Protein 2KSZ (pdb70)

Structure (mmCIF, N/CA/C/O backbone):
data_2KSZ
#
_entry.id   2KSZ
#
loop_
_entity.id
_entity.type
_entity.pdbx_description
1 polymer 'Putative uncharacterized protein'
2 non-polymer 'MAGNESIUM ION'
#
loop_
_atom_site.group_PDB
_atom_site.id
_atom_site.type_symbol
_atom_site.label_atom_id
_atom_site.label_alt_id
_atom_site.label_comp_id
_atom_site.label_asym_id
_atom_site.label_entity_id
_atom_site.label_seq_id
_atom_site.pdbx_PDB_ins_code
_atom_site.Cartn_x
_atom_site.Cartn_y
_atom_site.Cartn_z
_atom_site.occupancy
_atom_site.B_iso_or_equiv
_atom_site.auth_seq_id
_atom_site.auth_comp_id
_atom_site.auth_asym_id
_atom_site.auth_atom_id
_atom_site.pdbx_PDB_model_num
ATOM 1 N N . ALA A 1 1 ? -1.337 17.229 1.277 1.00 0.00 1 ALA A N 1
ATOM 2 C CA . ALA A 1 1 ? -1.256 17.507 -0.184 1.00 0.00 1 ALA A CA 1
ATOM 3 C C . ALA A 1 1 ? 0.198 17.429 -0.633 1.00 0.00 1 ALA A C 1
ATOM 4 O O . ALA A 1 1 ? 0.974 18.364 -0.431 1.00 0.00 1 ALA A O 1
ATOM 13 N N . ASP A 1 2 ? 0.560 16.307 -1.248 1.00 0.00 2 ASP A N 1
ATOM 14 C CA . ASP A 1 2 ? 1.924 16.113 -1.726 1.00 0.00 2 ASP A CA 1
ATOM 15 C C . ASP A 1 2 ? 1.958 15.036 -2.805 1.00 0.00 2 ASP A C 1
ATOM 16 O O . ASP A 1 2 ? 0.922 14.487 -3.178 1.00 0.00 2 ASP A O 1
ATOM 25 N N . ILE A 1 3 ? 3.157 14.739 -3.303 1.00 0.00 3 ILE A N 1
ATOM 26 C CA . ILE A 1 3 ? 3.326 13.725 -4.347 1.00 0.00 3 ILE A CA 1
ATOM 27 C C . ILE A 1 3 ? 4.502 12.814 -4.013 1.00 0.00 3 ILE A C 1
ATOM 28 O O . ILE A 1 3 ? 5.457 13.231 -3.359 1.00 0.00 3 ILE A O 1
ATOM 44 N N . LEU A 1 4 ? 4.425 11.573 -4.474 1.00 0.00 4 LEU A N 1
ATOM 45 C CA . LEU A 1 4 ? 5.487 10.609 -4.227 1.00 0.00 4 LEU A CA 1
ATOM 46 C C . LEU A 1 4 ? 6.817 11.134 -4.761 1.00 0.00 4 LEU A C 1
ATOM 47 O O . LEU A 1 4 ? 6.851 12.031 -5.605 1.00 0.00 4 LEU A O 1
ATOM 63 N N . SER A 1 5 ? 7.911 10.567 -4.262 1.00 0.00 5 SER A N 1
ATOM 64 C CA . SER A 1 5 ? 9.250 10.974 -4.685 1.00 0.00 5 SER A CA 1
ATOM 65 C C . SER A 1 5 ? 9.737 10.094 -5.835 1.00 0.00 5 SER A C 1
ATOM 66 O O . SER A 1 5 ? 9.730 8.870 -5.735 1.00 0.00 5 SER A O 1
ATOM 74 N N . GLU A 1 6 ? 10.138 10.722 -6.934 1.00 0.00 6 GLU A N 1
ATOM 75 C CA . GLU A 1 6 ? 10.608 9.982 -8.103 1.00 0.00 6 GLU A CA 1
ATOM 76 C C . GLU A 1 6 ? 11.415 8.747 -7.701 1.00 0.00 6 GLU A C 1
ATOM 77 O O . GLU A 1 6 ? 10.952 7.614 -7.823 1.00 0.00 6 GLU A O 1
ATOM 89 N N . GLU A 1 7 ? 12.625 8.977 -7.211 1.00 0.00 7 GLU A N 1
ATOM 90 C CA . GLU A 1 7 ? 13.488 7.881 -6.790 1.00 0.00 7 GLU A CA 1
ATOM 91 C C . GLU A 1 7 ? 12.725 6.892 -5.910 1.00 0.00 7 GLU A C 1
ATOM 92 O O . GLU A 1 7 ? 13.033 5.699 -5.887 1.00 0.00 7 GLU A O 1
ATOM 104 N N . GLN A 1 8 ? 11.719 7.389 -5.194 1.00 0.00 8 GLN A N 1
ATOM 105 C CA . GLN A 1 8 ? 10.920 6.531 -4.324 1.00 0.00 8 GLN A CA 1
ATOM 106 C C . GLN A 1 8 ? 9.890 5.755 -5.142 1.00 0.00 8 GLN A C 1
ATOM 107 O O . GLN A 1 8 ? 9.448 4.681 -4.732 1.00 0.00 8 GLN A O 1
ATOM 121 N N . ILE A 1 9 ? 9.519 6.293 -6.304 1.00 0.00 9 ILE A N 1
ATOM 122 C CA . ILE A 1 9 ? 8.544 5.622 -7.162 1.00 0.00 9 ILE A CA 1
ATOM 123 C C . ILE A 1 9 ? 9.165 4.342 -7.728 1.00 0.00 9 ILE A C 1
ATOM 124 O O . ILE A 1 9 ? 8.488 3.327 -7.881 1.00 0.00 9 ILE A O 1
ATOM 140 N N . VAL A 1 10 ? 10.456 4.407 -8.039 1.00 0.00 10 VAL A N 1
ATOM 141 C CA . VAL A 1 10 ? 11.150 3.251 -8.593 1.00 0.00 10 VAL A CA 1
ATOM 142 C C . VAL A 1 10 ? 11.430 2.213 -7.514 1.00 0.00 10 VAL A C 1
ATOM 143 O O . VAL A 1 10 ? 11.225 1.018 -7.722 1.00 0.00 10 VAL A O 1
ATOM 156 N N . ASP A 1 11 ? 11.900 2.677 -6.364 1.00 0.00 11 ASP A N 1
ATOM 157 C CA . ASP A 1 11 ? 12.208 1.777 -5.258 1.00 0.00 11 ASP A CA 1
ATOM 158 C C . ASP A 1 11 ? 10.993 0.921 -4.906 1.00 0.00 11 ASP A C 1
ATOM 159 O O . ASP A 1 11 ? 11.091 -0.304 -4.800 1.00 0.00 11 ASP A O 1
ATOM 168 N N . PHE A 1 12 ? 9.849 1.573 -4.726 1.00 0.00 12 PHE A N 1
ATOM 169 C CA . PHE A 1 12 ? 8.626 0.857 -4.382 1.00 0.00 12 PHE A CA 1
ATOM 170 C C . PHE A 1 12 ? 8.190 -0.032 -5.541 1.00 0.00 12 PHE A C 1
ATOM 171 O O . PHE A 1 12 ? 7.813 -1.184 -5.337 1.00 0.00 12 PHE A O 1
ATOM 188 N N . LYS A 1 13 ? 8.242 0.504 -6.755 1.00 0.00 13 LYS A N 1
ATOM 189 C CA . LYS A 1 13 ? 7.845 -0.265 -7.928 1.00 0.00 13 LYS A CA 1
ATOM 1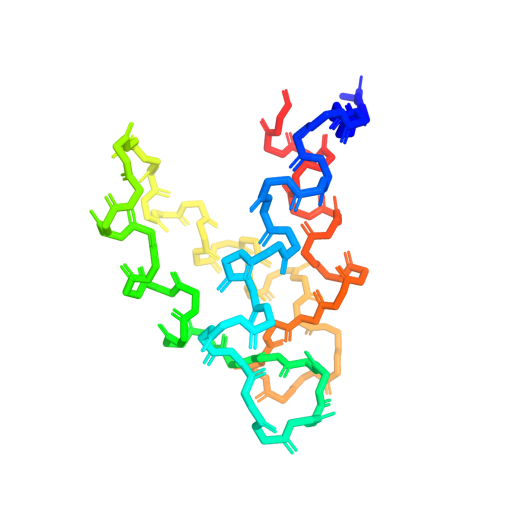90 C C . LYS A 1 13 ? 8.656 -1.552 -8.019 1.00 0.00 13 LYS A C 1
ATOM 191 O O . LYS A 1 13 ? 8.117 -2.617 -8.319 1.00 0.00 13 LYS A O 1
ATOM 210 N N . GLU A 1 14 ? 9.955 -1.448 -7.763 1.00 0.00 14 GLU A N 1
ATOM 211 C CA . GLU A 1 14 ? 10.830 -2.612 -7.822 1.00 0.00 14 GLU A CA 1
ATOM 212 C C . GLU A 1 14 ? 10.355 -3.683 -6.846 1.00 0.00 14 GLU A C 1
ATOM 213 O O . GLU A 1 14 ? 10.264 -4.861 -7.196 1.00 0.00 14 GLU A O 1
ATOM 225 N N . ALA A 1 15 ? 10.042 -3.264 -5.625 1.00 0.00 15 ALA A N 1
ATOM 226 C CA . ALA A 1 15 ? 9.563 -4.193 -4.609 1.00 0.00 15 ALA A CA 1
ATOM 227 C C . ALA A 1 15 ? 8.170 -4.706 -4.969 1.00 0.00 15 ALA A C 1
ATOM 228 O O . ALA A 1 15 ? 7.806 -5.832 -4.630 1.00 0.00 15 ALA A O 1
ATOM 235 N N . PHE A 1 16 ? 7.398 -3.868 -5.656 1.00 0.00 16 PHE A N 1
ATOM 236 C CA . PHE A 1 16 ? 6.046 -4.242 -6.057 1.00 0.00 16 PHE A CA 1
ATOM 237 C C . PHE A 1 16 ? 6.078 -5.329 -7.127 1.00 0.00 16 PHE A C 1
ATOM 238 O O . PHE A 1 16 ? 5.383 -6.340 -7.021 1.00 0.00 16 PHE A O 1
ATOM 255 N N . GLY A 1 17 ? 6.889 -5.113 -8.158 1.00 0.00 17 GLY A N 1
ATOM 256 C CA . GLY A 1 17 ? 7.002 -6.080 -9.245 1.00 0.00 17 GLY A CA 1
ATOM 257 C C . GLY A 1 17 ? 7.619 -7.382 -8.751 1.00 0.00 17 GLY A C 1
ATOM 258 O O . GLY A 1 17 ? 7.318 -8.454 -9.277 1.00 0.00 17 GLY A O 1
ATOM 262 N N . LEU A 1 18 ? 8.476 -7.292 -7.742 1.00 0.00 18 LEU A N 1
ATOM 263 C CA . LEU A 1 18 ? 9.113 -8.484 -7.197 1.00 0.00 18 LEU A CA 1
ATOM 264 C C . LEU A 1 18 ? 8.111 -9.304 -6.393 1.00 0.00 18 LEU A C 1
ATOM 265 O O . LEU A 1 18 ? 8.096 -10.532 -6.469 1.00 0.00 18 LEU A O 1
ATOM 281 N N . PHE A 1 19 ? 7.269 -8.618 -5.625 1.00 0.00 19 PHE A N 1
ATOM 282 C CA . PHE A 1 19 ? 6.262 -9.296 -4.811 1.00 0.00 19 PHE A CA 1
ATOM 283 C C . PHE A 1 19 ? 4.989 -9.524 -5.618 1.00 0.00 19 PHE A C 1
ATOM 284 O O . PHE A 1 19 ? 4.139 -10.327 -5.234 1.00 0.00 19 PHE A O 1
ATOM 301 N N . ASP A 1 20 ? 4.868 -8.830 -6.752 1.00 0.00 20 ASP A N 1
ATOM 302 C CA . ASP A 1 20 ? 3.697 -8.983 -7.620 1.00 0.00 20 ASP A CA 1
ATOM 303 C C . ASP A 1 20 ? 4.105 -9.608 -8.950 1.00 0.00 20 ASP A C 1
ATOM 304 O O . ASP A 1 20 ? 4.650 -8.928 -9.820 1.00 0.00 20 ASP A O 1
ATOM 313 N N . LYS A 1 21 ? 3.845 -10.906 -9.106 1.00 0.00 21 LYS A N 1
ATOM 314 C CA . LYS A 1 21 ? 4.197 -11.615 -10.339 1.00 0.00 21 LYS A CA 1
ATOM 315 C C . LYS A 1 21 ? 2.942 -11.981 -11.121 1.00 0.00 21 LYS A C 1
ATOM 316 O O . LYS A 1 21 ? 2.955 -12.038 -12.351 1.00 0.00 21 LYS A O 1
ATOM 335 N N . ASP A 1 22 ? 1.857 -12.234 -10.394 1.00 0.00 22 ASP A N 1
ATOM 336 C CA . ASP A 1 22 ? 0.589 -12.598 -11.024 1.00 0.00 22 ASP A CA 1
ATOM 337 C C . ASP A 1 22 ? 0.301 -11.687 -12.214 1.00 0.00 22 ASP A C 1
ATOM 338 O O . ASP A 1 22 ? -0.549 -11.991 -13.051 1.00 0.00 22 ASP A O 1
ATOM 347 N N . GLY A 1 23 ? 1.019 -10.571 -12.282 1.00 0.00 23 GLY A N 1
ATOM 348 C CA . GLY A 1 23 ? 0.841 -9.618 -13.370 1.00 0.00 23 GLY A CA 1
ATOM 349 C C . GLY A 1 23 ? -0.508 -8.918 -13.268 1.00 0.00 23 GLY A C 1
ATOM 350 O O . GLY A 1 23 ? -0.771 -7.947 -13.976 1.00 0.00 23 GLY A O 1
ATOM 354 N N . ASP A 1 24 ? -1.360 -9.416 -12.376 1.00 0.00 24 ASP A N 1
ATOM 355 C CA . ASP A 1 24 ? -2.680 -8.829 -12.186 1.00 0.00 24 ASP A CA 1
ATOM 356 C C . ASP A 1 24 ? -2.570 -7.321 -11.991 1.00 0.00 24 ASP A C 1
ATOM 357 O O . ASP A 1 24 ? -3.572 -6.607 -12.028 1.00 0.00 24 ASP A O 1
ATOM 366 N N . GLY A 1 25 ? -1.347 -6.846 -11.786 1.00 0.00 25 GLY A N 1
ATOM 367 C CA . GLY A 1 25 ? -1.117 -5.420 -11.588 1.00 0.00 25 GLY A CA 1
ATOM 368 C C . GLY A 1 25 ? -1.539 -4.993 -10.188 1.00 0.00 25 GLY A C 1
ATOM 369 O O . GLY A 1 25 ? -0.699 -4.674 -9.348 1.00 0.00 25 GLY A O 1
ATOM 373 N N . CYS A 1 26 ? -2.845 -4.983 -9.947 1.00 0.00 26 CYS A N 1
ATOM 374 C CA . CYS A 1 26 ? -3.365 -4.587 -8.645 1.00 0.00 26 CYS A CA 1
ATOM 375 C C . CYS A 1 26 ? -3.038 -5.639 -7.589 1.00 0.00 26 CYS A C 1
ATOM 376 O O . CYS A 1 26 ? -2.570 -6.739 -7.907 1.00 0.00 26 CYS A O 1
ATOM 384 N N . ILE A 1 27 ? -3.275 -5.296 -6.324 1.00 0.00 27 ILE A N 1
ATOM 385 C CA . ILE A 1 27 ? -3.002 -6.213 -5.221 1.00 0.00 27 ILE A CA 1
ATOM 386 C C . ILE A 1 27 ? -4.134 -6.162 -4.194 1.00 0.00 27 ILE A C 1
ATOM 387 O O . ILE A 1 27 ? -4.952 -5.244 -4.201 1.00 0.00 27 ILE A O 1
ATOM 403 N N . THR A 1 28 ? -4.165 -7.156 -3.312 1.00 0.00 28 THR A N 1
ATOM 404 C CA . THR A 1 28 ? -5.182 -7.230 -2.272 1.00 0.00 28 THR A CA 1
ATOM 405 C C . THR A 1 28 ? -4.752 -6.434 -1.049 1.00 0.00 28 THR A C 1
ATOM 406 O O . THR A 1 28 ? -3.756 -5.712 -1.086 1.00 0.00 28 THR A O 1
ATOM 417 N N . VAL A 1 29 ? -5.503 -6.572 0.037 1.00 0.00 29 VAL A N 1
ATOM 418 C CA . VAL A 1 29 ? -5.180 -5.862 1.267 1.00 0.00 29 VAL A CA 1
ATOM 419 C C . VAL A 1 29 ? -4.057 -6.573 2.015 1.00 0.00 29 VAL A C 1
ATOM 420 O O . VAL A 1 29 ? -3.197 -5.934 2.622 1.00 0.00 29 VAL A O 1
ATOM 433 N N . GLU A 1 30 ? -4.073 -7.905 1.968 1.00 0.00 30 GLU A N 1
ATOM 434 C CA . GLU A 1 30 ? -3.055 -8.700 2.649 1.00 0.00 30 GLU A CA 1
ATOM 435 C C . GLU A 1 30 ? -1.680 -8.452 2.040 1.00 0.00 30 GLU A C 1
ATOM 436 O O . GLU A 1 30 ? -0.715 -8.187 2.757 1.00 0.00 30 GLU A O 1
ATOM 448 N N . GLU A 1 31 ? -1.591 -8.545 0.716 1.00 0.00 31 GLU A N 1
ATOM 449 C CA . GLU A 1 31 ? -0.319 -8.332 0.031 1.00 0.00 31 GLU A CA 1
ATOM 450 C C . GLU A 1 31 ? 0.421 -7.137 0.631 1.00 0.00 31 GLU A C 1
ATOM 451 O O . GLU A 1 31 ? 1.524 -7.284 1.168 1.00 0.00 31 GLU A O 1
ATOM 463 N N . LEU A 1 32 ? -0.178 -5.956 0.543 1.00 0.00 32 LEU A N 1
ATOM 464 C CA . LEU A 1 32 ? 0.455 -4.758 1.080 1.00 0.00 32 LEU A CA 1
ATOM 465 C C . LEU A 1 32 ? 0.682 -4.902 2.587 1.00 0.00 32 LEU A C 1
ATOM 466 O O . LEU A 1 32 ? 1.717 -4.489 3.107 1.00 0.00 32 LEU A O 1
ATOM 482 N N . ALA A 1 33 ? -0.287 -5.492 3.285 1.00 0.00 33 ALA A N 1
ATOM 483 C CA . ALA A 1 33 ? -0.163 -5.675 4.730 1.00 0.00 33 ALA A CA 1
ATOM 484 C C . ALA A 1 33 ? 1.236 -6.176 5.086 1.00 0.00 33 ALA A C 1
ATOM 485 O O . ALA A 1 33 ? 2.032 -5.461 5.700 1.00 0.00 33 ALA A O 1
ATOM 492 N N . THR A 1 34 ? 1.542 -7.406 4.690 1.00 0.00 34 THR A N 1
ATOM 493 C CA . THR A 1 34 ? 2.850 -7.980 4.969 1.00 0.00 34 THR A CA 1
ATOM 494 C C . THR A 1 34 ? 3.961 -7.013 4.570 1.00 0.00 34 THR A C 1
ATOM 495 O O . THR A 1 34 ? 4.857 -6.723 5.364 1.00 0.00 34 THR A O 1
ATOM 506 N N . VAL A 1 35 ? 3.900 -6.520 3.337 1.00 0.00 35 VAL A N 1
ATOM 507 C CA . VAL A 1 35 ? 4.915 -5.588 2.849 1.00 0.00 35 VAL A CA 1
ATOM 508 C C . VAL A 1 35 ? 5.111 -4.436 3.837 1.00 0.00 35 VAL A C 1
ATOM 509 O O . VAL A 1 35 ? 6.210 -3.894 3.959 1.00 0.00 35 VAL A O 1
ATOM 522 N N . ILE A 1 36 ? 4.040 -4.080 4.546 1.00 0.00 36 ILE A N 1
ATOM 523 C CA . ILE A 1 36 ? 4.104 -3.000 5.531 1.00 0.00 36 ILE A CA 1
ATOM 524 C C . ILE A 1 36 ? 4.975 -3.440 6.711 1.00 0.00 36 ILE A C 1
ATOM 525 O O . ILE A 1 36 ? 5.701 -2.636 7.293 1.00 0.00 36 ILE A O 1
ATOM 541 N N . ARG A 1 37 ? 4.896 -4.719 7.054 1.00 0.00 37 ARG A N 1
ATOM 542 C CA . ARG A 1 37 ? 5.687 -5.241 8.161 1.00 0.00 37 ARG A CA 1
ATOM 543 C C . ARG A 1 37 ? 7.179 -5.229 7.823 1.00 0.00 37 ARG A C 1
ATOM 544 O O . ARG A 1 37 ? 8.006 -4.864 8.658 1.00 0.00 37 ARG A O 1
ATOM 565 N N . SER A 1 38 ? 7.517 -5.630 6.603 1.00 0.00 38 SER A N 1
ATOM 566 C CA . SER A 1 38 ? 8.915 -5.660 6.177 1.00 0.00 38 SER A CA 1
ATOM 567 C C . SER A 1 38 ? 9.480 -4.247 6.064 1.00 0.00 38 SER A C 1
ATOM 568 O O . SER A 1 38 ? 10.628 -3.996 6.432 1.00 0.00 38 SER A O 1
ATOM 576 N N . LEU A 1 39 ? 8.668 -3.327 5.564 1.00 0.00 39 LEU A N 1
ATOM 577 C CA . LEU A 1 39 ? 9.107 -1.946 5.420 1.00 0.00 39 LEU A CA 1
ATOM 578 C C . LEU A 1 39 ? 9.456 -1.365 6.785 1.00 0.00 39 LEU A C 1
ATOM 579 O O . LEU A 1 39 ? 8.648 -1.396 7.712 1.00 0.00 39 LEU A O 1
ATOM 595 N N . ASP A 1 40 ? 10.674 -0.844 6.897 1.00 0.00 40 ASP A N 1
ATOM 596 C CA . ASP A 1 40 ? 11.138 -0.263 8.151 1.00 0.00 40 ASP A CA 1
ATOM 597 C C . ASP A 1 40 ? 10.326 0.977 8.507 1.00 0.00 40 ASP A C 1
ATOM 598 O O . ASP A 1 40 ? 10.851 2.090 8.515 1.00 0.00 40 ASP A O 1
ATOM 607 N N . GLN A 1 41 ? 9.040 0.779 8.795 1.00 0.00 41 GLN A N 1
ATOM 608 C CA . GLN A 1 41 ? 8.155 1.892 9.145 1.00 0.00 41 GLN A CA 1
ATOM 609 C C . GLN A 1 41 ? 7.209 1.478 10.269 1.00 0.00 41 GLN A C 1
ATOM 610 O O . GLN A 1 41 ? 7.180 0.313 10.668 1.00 0.00 41 GLN A O 1
ATOM 624 N N . ASN A 1 42 ? 6.437 2.434 10.779 1.00 0.00 42 ASN A N 1
ATOM 625 C CA . ASN A 1 42 ? 5.493 2.158 11.861 1.00 0.00 42 ASN A CA 1
ATOM 626 C C . ASN A 1 42 ? 4.216 2.977 11.674 1.00 0.00 42 ASN A C 1
ATOM 627 O O . ASN A 1 42 ? 3.926 3.879 12.460 1.00 0.00 42 ASN A O 1
ATOM 638 N N . PRO A 1 43 ? 3.459 2.678 10.650 1.00 0.00 43 PRO A N 1
ATOM 639 C CA . PRO A 1 43 ? 2.193 3.398 10.350 1.00 0.00 43 PRO A CA 1
ATOM 640 C C . PRO A 1 43 ? 1.019 2.855 11.164 1.00 0.00 43 PRO A C 1
ATOM 641 O O . PRO A 1 43 ? 0.921 1.651 11.404 1.00 0.00 43 PRO A O 1
ATOM 652 N N . THR A 1 44 ? 0.133 3.752 11.585 1.00 0.00 44 THR A N 1
ATOM 653 C CA . THR A 1 44 ? -1.029 3.353 12.370 1.00 0.00 44 THR A CA 1
ATOM 654 C C . THR A 1 44 ? -1.947 2.460 11.543 1.00 0.00 44 THR A C 1
ATOM 655 O O . THR A 1 44 ? -2.288 2.788 10.408 1.00 0.00 44 THR A O 1
ATOM 666 N N . GLU A 1 45 ? -2.339 1.328 12.117 1.00 0.00 4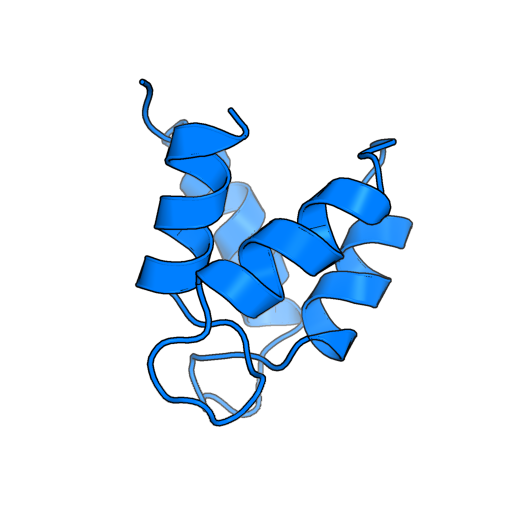5 GLU A N 1
ATOM 667 C CA . GLU A 1 45 ? -3.209 0.391 11.419 1.00 0.00 45 GLU A CA 1
ATOM 668 C C . GLU A 1 45 ? -4.625 0.949 11.313 1.00 0.00 45 GLU A C 1
ATOM 669 O O . GLU A 1 45 ? -5.308 0.750 10.308 1.00 0.00 45 GLU A O 1
ATOM 681 N N . GLU A 1 46 ? -5.059 1.646 12.356 1.00 0.00 46 GLU A N 1
ATOM 682 C CA . GLU A 1 46 ? -6.396 2.225 12.368 1.00 0.00 46 GLU A CA 1
ATOM 683 C C . GLU A 1 46 ? -6.652 2.993 11.077 1.00 0.00 46 GLU A C 1
ATOM 684 O O . GLU A 1 46 ? -7.736 2.908 10.500 1.00 0.00 46 GLU A O 1
ATOM 696 N N . GLU A 1 47 ? -5.652 3.741 10.628 1.00 0.00 47 GLU A N 1
ATOM 697 C CA . GLU A 1 47 ? -5.791 4.519 9.404 1.00 0.00 47 GLU A CA 1
ATOM 698 C C . GLU A 1 47 ? -6.122 3.608 8.227 1.00 0.00 47 GLU A C 1
ATOM 699 O O . GLU A 1 47 ? -7.141 3.785 7.563 1.00 0.00 47 GLU A O 1
ATOM 711 N N . LEU A 1 48 ? -5.254 2.632 7.975 1.00 0.00 48 LEU A N 1
ATOM 712 C CA . LEU A 1 48 ? -5.464 1.699 6.870 1.00 0.00 48 LEU A CA 1
ATOM 713 C C . LEU A 1 48 ? -6.922 1.244 6.822 1.00 0.00 48 LEU A C 1
ATOM 714 O O . LEU A 1 48 ? -7.540 1.232 5.761 1.00 0.00 48 LEU A O 1
ATOM 730 N N . GLN A 1 49 ? -7.467 0.876 7.972 1.00 0.00 49 GLN A N 1
ATOM 731 C CA . GLN A 1 49 ? -8.854 0.432 8.031 1.00 0.00 49 GLN A CA 1
ATOM 732 C C . GLN A 1 49 ? -9.782 1.519 7.490 1.00 0.00 49 GLN A C 1
ATOM 733 O O . GLN A 1 49 ? -10.646 1.248 6.656 1.00 0.00 49 GLN A O 1
ATOM 747 N N . ASP A 1 50 ? -9.595 2.745 7.963 1.00 0.00 50 ASP A N 1
ATOM 748 C CA . ASP A 1 50 ? -10.418 3.864 7.514 1.00 0.00 50 ASP A CA 1
ATOM 749 C C . ASP A 1 50 ? -10.210 4.140 6.027 1.00 0.00 50 ASP A C 1
ATOM 750 O O . ASP A 1 50 ? -11.170 4.257 5.273 1.00 0.00 50 ASP A O 1
ATOM 759 N N . MET A 1 51 ? -8.952 4.265 5.619 1.00 0.00 51 MET A N 1
ATOM 760 C CA . MET A 1 51 ? -8.627 4.553 4.223 1.00 0.00 51 MET A CA 1
ATOM 761 C C . MET A 1 51 ? -9.079 3.422 3.303 1.00 0.00 51 MET A C 1
ATOM 762 O O . MET A 1 51 ? -9.962 3.606 2.468 1.00 0.00 51 MET A O 1
ATOM 776 N N . ILE A 1 52 ? -8.472 2.256 3.459 1.00 0.00 52 ILE A N 1
ATOM 777 C CA . ILE A 1 52 ? -8.820 1.108 2.627 1.00 0.00 52 ILE A CA 1
ATOM 778 C C . ILE A 1 52 ? -10.340 0.980 2.508 1.00 0.00 52 ILE A C 1
ATOM 779 O O . ILE A 1 52 ? -10.872 0.794 1.414 1.00 0.00 52 ILE A O 1
ATOM 795 N N . SER A 1 53 ? -11.034 1.086 3.637 1.00 0.00 53 SER A N 1
ATOM 796 C CA . SER A 1 53 ? -12.490 0.986 3.639 1.00 0.00 53 SER A CA 1
ATOM 797 C C . SER A 1 53 ? -13.117 2.252 3.053 1.00 0.00 53 SER A C 1
ATOM 798 O O . SER A 1 53 ? -14.270 2.239 2.621 1.00 0.00 53 SER A O 1
ATOM 806 N N . GLU A 1 54 ? -12.351 3.348 3.040 1.00 0.00 54 GLU A N 1
ATOM 807 C CA . GLU A 1 54 ? -12.838 4.627 2.499 1.00 0.00 54 GLU A CA 1
ATOM 808 C C . GLU A 1 54 ? -12.186 4.926 1.149 1.00 0.00 54 GLU A C 1
ATOM 809 O O . GLU A 1 54 ? -12.341 6.017 0.603 1.00 0.00 54 GLU A O 1
ATOM 821 N N . VAL A 1 55 ? -11.461 3.946 0.608 1.00 0.00 55 VAL A N 1
ATOM 822 C CA . VAL A 1 55 ? -10.788 4.112 -0.685 1.00 0.00 55 VAL A CA 1
ATOM 823 C C . VAL A 1 55 ? -11.222 3.018 -1.656 1.00 0.00 55 VAL A C 1
ATOM 824 O O . VAL A 1 55 ? -11.364 3.259 -2.855 1.00 0.00 55 VAL A O 1
ATOM 837 N N . ASP A 1 56 ? -11.427 1.816 -1.131 1.00 0.00 56 ASP A N 1
ATOM 838 C CA . ASP A 1 56 ? -11.841 0.693 -1.964 1.00 0.00 56 ASP A CA 1
ATOM 839 C C . ASP A 1 56 ? -13.097 1.044 -2.753 1.00 0.00 56 ASP A C 1
ATOM 840 O O . ASP A 1 56 ? -14.215 0.757 -2.323 1.00 0.00 56 ASP A O 1
ATOM 849 N N . ALA A 1 57 ? -12.904 1.664 -3.914 1.00 0.00 57 ALA A N 1
ATOM 850 C CA . ALA A 1 57 ? -14.028 2.049 -4.760 1.00 0.00 57 ALA A CA 1
ATOM 851 C C . ALA A 1 57 ? -14.626 0.822 -5.441 1.00 0.00 57 ALA A C 1
ATOM 852 O O . ALA A 1 57 ? -15.839 0.611 -5.409 1.00 0.00 57 ALA A O 1
ATOM 859 N N . ASP A 1 58 ? -13.767 0.013 -6.050 1.00 0.00 58 ASP A N 1
ATOM 860 C CA . ASP A 1 58 ? -14.216 -1.195 -6.732 1.00 0.00 58 ASP A CA 1
ATOM 861 C C . ASP A 1 58 ? -15.148 -2.001 -5.831 1.00 0.00 58 ASP A C 1
ATOM 862 O O . ASP A 1 58 ? -16.023 -2.720 -6.313 1.00 0.00 58 ASP A O 1
ATOM 871 N N . GLY A 1 59 ? -14.952 -1.875 -4.523 1.00 0.00 59 GLY A N 1
ATOM 872 C CA . GLY A 1 59 ? -15.781 -2.595 -3.564 1.00 0.00 59 GLY A CA 1
ATOM 873 C C . GLY A 1 59 ? -15.369 -4.061 -3.481 1.00 0.00 59 GLY A C 1
ATOM 874 O O . GLY A 1 59 ? -16.078 -4.880 -2.898 1.00 0.00 59 GLY A O 1
ATOM 878 N N . ASN A 1 60 ? -14.217 -4.382 -4.066 1.00 0.00 60 ASN A N 1
ATOM 879 C CA . ASN A 1 60 ? -13.713 -5.756 -4.052 1.00 0.00 60 ASN A CA 1
ATOM 880 C C . ASN A 1 60 ? -12.830 -5.989 -2.832 1.00 0.00 60 ASN A C 1
ATOM 881 O O . ASN A 1 60 ? -12.320 -7.091 -2.624 1.00 0.00 60 ASN A O 1
ATOM 892 N N . GLY A 1 61 ? -12.655 -4.948 -2.023 1.00 0.00 61 GLY A N 1
ATOM 893 C CA . GLY A 1 61 ? -11.834 -5.054 -0.822 1.00 0.00 61 GLY A CA 1
ATOM 894 C C . GLY A 1 61 ? -10.380 -5.338 -1.179 1.00 0.00 61 GLY A C 1
ATOM 895 O O . GLY A 1 61 ? -9.715 -6.141 -0.523 1.00 0.00 61 GLY A O 1
ATOM 899 N N . THR A 1 62 ? -9.889 -4.674 -2.226 1.00 0.00 62 THR A N 1
ATOM 900 C CA . THR A 1 62 ? -8.506 -4.856 -2.674 1.00 0.00 62 THR A CA 1
ATOM 901 C C . THR A 1 62 ? -7.875 -3.510 -3.011 1.00 0.00 62 THR A C 1
ATOM 902 O O . THR A 1 62 ? -8.567 -2.566 -3.389 1.00 0.00 62 THR A O 1
ATOM 913 N N . ILE A 1 63 ? -6.555 -3.431 -2.873 1.00 0.00 63 ILE A N 1
ATOM 914 C CA . ILE A 1 63 ? -5.830 -2.198 -3.167 1.00 0.00 63 ILE A CA 1
ATOM 915 C C . ILE A 1 63 ? -5.445 -2.148 -4.643 1.00 0.00 63 ILE A C 1
ATOM 916 O O . ILE A 1 63 ? -5.285 -3.183 -5.288 1.00 0.00 63 ILE A O 1
ATOM 932 N N . GLU A 1 64 ? -5.299 -0.936 -5.175 1.00 0.00 64 GLU A N 1
ATOM 933 C CA . GLU A 1 64 ? -4.933 -0.759 -6.581 1.00 0.00 64 GLU A CA 1
ATOM 934 C C . GLU A 1 64 ? -3.978 0.420 -6.736 1.00 0.00 64 GLU A C 1
ATOM 935 O O . GLU A 1 64 ? -3.638 1.088 -5.760 1.00 0.00 64 GLU A O 1
ATOM 947 N N . PHE A 1 65 ? -3.562 0.679 -7.971 1.00 0.00 65 PHE A N 1
ATOM 948 C CA . PHE A 1 65 ? -2.658 1.790 -8.248 1.00 0.00 65 PHE A CA 1
ATOM 949 C C . PHE A 1 65 ? -3.213 3.086 -7.669 1.00 0.00 65 PHE A C 1
ATOM 950 O O . PHE A 1 65 ? -2.796 3.520 -6.596 1.00 0.00 65 PHE A O 1
ATOM 967 N N . ASP A 1 66 ? -4.158 3.696 -8.375 1.00 0.00 66 ASP A N 1
ATOM 968 C CA . ASP A 1 66 ? -4.759 4.940 -7.904 1.00 0.00 66 ASP A CA 1
ATOM 969 C C . ASP A 1 66 ? -5.085 4.846 -6.419 1.00 0.00 66 ASP A C 1
ATOM 970 O O . ASP A 1 66 ? -4.667 5.692 -5.634 1.00 0.00 66 ASP A O 1
ATOM 979 N N . GLU A 1 67 ? -5.819 3.813 -6.034 1.00 0.00 67 GLU A N 1
ATOM 980 C CA . GLU A 1 67 ? -6.174 3.627 -4.632 1.00 0.00 67 GLU A CA 1
ATOM 981 C C . GLU A 1 67 ? -4.940 3.757 -3.740 1.00 0.00 67 GLU A C 1
ATOM 982 O O . GLU A 1 67 ? -5.013 4.315 -2.645 1.00 0.00 67 GLU A O 1
ATOM 994 N N . PHE A 1 68 ? -3.810 3.247 -4.214 1.00 0.00 68 PHE A N 1
ATOM 995 C CA . PHE A 1 68 ? -2.573 3.320 -3.442 1.00 0.00 68 PHE A CA 1
ATOM 996 C C . PHE A 1 68 ? -2.014 4.741 -3.443 1.00 0.00 68 PHE A C 1
ATOM 997 O O . PHE A 1 68 ? -1.535 5.231 -2.418 1.00 0.00 68 PHE A O 1
ATOM 1014 N N . LEU A 1 69 ? -2.085 5.397 -4.593 1.00 0.00 69 LEU A N 1
ATOM 1015 C CA . LEU A 1 69 ? -1.586 6.763 -4.718 1.00 0.00 69 LEU A CA 1
ATOM 1016 C C . LEU A 1 69 ? -2.422 7.717 -3.868 1.00 0.00 69 LEU A C 1
ATOM 1017 O O . LEU A 1 69 ? -1.891 8.625 -3.229 1.00 0.00 69 LEU A O 1
ATOM 1033 N N . SER A 1 70 ? -3.734 7.501 -3.870 1.00 0.00 70 SER A N 1
ATOM 1034 C CA . SER A 1 70 ? -4.638 8.343 -3.100 1.00 0.00 70 SER A CA 1
ATOM 1035 C C . SER A 1 70 ? -4.336 8.229 -1.611 1.00 0.00 70 SER A C 1
ATOM 1036 O O . SER A 1 70 ? -4.320 9.227 -0.887 1.00 0.00 70 SER A O 1
ATOM 1044 N N . LEU A 1 71 ? -4.094 6.998 -1.163 1.00 0.00 71 LEU A N 1
ATOM 1045 C CA . LEU A 1 71 ? -3.788 6.746 0.239 1.00 0.00 71 LEU A CA 1
ATOM 1046 C C . LEU A 1 71 ? -2.549 7.520 0.666 1.00 0.00 71 LEU A C 1
ATOM 1047 O O . LEU A 1 71 ? -2.488 8.059 1.771 1.00 0.00 71 LEU A O 1
ATOM 1063 N N . MET A 1 72 ? -1.559 7.569 -0.220 1.00 0.00 72 MET A N 1
ATOM 1064 C CA . MET A 1 72 ? -0.321 8.276 0.073 1.00 0.00 72 MET A CA 1
ATOM 1065 C C . MET A 1 72 ? -0.542 9.784 0.055 1.00 0.00 72 MET A C 1
ATOM 1066 O O . MET A 1 72 ? -0.057 10.504 0.924 1.00 0.00 72 MET A O 1
ATOM 1080 N N . ALA A 1 73 ? -1.274 10.257 -0.947 1.00 0.00 73 ALA A N 1
ATOM 1081 C CA . ALA A 1 73 ? -1.547 11.683 -1.077 1.00 0.00 73 ALA A CA 1
ATOM 1082 C C . ALA A 1 73 ? -2.050 12.260 0.242 1.00 0.00 73 ALA A C 1
ATOM 1083 O O . ALA A 1 73 ? -1.608 13.323 0.676 1.00 0.00 73 ALA A O 1
ATOM 1090 N N . LYS A 1 74 ? -2.983 11.551 0.871 1.00 0.00 74 LYS A N 1
ATOM 1091 C CA . LYS A 1 74 ? -3.548 12.003 2.140 1.00 0.00 74 LYS A CA 1
ATOM 1092 C C . LYS A 1 74 ? -2.618 11.649 3.298 1.00 0.00 74 LYS A C 1
ATOM 1093 O O . LYS A 1 74 ? -2.325 12.491 4.147 1.00 0.00 74 LYS A O 1
ATOM 1112 N N . LYS A 1 75 ? -2.159 10.402 3.330 1.00 0.00 75 LYS A N 1
ATOM 1113 C CA . LYS A 1 75 ? -1.269 9.957 4.397 1.00 0.00 75 LYS A CA 1
ATOM 1114 C C . LYS A 1 75 ? 0.014 10.785 4.406 1.00 0.00 75 LYS A C 1
ATOM 1115 O O . LYS A 1 75 ? 0.363 11.391 5.419 1.00 0.00 75 LYS A O 1
ATOM 1134 N N . VAL A 1 76 ? 0.709 10.810 3.275 1.00 0.00 76 VAL A N 1
ATOM 1135 C CA . VAL A 1 76 ? 1.948 11.570 3.170 1.00 0.00 76 VAL A CA 1
ATOM 1136 C C . VAL A 1 76 ? 1.682 13.057 3.383 1.00 0.00 76 VAL A C 1
ATOM 1137 O O . VAL A 1 76 ? 2.536 13.716 3.953 1.00 0.00 76 VAL A O 1
ATOM 1153 N N . ALA A 1 1 ? -1.318 17.135 1.375 1.00 0.00 1 ALA A N 2
ATOM 1154 C CA . ALA A 1 1 ? -1.267 17.434 -0.083 1.00 0.00 1 ALA A CA 2
ATOM 1155 C C . ALA A 1 1 ? 0.179 17.381 -0.560 1.00 0.00 1 ALA A C 2
ATOM 1156 O O . ALA A 1 1 ? 0.946 18.323 -0.358 1.00 0.00 1 ALA A O 2
ATOM 1165 N N . ASP A 1 2 ? 0.545 16.273 -1.196 1.00 0.00 2 ASP A N 2
ATOM 1166 C CA . ASP A 1 2 ? 1.901 16.103 -1.700 1.00 0.00 2 ASP A CA 2
ATOM 1167 C C . ASP A 1 2 ? 1.934 15.024 -2.776 1.00 0.00 2 ASP A C 2
ATOM 1168 O O . ASP A 1 2 ? 0.902 14.448 -3.123 1.00 0.00 2 ASP A O 2
ATOM 1177 N N . ILE A 1 3 ? 3.127 14.751 -3.301 1.00 0.00 3 ILE A N 2
ATOM 1178 C CA . ILE A 1 3 ? 3.295 13.736 -4.342 1.00 0.00 3 ILE A CA 2
ATOM 1179 C C . ILE A 1 3 ? 4.505 12.863 -4.040 1.00 0.00 3 ILE A C 2
ATOM 1180 O O . ILE A 1 3 ? 5.472 13.314 -3.428 1.00 0.00 3 ILE A O 2
ATOM 1196 N N . LEU A 1 4 ? 4.445 11.611 -4.477 1.00 0.00 4 LEU A N 2
ATOM 1197 C CA . LEU A 1 4 ? 5.541 10.682 -4.255 1.00 0.00 4 LEU A CA 2
ATOM 1198 C C . LEU A 1 4 ? 6.838 11.242 -4.832 1.00 0.00 4 LEU A C 2
ATOM 1199 O O . LEU A 1 4 ? 6.825 12.210 -5.593 1.00 0.00 4 LEU A O 2
ATOM 1215 N N . SER A 1 5 ? 7.955 10.621 -4.465 1.00 0.00 5 SER A N 2
ATOM 1216 C CA . SER A 1 5 ? 9.270 11.051 -4.943 1.00 0.00 5 SER A CA 2
ATOM 1217 C C . SER A 1 5 ? 9.734 10.161 -6.095 1.00 0.00 5 SER A C 2
ATOM 1218 O O . SER A 1 5 ? 9.746 8.938 -5.974 1.00 0.00 5 SER A O 2
ATOM 1226 N N . GLU A 1 6 ? 10.097 10.776 -7.215 1.00 0.00 6 GLU A N 2
ATOM 1227 C CA . GLU A 1 6 ? 10.546 10.025 -8.386 1.00 0.00 6 GLU A CA 2
ATOM 1228 C C . GLU A 1 6 ? 11.369 8.798 -7.986 1.00 0.00 6 GLU A C 2
ATOM 1229 O O . GLU A 1 6 ? 10.908 7.661 -8.089 1.00 0.00 6 GLU A O 2
ATOM 1241 N N . GLU A 1 7 ? 12.584 9.040 -7.518 1.00 0.00 7 GLU A N 2
ATOM 1242 C CA . GLU A 1 7 ? 13.460 7.954 -7.100 1.00 0.00 7 GLU A CA 2
ATOM 1243 C C . GLU A 1 7 ? 12.718 6.972 -6.194 1.00 0.00 7 GLU A C 2
ATOM 1244 O O . GLU A 1 7 ? 13.039 5.781 -6.156 1.00 0.00 7 GLU A O 2
ATOM 1256 N N . GLN A 1 8 ? 11.719 7.472 -5.471 1.00 0.00 8 GLN A N 2
ATOM 1257 C CA . GLN A 1 8 ? 10.941 6.621 -4.575 1.00 0.00 8 GLN A CA 2
ATOM 1258 C C . GLN A 1 8 ? 9.899 5.828 -5.362 1.00 0.00 8 GLN A C 2
ATOM 1259 O O . GLN A 1 8 ? 9.486 4.748 -4.940 1.00 0.00 8 GLN A O 2
ATOM 1273 N N . ILE A 1 9 ? 9.483 6.365 -6.512 1.00 0.00 9 ILE A N 2
ATOM 1274 C CA . ILE A 1 9 ? 8.495 5.679 -7.342 1.00 0.00 9 ILE A CA 2
ATOM 1275 C C . ILE A 1 9 ? 9.108 4.397 -7.907 1.00 0.00 9 ILE A C 2
ATOM 1276 O O . ILE A 1 9 ? 8.426 3.381 -8.048 1.00 0.00 9 ILE A O 2
ATOM 1292 N N . VAL A 1 10 ? 10.396 4.460 -8.234 1.00 0.00 10 VAL A N 2
ATOM 1293 C CA . VAL A 1 10 ? 11.084 3.299 -8.790 1.00 0.00 10 VAL A CA 2
ATOM 1294 C C . VAL A 1 10 ? 11.393 2.277 -7.702 1.00 0.00 10 VAL A C 2
ATOM 1295 O O . VAL A 1 10 ? 11.195 1.078 -7.888 1.00 0.00 10 VAL A O 2
ATOM 1308 N N . ASP A 1 11 ? 11.882 2.761 -6.566 1.00 0.00 11 ASP A N 2
ATOM 1309 C CA . ASP A 1 11 ? 12.217 1.874 -5.458 1.00 0.00 11 ASP A CA 2
ATOM 1310 C C . ASP A 1 11 ? 11.015 1.017 -5.069 1.00 0.00 11 ASP A C 2
ATOM 1311 O O . ASP A 1 11 ? 11.123 -0.207 -4.947 1.00 0.00 11 ASP A O 2
ATOM 1320 N N . PHE A 1 12 ? 9.870 1.664 -4.877 1.00 0.00 12 PHE A N 2
ATOM 1321 C CA . PHE A 1 12 ? 8.658 0.946 -4.499 1.00 0.00 12 PHE A CA 2
ATOM 1322 C C . PHE A 1 12 ? 8.198 0.043 -5.640 1.00 0.00 12 PHE A C 2
ATOM 1323 O O . PHE A 1 12 ? 7.832 -1.109 -5.415 1.00 0.00 12 PHE A O 2
ATOM 1340 N N . LYS A 1 13 ? 8.222 0.566 -6.858 1.00 0.00 13 LYS A N 2
ATOM 1341 C CA . LYS A 1 13 ? 7.804 -0.214 -8.015 1.00 0.00 13 LYS A CA 2
ATOM 1342 C C . LYS A 1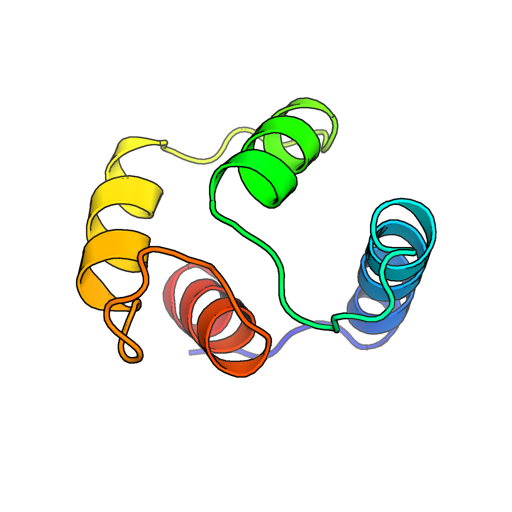 13 ? 8.627 -1.493 -8.118 1.00 0.00 13 LYS A C 2
ATOM 1343 O O . LYS A 1 13 ? 8.093 -2.565 -8.398 1.00 0.00 13 LYS A O 2
ATOM 1362 N N . GLU A 1 14 ? 9.932 -1.374 -7.895 1.00 0.00 14 GLU A N 2
ATOM 1363 C CA . GLU A 1 14 ? 10.816 -2.530 -7.969 1.00 0.00 14 GLU A CA 2
ATOM 1364 C C . GLU A 1 14 ? 10.379 -3.597 -6.972 1.00 0.00 14 GLU A C 2
ATOM 1365 O O . GLU A 1 14 ? 10.303 -4.781 -7.305 1.00 0.00 14 GLU A O 2
ATOM 1377 N N . ALA A 1 15 ? 10.077 -3.168 -5.751 1.00 0.00 15 ALA A N 2
ATOM 1378 C CA . ALA A 1 15 ? 9.632 -4.094 -4.715 1.00 0.00 15 ALA A CA 2
ATOM 1379 C C . ALA A 1 15 ? 8.247 -4.640 -5.048 1.00 0.00 15 ALA A C 2
ATOM 1380 O O . ALA A 1 15 ? 7.917 -5.775 -4.704 1.00 0.00 15 ALA A O 2
ATOM 1387 N N . PHE A 1 16 ? 7.438 -3.822 -5.718 1.00 0.00 16 PHE A N 2
ATOM 1388 C CA . PHE A 1 16 ? 6.088 -4.229 -6.093 1.00 0.00 16 PHE A CA 2
ATOM 1389 C C . PHE A 1 16 ? 6.127 -5.317 -7.162 1.00 0.00 16 PHE A C 2
ATOM 1390 O O . PHE A 1 16 ? 5.468 -6.349 -7.035 1.00 0.00 16 PHE A O 2
ATOM 1407 N N . GLY A 1 17 ? 6.900 -5.076 -8.215 1.00 0.00 17 GLY A N 2
ATOM 1408 C CA . GLY A 1 17 ? 7.014 -6.042 -9.303 1.00 0.00 17 GLY A CA 2
ATOM 1409 C C . GLY A 1 17 ? 7.640 -7.341 -8.812 1.00 0.00 17 GLY A C 2
ATOM 1410 O O . GLY A 1 17 ? 7.324 -8.417 -9.316 1.00 0.00 17 GLY A O 2
ATOM 1414 N N . LEU A 1 18 ? 8.523 -7.240 -7.826 1.00 0.00 18 LEU A N 2
ATOM 1415 C CA . LEU A 1 18 ? 9.172 -8.427 -7.281 1.00 0.00 18 LEU A CA 2
ATOM 1416 C C . LEU A 1 18 ? 8.183 -9.246 -6.460 1.00 0.00 18 LEU A C 2
ATOM 1417 O O . LEU A 1 18 ? 8.181 -10.475 -6.521 1.00 0.00 18 LEU A O 2
ATOM 1433 N N . PHE A 1 19 ? 7.339 -8.559 -5.694 1.00 0.00 19 PHE A N 2
ATOM 1434 C CA . PHE A 1 19 ? 6.344 -9.235 -4.867 1.00 0.00 19 PHE A CA 2
ATOM 1435 C C . PHE A 1 19 ? 5.069 -9.487 -5.664 1.00 0.00 19 PHE A C 2
ATOM 1436 O O . PHE A 1 19 ? 4.235 -10.302 -5.268 1.00 0.00 19 PHE A O 2
ATOM 1453 N N . ASP A 1 20 ? 4.928 -8.801 -6.800 1.00 0.00 20 ASP A N 2
ATOM 1454 C CA . ASP A 1 20 ? 3.754 -8.977 -7.659 1.00 0.00 20 ASP A CA 2
ATOM 1455 C C . ASP A 1 20 ? 4.163 -9.596 -8.992 1.00 0.00 20 ASP A C 2
ATOM 1456 O O . ASP A 1 20 ? 4.695 -8.908 -9.863 1.00 0.00 20 ASP A O 2
ATOM 1465 N N . LYS A 1 21 ? 3.919 -10.897 -9.148 1.00 0.00 21 LYS A N 2
ATOM 1466 C CA . LYS A 1 21 ? 4.274 -11.602 -10.384 1.00 0.00 21 LYS A CA 2
ATOM 1467 C C . LYS A 1 21 ? 3.021 -11.996 -11.153 1.00 0.00 21 LYS A C 2
ATOM 1468 O O . LYS A 1 21 ? 3.027 -12.061 -12.384 1.00 0.00 21 LYS A O 2
ATOM 1487 N N . ASP A 1 22 ? 1.944 -12.262 -10.420 1.00 0.00 22 ASP A N 2
ATOM 1488 C CA . ASP A 1 22 ? 0.682 -12.654 -11.039 1.00 0.00 22 ASP A CA 2
ATOM 1489 C C . ASP A 1 22 ? 0.366 -11.753 -12.230 1.00 0.00 22 ASP A C 2
ATOM 1490 O O . ASP A 1 22 ? -0.482 -12.079 -13.060 1.00 0.00 22 ASP A O 2
ATOM 1499 N N . GLY A 1 23 ? 1.061 -10.622 -12.306 1.00 0.00 23 GLY A N 2
ATOM 1500 C CA . GLY A 1 23 ? 0.855 -9.677 -13.395 1.00 0.00 23 GLY A CA 2
ATOM 1501 C C . GLY A 1 23 ? -0.514 -9.018 -13.295 1.00 0.00 23 GLY A C 2
ATOM 1502 O O . GLY A 1 23 ? -0.813 -8.071 -14.020 1.00 0.00 23 GLY A O 2
ATOM 1506 N N . ASP A 1 24 ? -1.342 -9.523 -12.387 1.00 0.00 24 ASP A N 2
ATOM 1507 C CA . ASP A 1 24 ? -2.678 -8.973 -12.195 1.00 0.00 24 ASP A CA 2
ATOM 1508 C C . ASP A 1 24 ? -2.611 -7.464 -11.991 1.00 0.00 24 ASP A C 2
ATOM 1509 O O . ASP A 1 24 ? -3.631 -6.777 -12.023 1.00 0.00 24 ASP A O 2
ATOM 1518 N N . GLY A 1 25 ? -1.403 -6.955 -11.782 1.00 0.00 25 GLY A N 2
ATOM 1519 C CA . GLY A 1 25 ? -1.212 -5.525 -11.576 1.00 0.00 25 GLY A CA 2
ATOM 1520 C C . GLY A 1 25 ? -1.657 -5.115 -10.179 1.00 0.00 25 GLY A C 2
ATOM 1521 O O . GLY A 1 25 ? -0.832 -4.779 -9.329 1.00 0.00 25 GLY A O 2
ATOM 1525 N N . CYS A 1 26 ? -2.963 -5.139 -9.947 1.00 0.00 26 CYS A N 2
ATOM 1526 C CA . CYS A 1 26 ? -3.501 -4.760 -8.648 1.00 0.00 26 CYS A CA 2
ATOM 1527 C C . CYS A 1 26 ? -3.135 -5.799 -7.592 1.00 0.00 26 CYS A C 2
ATOM 1528 O O . CYS A 1 26 ? -2.639 -6.887 -7.909 1.00 0.00 26 CYS A O 2
ATOM 1536 N N . ILE A 1 27 ? -3.375 -5.459 -6.327 1.00 0.00 27 ILE A N 2
ATOM 1537 C CA . ILE A 1 27 ? -3.069 -6.364 -5.222 1.00 0.00 27 ILE A CA 2
ATOM 1538 C C . ILE A 1 27 ? -4.196 -6.336 -4.190 1.00 0.00 27 ILE A C 2
ATOM 1539 O O . ILE A 1 27 ? -5.041 -5.440 -4.202 1.00 0.00 27 ILE A O 2
ATOM 1555 N N . THR A 1 28 ? -4.198 -7.325 -3.300 1.00 0.00 28 THR A N 2
ATOM 1556 C CA . THR A 1 28 ? -5.213 -7.423 -2.258 1.00 0.00 28 THR A CA 2
ATOM 1557 C C . THR A 1 28 ? -4.787 -6.617 -1.032 1.00 0.00 28 THR A C 2
ATOM 1558 O O . THR A 1 28 ? -3.802 -5.881 -1.073 1.00 0.00 28 THR A O 2
ATOM 1569 N N . VAL A 1 29 ? -5.534 -6.767 0.055 1.00 0.00 29 VAL A N 2
ATOM 1570 C CA . VAL A 1 29 ? -5.221 -6.051 1.284 1.00 0.00 29 VAL A CA 2
ATOM 1571 C C . VAL A 1 29 ? -4.078 -6.739 2.026 1.00 0.00 29 VAL A C 2
ATOM 1572 O O . VAL A 1 29 ? -3.225 -6.081 2.625 1.00 0.00 29 VAL A O 2
ATOM 1585 N N . GLU A 1 30 ? -4.072 -8.071 1.984 1.00 0.00 30 GLU A N 2
ATOM 1586 C CA . GLU A 1 30 ? -3.034 -8.845 2.658 1.00 0.00 30 GLU A CA 2
ATOM 1587 C C . GLU A 1 30 ? -1.669 -8.564 2.043 1.00 0.00 30 GLU A C 2
ATOM 1588 O O . GLU A 1 30 ? -0.707 -8.277 2.756 1.00 0.00 30 GLU A O 2
ATOM 1600 N N . GLU A 1 31 ? -1.584 -8.655 0.719 1.00 0.00 31 GLU A N 2
ATOM 1601 C CA . GLU A 1 31 ? -0.320 -8.411 0.029 1.00 0.00 31 GLU A CA 2
ATOM 1602 C C . GLU A 1 31 ? 0.392 -7.198 0.627 1.00 0.00 31 GLU A C 2
ATOM 1603 O O . GLU A 1 31 ? 1.499 -7.318 1.157 1.00 0.00 31 GLU A O 2
ATOM 1615 N N . LEU A 1 32 ? -0.236 -6.031 0.538 1.00 0.00 32 LEU A N 2
ATOM 1616 C CA . LEU A 1 32 ? 0.369 -4.818 1.073 1.00 0.00 32 LEU A CA 2
ATOM 1617 C C . LEU A 1 32 ? 0.603 -4.956 2.579 1.00 0.00 32 LEU A C 2
ATOM 1618 O O . LEU A 1 32 ? 1.630 -4.516 3.094 1.00 0.00 32 LEU A O 2
ATOM 1634 N N . ALA A 1 33 ? -0.348 -5.571 3.280 1.00 0.00 33 ALA A N 2
ATOM 1635 C CA . ALA A 1 33 ? -0.216 -5.749 4.724 1.00 0.00 33 ALA A CA 2
ATOM 1636 C C . ALA A 1 33 ? 1.196 -6.220 5.074 1.00 0.00 33 ALA A C 2
ATOM 1637 O O . ALA A 1 33 ? 1.979 -5.489 5.681 1.00 0.00 33 ALA A O 2
ATOM 1644 N N . THR A 1 34 ? 1.523 -7.446 4.677 1.00 0.00 34 THR A N 2
ATOM 1645 C CA . THR A 1 34 ? 2.845 -7.992 4.950 1.00 0.00 34 THR A CA 2
ATOM 1646 C C . THR A 1 34 ? 3.935 -6.997 4.556 1.00 0.00 34 THR A C 2
ATOM 1647 O O . THR A 1 34 ? 4.823 -6.689 5.348 1.00 0.00 34 THR A O 2
ATOM 1658 N N . VAL A 1 35 ? 3.861 -6.502 3.322 1.00 0.00 35 VAL A N 2
ATOM 1659 C CA . VAL A 1 35 ? 4.851 -5.545 2.836 1.00 0.00 35 VAL A CA 2
ATOM 1660 C C . VAL A 1 35 ? 5.022 -4.392 3.829 1.00 0.00 35 VAL A C 2
ATOM 1661 O O . VAL A 1 35 ? 6.115 -3.837 3.965 1.00 0.00 35 VAL A O 2
ATOM 1674 N N . ILE A 1 36 ? 3.939 -4.049 4.526 1.00 0.00 36 ILE A N 2
ATOM 1675 C CA . ILE A 1 36 ? 3.976 -2.969 5.513 1.00 0.00 36 ILE A CA 2
ATOM 1676 C C . ILE A 1 36 ? 4.861 -3.386 6.688 1.00 0.00 36 ILE A C 2
ATOM 1677 O O . ILE A 1 36 ? 5.562 -2.562 7.273 1.00 0.00 36 ILE A O 2
ATOM 1693 N N . ARG A 1 37 ? 4.820 -4.666 7.026 1.00 0.00 37 ARG A N 2
ATOM 1694 C CA . ARG A 1 37 ? 5.629 -5.168 8.131 1.00 0.00 37 ARG A CA 2
ATOM 1695 C C . ARG A 1 37 ? 7.118 -5.119 7.785 1.00 0.00 37 ARG A C 2
ATOM 1696 O O . ARG A 1 37 ? 7.942 -4.735 8.612 1.00 0.00 37 ARG A O 2
ATOM 1717 N N . SER A 1 38 ? 7.461 -5.510 6.561 1.00 0.00 38 SER A N 2
ATOM 1718 C CA . SER A 1 38 ? 8.857 -5.506 6.128 1.00 0.00 38 SER A CA 2
ATOM 1719 C C . SER A 1 38 ? 9.384 -4.080 6.011 1.00 0.00 38 SER A C 2
ATOM 1720 O O . SER A 1 38 ? 10.529 -3.799 6.364 1.00 0.00 38 SER A O 2
ATOM 1728 N N . LEU A 1 39 ? 8.542 -3.179 5.524 1.00 0.00 39 LEU A N 2
ATOM 1729 C CA . LEU A 1 39 ? 8.941 -1.787 5.378 1.00 0.00 39 LEU A CA 2
ATOM 1730 C C . LEU A 1 39 ? 9.289 -1.196 6.740 1.00 0.00 39 LEU A C 2
ATOM 1731 O O . LEU A 1 39 ? 8.482 -1.230 7.669 1.00 0.00 39 LEU A O 2
ATOM 1747 N N . ASP A 1 40 ? 10.502 -0.665 6.849 1.00 0.00 40 ASP A N 2
ATOM 1748 C CA . ASP A 1 40 ? 10.962 -0.075 8.099 1.00 0.00 40 ASP A CA 2
ATOM 1749 C C . ASP A 1 40 ? 10.135 1.155 8.452 1.00 0.00 40 ASP A C 2
ATOM 1750 O O . ASP A 1 40 ? 10.643 2.277 8.445 1.00 0.00 40 ASP A O 2
ATOM 1759 N N . GLN A 1 41 ? 8.854 0.940 8.757 1.00 0.00 41 GLN A N 2
ATOM 1760 C CA . GLN A 1 41 ? 7.957 2.044 9.106 1.00 0.00 41 GLN A CA 2
ATOM 1761 C C . GLN A 1 41 ? 7.021 1.623 10.237 1.00 0.00 41 GLN A C 2
ATOM 1762 O O . GLN A 1 41 ? 7.011 0.460 10.644 1.00 0.00 41 GLN A O 2
ATOM 1776 N N . ASN A 1 42 ? 6.238 2.571 10.742 1.00 0.00 42 ASN A N 2
ATOM 1777 C CA . ASN A 1 42 ? 5.301 2.290 11.829 1.00 0.00 42 ASN A CA 2
ATOM 1778 C C . ASN A 1 42 ? 4.014 3.090 11.643 1.00 0.00 42 ASN A C 2
ATOM 1779 O O . ASN A 1 42 ? 3.714 3.992 12.424 1.00 0.00 42 ASN A O 2
ATOM 1790 N N . PRO A 1 43 ? 3.254 2.775 10.624 1.00 0.00 43 PRO A N 2
ATOM 1791 C CA . PRO A 1 43 ? 1.977 3.475 10.326 1.00 0.00 43 PRO A CA 2
ATOM 1792 C C . PRO A 1 43 ? 0.813 2.923 11.149 1.00 0.00 43 PRO A C 2
ATOM 1793 O O . PRO A 1 43 ? 0.733 1.720 11.401 1.00 0.00 43 PRO A O 2
ATOM 1804 N N . THR A 1 44 ? -0.085 3.811 11.561 1.00 0.00 44 THR A N 2
ATOM 1805 C CA . THR A 1 44 ? -1.241 3.404 12.352 1.00 0.00 44 THR A CA 2
ATOM 1806 C C . THR A 1 44 ? -2.163 2.518 11.525 1.00 0.00 44 THR A C 2
ATOM 1807 O O . THR A 1 44 ? -2.486 2.839 10.382 1.00 0.00 44 THR A O 2
ATOM 1818 N N . GLU A 1 45 ? -2.580 1.398 12.106 1.00 0.00 45 GLU A N 2
ATOM 1819 C CA . GLU A 1 45 ? -3.459 0.470 11.407 1.00 0.00 45 GLU A CA 2
ATOM 1820 C C . GLU A 1 45 ? -4.865 1.047 11.289 1.00 0.00 45 GLU A C 2
ATOM 1821 O O . GLU A 1 45 ? -5.560 0.818 10.298 1.00 0.00 45 GLU A O 2
ATOM 1833 N N . GLU A 1 46 ? -5.280 1.792 12.307 1.00 0.00 46 GLU A N 2
ATOM 1834 C CA . GLU A 1 46 ? -6.607 2.393 12.305 1.00 0.00 46 GLU A CA 2
ATOM 1835 C C . GLU A 1 46 ? -6.843 3.159 11.008 1.00 0.00 46 GLU A C 2
ATOM 1836 O O . GLU A 1 46 ? -7.909 3.057 10.403 1.00 0.00 46 GLU A O 2
ATOM 1848 N N . GLU A 1 47 ? -5.846 3.931 10.590 1.00 0.00 47 GLU A N 2
ATOM 1849 C CA . GLU A 1 47 ? -5.967 4.711 9.365 1.00 0.00 47 GLU A CA 2
ATOM 1850 C C . GLU A 1 47 ? -6.277 3.802 8.179 1.00 0.00 47 GLU A C 2
ATOM 1851 O O . GLU A 1 47 ? -7.304 3.956 7.522 1.00 0.00 47 GLU A O 2
ATOM 1863 N N . LEU A 1 48 ? -5.377 2.859 7.913 1.00 0.00 48 LEU A N 2
ATOM 1864 C CA . LEU A 1 48 ? -5.561 1.931 6.798 1.00 0.00 48 LEU A CA 2
ATOM 1865 C C . LEU A 1 48 ? -6.999 1.415 6.764 1.00 0.00 48 LEU A C 2
ATOM 1866 O O . LEU A 1 48 ? -7.629 1.384 5.713 1.00 0.00 48 LEU A O 2
ATOM 1882 N N . GLN A 1 49 ? -7.514 1.017 7.919 1.00 0.00 49 GLN A N 2
ATOM 1883 C CA . GLN A 1 49 ? -8.880 0.516 7.990 1.00 0.00 49 GLN A CA 2
ATOM 1884 C C . GLN A 1 49 ? -9.861 1.568 7.476 1.00 0.00 49 GLN A C 2
ATOM 1885 O O . GLN A 1 49 ? -10.737 1.266 6.665 1.00 0.00 49 GLN A O 2
ATOM 1899 N N . ASP A 1 50 ? -9.706 2.801 7.943 1.00 0.00 50 ASP A N 2
ATOM 1900 C CA . ASP A 1 50 ? -10.580 3.891 7.515 1.00 0.00 50 ASP A CA 2
ATOM 1901 C C . ASP A 1 50 ? -10.419 4.173 6.024 1.00 0.00 50 ASP A C 2
ATOM 1902 O O . ASP A 1 50 ? -11.402 4.250 5.290 1.00 0.00 50 ASP A O 2
ATOM 1911 N N . MET A 1 51 ? -9.177 4.342 5.587 1.00 0.00 51 MET A N 2
ATOM 1912 C CA . MET A 1 51 ? -8.905 4.636 4.184 1.00 0.00 51 MET A CA 2
ATOM 1913 C C . MET A 1 51 ? -9.336 3.484 3.282 1.00 0.00 51 MET A C 2
ATOM 1914 O O . MET A 1 51 ? -10.224 3.640 2.451 1.00 0.00 51 MET A O 2
ATOM 1928 N N . ILE A 1 52 ? -8.703 2.334 3.450 1.00 0.00 52 ILE A N 2
ATOM 1929 C CA . ILE A 1 52 ? -9.032 1.168 2.632 1.00 0.00 52 ILE A CA 2
ATOM 1930 C C . ILE A 1 52 ? -10.549 1.027 2.493 1.00 0.00 52 ILE A C 2
ATOM 1931 O O . ILE A 1 52 ? -11.063 0.833 1.391 1.00 0.00 52 ILE A O 2
ATOM 1947 N N . SER A 1 53 ? -11.260 1.130 3.610 1.00 0.00 53 SER A N 2
ATOM 1948 C CA . SER A 1 53 ? -12.713 1.018 3.589 1.00 0.00 53 SER A CA 2
ATOM 1949 C C . SER A 1 53 ? -13.342 2.260 2.953 1.00 0.00 53 SER A C 2
ATOM 1950 O O . SER A 1 53 ? -14.475 2.212 2.476 1.00 0.00 53 SER A O 2
ATOM 1958 N N . GLU A 1 54 ? -12.599 3.370 2.946 1.00 0.00 54 GLU A N 2
ATOM 1959 C CA . GLU A 1 54 ? -13.096 4.627 2.360 1.00 0.00 54 GLU A CA 2
ATOM 1960 C C . GLU A 1 54 ? -12.389 4.919 1.034 1.00 0.00 54 GLU A C 2
ATOM 1961 O O . GLU A 1 54 ? -12.535 6.000 0.467 1.00 0.00 54 GLU A O 2
ATOM 1973 N N . VAL A 1 55 ? -11.619 3.947 0.540 1.00 0.00 55 VAL A N 2
ATOM 1974 C CA . VAL A 1 55 ? -10.886 4.108 -0.722 1.00 0.00 55 VAL A CA 2
ATOM 1975 C C . VAL A 1 55 ? -11.271 3.007 -1.704 1.00 0.00 55 VAL A C 2
ATOM 1976 O O . VAL A 1 55 ? -11.392 3.247 -2.906 1.00 0.00 55 VAL A O 2
ATOM 1989 N N . ASP A 1 56 ? -11.459 1.797 -1.187 1.00 0.00 56 ASP A N 2
ATOM 1990 C CA . ASP A 1 56 ? -11.826 0.671 -2.031 1.00 0.00 56 ASP A CA 2
ATOM 1991 C C . ASP A 1 56 ? -13.083 0.993 -2.834 1.00 0.00 56 ASP A C 2
ATOM 1992 O O . ASP A 1 56 ? -14.196 0.665 -2.425 1.00 0.00 56 ASP A O 2
ATOM 2001 N N . ALA A 1 57 ? -12.892 1.639 -3.980 1.00 0.00 57 ALA A N 2
ATOM 2002 C CA . ALA A 1 57 ? -14.015 2.004 -4.836 1.00 0.00 57 ALA A CA 2
ATOM 2003 C C . ALA A 1 57 ? -14.594 0.765 -5.513 1.00 0.00 57 ALA A C 2
ATOM 2004 O O . ALA A 1 57 ? -15.802 0.534 -5.478 1.00 0.00 57 ALA A O 2
ATOM 2011 N N . ASP A 1 58 ? -13.720 -0.028 -6.121 1.00 0.00 58 ASP A N 2
ATOM 2012 C CA . ASP A 1 58 ? -14.149 -1.245 -6.802 1.00 0.00 58 ASP A CA 2
ATOM 2013 C C . ASP A 1 58 ? -15.103 -2.042 -5.917 1.00 0.00 58 ASP A C 2
ATOM 2014 O O . ASP A 1 58 ? -15.966 -2.765 -6.412 1.00 0.00 58 ASP A O 2
ATOM 2023 N N . GLY A 1 59 ? -14.940 -1.900 -4.607 1.00 0.00 59 GLY A N 2
ATOM 2024 C CA . GLY A 1 59 ? -15.792 -2.610 -3.661 1.00 0.00 59 GLY A CA 2
ATOM 2025 C C . GLY A 1 59 ? -15.381 -4.073 -3.550 1.00 0.00 59 GLY A C 2
ATOM 2026 O O . GLY A 1 59 ? -16.087 -4.884 -2.949 1.00 0.00 59 GLY A O 2
ATOM 2030 N N . ASN A 1 60 ? -14.231 -4.407 -4.132 1.00 0.00 60 ASN A N 2
ATOM 2031 C CA . ASN A 1 60 ? -13.725 -5.779 -4.094 1.00 0.00 60 ASN A CA 2
ATOM 2032 C C . ASN A 1 60 ? -12.853 -5.994 -2.863 1.00 0.00 60 ASN A C 2
ATOM 2033 O O . ASN A 1 60 ? -12.357 -7.096 -2.627 1.00 0.00 60 ASN A O 2
ATOM 2044 N N . GLY A 1 61 ? -12.670 -4.934 -2.080 1.00 0.00 61 GLY A N 2
ATOM 2045 C CA . GLY A 1 61 ? -11.855 -5.021 -0.874 1.00 0.00 61 GLY A CA 2
ATOM 2046 C C . GLY A 1 61 ? -10.404 -5.337 -1.216 1.00 0.00 61 GLY A C 2
ATOM 2047 O O . GLY A 1 61 ? -9.779 -6.191 -0.587 1.00 0.00 61 GLY A O 2
ATOM 2051 N N . THR A 1 62 ? -9.873 -4.642 -2.221 1.00 0.00 62 THR A N 2
ATOM 2052 C CA . THR A 1 62 ? -8.489 -4.849 -2.652 1.00 0.00 62 THR A CA 2
ATOM 2053 C C . THR A 1 62 ? -7.816 -3.514 -2.950 1.00 0.00 62 THR A C 2
ATOM 2054 O O . THR A 1 62 ? -8.480 -2.531 -3.275 1.00 0.00 62 THR A O 2
ATOM 2065 N N . ILE A 1 63 ? -6.490 -3.487 -2.840 1.00 0.00 63 ILE A N 2
ATOM 2066 C CA . ILE A 1 63 ? -5.727 -2.270 -3.103 1.00 0.00 63 ILE A CA 2
ATOM 2067 C C . ILE A 1 63 ? -5.317 -2.211 -4.572 1.00 0.00 63 ILE A C 2
ATOM 2068 O O . ILE A 1 63 ? -5.197 -3.243 -5.234 1.00 0.00 63 ILE A O 2
ATOM 2084 N N . GLU A 1 64 ? -5.110 -0.998 -5.075 1.00 0.00 64 GLU A N 2
ATOM 2085 C CA . GLU A 1 64 ? -4.718 -0.802 -6.470 1.00 0.00 64 GLU A CA 2
ATOM 2086 C C . GLU A 1 64 ? -3.794 0.405 -6.598 1.00 0.00 64 GLU A C 2
ATOM 2087 O O . GLU A 1 64 ? -3.476 1.062 -5.609 1.00 0.00 64 GLU A O 2
ATOM 2099 N N . PHE A 1 65 ? -3.379 0.697 -7.826 1.00 0.00 65 PHE A N 2
ATOM 2100 C CA . PHE A 1 65 ? -2.504 1.838 -8.080 1.00 0.00 65 PHE A CA 2
ATOM 2101 C C . PHE A 1 65 ? -3.095 3.109 -7.481 1.00 0.00 65 PHE A C 2
ATOM 2102 O O . PHE A 1 65 ? -2.675 3.554 -6.415 1.00 0.00 65 PHE A O 2
ATOM 2119 N N . ASP A 1 66 ? -4.073 3.689 -8.168 1.00 0.00 66 ASP A N 2
ATOM 2120 C CA . ASP A 1 66 ? -4.710 4.908 -7.680 1.00 0.00 66 ASP A CA 2
ATOM 2121 C C . ASP A 1 66 ? -5.013 4.796 -6.190 1.00 0.00 66 ASP A C 2
ATOM 2122 O O . ASP A 1 66 ? -4.605 5.647 -5.403 1.00 0.00 66 ASP A O 2
ATOM 2131 N N . GLU A 1 67 ? -5.720 3.743 -5.806 1.00 0.00 67 GLU A N 2
ATOM 2132 C CA . GLU A 1 67 ? -6.057 3.537 -4.401 1.00 0.00 67 GLU A CA 2
ATOM 2133 C C . GLU A 1 67 ? -4.811 3.658 -3.524 1.00 0.00 67 GLU A C 2
ATOM 2134 O O . GLU A 1 67 ? -4.862 4.224 -2.432 1.00 0.00 67 GLU A O 2
ATOM 2146 N N . PHE A 1 68 ? -3.693 3.127 -4.009 1.00 0.00 68 PHE A N 2
ATOM 2147 C CA . PHE A 1 68 ? -2.445 3.188 -3.254 1.00 0.00 68 PHE A CA 2
ATOM 2148 C C . PHE A 1 68 ? -1.897 4.613 -3.225 1.00 0.00 68 PHE A C 2
ATOM 2149 O O . PHE A 1 68 ? -1.448 5.098 -2.184 1.00 0.00 68 PHE A O 2
ATOM 2166 N N . LEU A 1 69 ? -1.946 5.279 -4.370 1.00 0.00 69 LEU A N 2
ATOM 2167 C CA . LEU A 1 69 ? -1.461 6.651 -4.469 1.00 0.00 69 LEU A CA 2
ATOM 2168 C C . LEU A 1 69 ? -2.283 7.569 -3.571 1.00 0.00 69 LEU A C 2
ATOM 2169 O O . LEU A 1 69 ? -1.752 8.496 -2.959 1.00 0.00 69 LEU A O 2
ATOM 2185 N N . SER A 1 70 ? -3.580 7.300 -3.492 1.00 0.00 70 SER A N 2
ATOM 2186 C CA . SER A 1 70 ? -4.466 8.105 -2.660 1.00 0.00 70 SER A CA 2
ATOM 2187 C C . SER A 1 70 ? -4.069 7.991 -1.192 1.00 0.00 70 SER A C 2
ATOM 2188 O O . SER A 1 70 ? -4.030 8.986 -0.462 1.00 0.00 70 SER A O 2
ATOM 2196 N N . LEU A 1 71 ? -3.769 6.762 -0.772 1.00 0.00 71 LEU A N 2
ATOM 2197 C CA . LEU A 1 71 ? -3.370 6.508 0.607 1.00 0.00 71 LEU A CA 2
ATOM 2198 C C . LEU A 1 71 ? -2.150 7.341 0.974 1.00 0.00 71 LEU A C 2
ATOM 2199 O O . LEU A 1 71 ? -2.064 7.887 2.074 1.00 0.00 71 LEU A O 2
ATOM 2215 N N . MET A 1 72 ? -1.210 7.436 0.042 1.00 0.00 72 MET A N 2
ATOM 2216 C CA . MET A 1 72 ? 0.003 8.209 0.277 1.00 0.00 72 MET A CA 2
ATOM 2217 C C . MET A 1 72 ? -0.307 9.702 0.298 1.00 0.00 72 MET A C 2
ATOM 2218 O O . MET A 1 72 ? 0.214 10.445 1.129 1.00 0.00 72 MET A O 2
ATOM 2232 N N . ALA A 1 73 ? -1.155 10.134 -0.628 1.00 0.00 73 ALA A N 2
ATOM 2233 C CA . ALA A 1 73 ? -1.523 11.542 -0.715 1.00 0.00 73 ALA A CA 2
ATOM 2234 C C . ALA A 1 73 ? -1.898 12.084 0.661 1.00 0.00 73 ALA A C 2
ATOM 2235 O O . ALA A 1 73 ? -1.483 13.178 1.043 1.00 0.00 73 ALA A O 2
ATOM 2242 N N . LYS A 1 74 ? -2.689 11.310 1.397 1.00 0.00 74 LYS A N 2
ATOM 2243 C CA . LYS A 1 74 ? -3.122 11.724 2.730 1.00 0.00 74 LYS A CA 2
ATOM 2244 C C . LYS A 1 74 ? -2.028 11.454 3.758 1.00 0.00 74 LYS A C 2
ATOM 2245 O O . LYS A 1 74 ? -1.670 12.336 4.539 1.00 0.00 74 LYS A O 2
ATOM 2264 N N . LYS A 1 75 ? -1.501 10.235 3.759 1.00 0.00 75 LYS A N 2
ATOM 2265 C CA . LYS A 1 75 ? -0.451 9.876 4.707 1.00 0.00 75 LYS A CA 2
ATOM 2266 C C . LYS A 1 75 ? 0.754 10.796 4.543 1.00 0.00 75 LYS A C 2
ATOM 2267 O O . LYS A 1 75 ? 1.178 11.454 5.493 1.00 0.00 75 LYS A O 2
ATOM 2286 N N . VAL A 1 76 ? 1.299 10.840 3.333 1.00 0.00 76 VAL A N 2
ATOM 2287 C CA . VAL A 1 76 ? 2.455 11.685 3.055 1.00 0.00 76 VAL A CA 2
ATOM 2288 C C . VAL A 1 76 ? 2.117 13.151 3.300 1.00 0.00 76 VAL A C 2
ATOM 2289 O O . VAL A 1 76 ? 2.786 13.765 4.116 1.00 0.00 76 VAL A O 2
ATOM 2305 N N . ALA A 1 1 ? -1.473 17.148 1.222 1.00 0.00 1 ALA A N 3
ATOM 2306 C CA . ALA A 1 1 ? -1.358 17.547 -0.209 1.00 0.00 1 ALA A CA 3
ATOM 2307 C C . ALA A 1 1 ? 0.099 17.448 -0.646 1.00 0.00 1 ALA A C 3
ATOM 2308 O O . ALA A 1 1 ? 0.887 18.370 -0.432 1.00 0.00 1 ALA A O 3
ATOM 2317 N N . ASP A 1 2 ? 0.450 16.324 -1.259 1.00 0.00 2 ASP A N 3
ATOM 2318 C CA . ASP A 1 2 ? 1.814 16.110 -1.725 1.00 0.00 2 ASP A CA 3
ATOM 2319 C C . ASP A 1 2 ? 1.847 15.019 -2.787 1.00 0.00 2 ASP A C 3
ATOM 2320 O O . ASP A 1 2 ? 0.811 14.457 -3.145 1.00 0.00 2 ASP A O 3
ATOM 2329 N N . ILE A 1 3 ? 3.044 14.723 -3.294 1.00 0.00 3 ILE A N 3
ATOM 2330 C CA . ILE A 1 3 ? 3.211 13.696 -4.322 1.00 0.00 3 ILE A CA 3
ATOM 2331 C C . ILE A 1 3 ? 4.398 12.799 -3.988 1.00 0.00 3 ILE A C 3
ATOM 2332 O O . ILE A 1 3 ? 5.350 13.226 -3.337 1.00 0.00 3 ILE A O 3
ATOM 2348 N N . LEU A 1 4 ? 4.331 11.554 -4.444 1.00 0.00 4 LEU A N 3
ATOM 2349 C CA . LEU A 1 4 ? 5.404 10.602 -4.195 1.00 0.00 4 LEU A CA 3
ATOM 2350 C C . LEU A 1 4 ? 6.726 11.139 -4.733 1.00 0.00 4 LEU A C 3
ATOM 2351 O O . LEU A 1 4 ? 6.748 12.066 -5.543 1.00 0.00 4 LEU A O 3
ATOM 2367 N N . SER A 1 5 ? 7.825 10.548 -4.276 1.00 0.00 5 SER A N 3
ATOM 2368 C CA . SER A 1 5 ? 9.158 10.964 -4.709 1.00 0.00 5 SER A CA 3
ATOM 2369 C C . SER A 1 5 ? 9.642 10.087 -5.859 1.00 0.00 5 SER A C 3
ATOM 2370 O O . SER A 1 5 ? 9.656 8.863 -5.753 1.00 0.00 5 SER A O 3
ATOM 2378 N N . GLU A 1 6 ? 10.023 10.716 -6.966 1.00 0.00 6 GLU A N 3
ATOM 2379 C CA . GLU A 1 6 ? 10.492 9.978 -8.136 1.00 0.00 6 GLU A CA 3
ATOM 2380 C C . GLU A 1 6 ? 11.319 8.755 -7.732 1.00 0.00 6 GLU A C 3
ATOM 2381 O O . GLU A 1 6 ? 10.869 7.616 -7.848 1.00 0.00 6 GLU A O 3
ATOM 2393 N N . GLU A 1 7 ? 12.526 9.003 -7.248 1.00 0.00 7 GLU A N 3
ATOM 2394 C CA . GLU A 1 7 ? 13.404 7.918 -6.824 1.00 0.00 7 GLU A CA 3
ATOM 2395 C C . GLU A 1 7 ? 12.652 6.920 -5.944 1.00 0.00 7 GLU A C 3
ATOM 2396 O O . GLU A 1 7 ? 12.979 5.731 -5.919 1.00 0.00 7 GLU A O 3
ATOM 2408 N N . GLN A 1 8 ? 11.641 7.406 -5.229 1.00 0.00 8 GLN A N 3
ATOM 2409 C CA . GLN A 1 8 ? 10.855 6.537 -4.356 1.00 0.00 8 GLN A CA 3
ATOM 2410 C C . GLN A 1 8 ? 9.829 5.751 -5.167 1.00 0.00 8 GLN A C 3
ATOM 24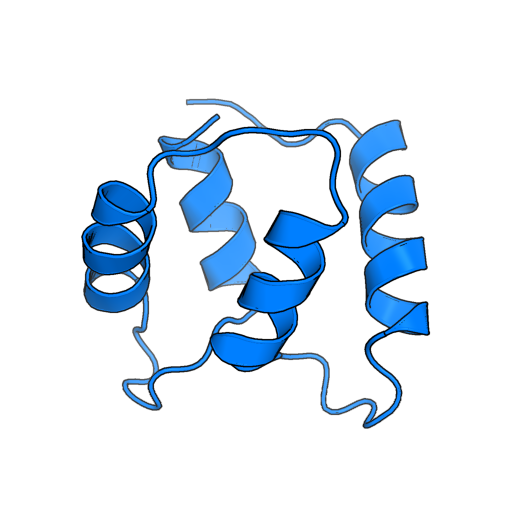11 O O . GLN A 1 8 ? 9.399 4.673 -4.757 1.00 0.00 8 GLN A O 3
ATOM 2425 N N . ILE A 1 9 ? 9.446 6.289 -6.324 1.00 0.00 9 ILE A N 3
ATOM 2426 C CA . ILE A 1 9 ? 8.475 5.612 -7.178 1.00 0.00 9 ILE A CA 3
ATOM 2427 C C . ILE A 1 9 ? 9.096 4.338 -7.750 1.00 0.00 9 ILE A C 3
ATOM 2428 O O . ILE A 1 9 ? 8.420 3.323 -7.916 1.00 0.00 9 ILE A O 3
ATOM 2444 N N . VAL A 1 10 ? 10.388 4.405 -8.056 1.00 0.00 10 VAL A N 3
ATOM 2445 C CA . VAL A 1 10 ? 11.086 3.257 -8.620 1.00 0.00 10 VAL A CA 3
ATOM 2446 C C . VAL A 1 10 ? 11.385 2.222 -7.543 1.00 0.00 10 VAL A C 3
ATOM 2447 O O . VAL A 1 10 ? 11.181 1.025 -7.744 1.00 0.00 10 VAL A O 3
ATOM 2460 N N . ASP A 1 11 ? 11.868 2.693 -6.400 1.00 0.00 11 ASP A N 3
ATOM 2461 C CA . ASP A 1 11 ? 12.190 1.799 -5.297 1.00 0.00 11 ASP A CA 3
ATOM 2462 C C . ASP A 1 11 ? 10.987 0.931 -4.936 1.00 0.00 11 ASP A C 3
ATOM 2463 O O . ASP A 1 11 ? 11.099 -0.293 -4.829 1.00 0.00 11 ASP A O 3
ATOM 2472 N N . PHE A 1 12 ? 9.838 1.572 -4.750 1.00 0.00 12 PHE A N 3
ATOM 2473 C CA . PHE A 1 12 ? 8.623 0.846 -4.400 1.00 0.00 12 PHE A CA 3
ATOM 2474 C C . PHE A 1 12 ? 8.190 -0.050 -5.554 1.00 0.00 12 PHE A C 3
ATOM 2475 O O . PHE A 1 12 ? 7.815 -1.202 -5.346 1.00 0.00 12 PHE A O 3
ATOM 2492 N N . LYS A 1 13 ? 8.242 0.480 -6.770 1.00 0.00 13 LYS A N 3
ATOM 2493 C CA . LYS A 1 13 ? 7.850 -0.293 -7.939 1.00 0.00 13 LYS A CA 3
ATOM 2494 C C . LYS A 1 13 ? 8.669 -1.575 -8.028 1.00 0.00 13 LYS A C 3
ATOM 2495 O O . LYS A 1 13 ? 8.135 -2.644 -8.324 1.00 0.00 13 LYS A O 3
ATOM 2514 N N . GLU A 1 14 ? 9.968 -1.462 -7.772 1.00 0.00 14 GLU A N 3
ATOM 2515 C CA . GLU A 1 14 ? 10.849 -2.621 -7.828 1.00 0.00 14 GLU A CA 3
ATOM 2516 C C . GLU A 1 14 ? 10.381 -3.693 -6.849 1.00 0.00 14 GLU A C 3
ATOM 2517 O O . GLU A 1 14 ? 10.300 -4.871 -7.195 1.00 0.00 14 GLU A O 3
ATOM 2529 N N . ALA A 1 15 ? 10.064 -3.271 -5.629 1.00 0.00 15 ALA A N 3
ATOM 2530 C CA . ALA A 1 15 ? 9.591 -4.201 -4.611 1.00 0.00 15 ALA A CA 3
ATOM 2531 C C . ALA A 1 15 ? 8.202 -4.724 -4.970 1.00 0.00 15 ALA A C 3
ATOM 2532 O O . ALA A 1 15 ? 7.844 -5.850 -4.627 1.00 0.00 15 ALA A O 3
ATOM 2539 N N . PHE A 1 16 ? 7.424 -3.895 -5.661 1.00 0.00 16 PHE A N 3
ATOM 2540 C CA . PHE A 1 16 ? 6.075 -4.279 -6.063 1.00 0.00 16 PHE A CA 3
ATOM 2541 C C . PHE A 1 16 ? 6.118 -5.367 -7.130 1.00 0.00 16 PHE A C 3
ATOM 2542 O O . PHE A 1 16 ? 5.431 -6.382 -7.023 1.00 0.00 16 PHE A O 3
ATOM 2559 N N . GLY A 1 17 ? 6.924 -5.145 -8.162 1.00 0.00 17 GLY A N 3
ATOM 2560 C CA . GLY A 1 17 ? 7.047 -6.111 -9.247 1.00 0.00 17 GLY A CA 3
ATOM 2561 C C . GLY A 1 17 ? 7.666 -7.410 -8.749 1.00 0.00 17 GLY A C 3
ATOM 2562 O O . GLY A 1 17 ? 7.370 -8.485 -9.271 1.00 0.00 17 GLY A O 3
ATOM 2566 N N . LEU A 1 18 ? 8.521 -7.313 -7.739 1.00 0.00 18 LEU A N 3
ATOM 2567 C CA . LEU A 1 18 ? 9.164 -8.499 -7.188 1.00 0.00 18 LEU A CA 3
ATOM 2568 C C . LEU A 1 18 ? 8.166 -9.324 -6.386 1.00 0.00 18 LEU A C 3
ATOM 2569 O O . LEU A 1 18 ? 8.164 -10.554 -6.457 1.00 0.00 18 LEU A O 3
ATOM 2585 N N . PHE A 1 19 ? 7.316 -8.644 -5.625 1.00 0.00 19 PHE A N 3
ATOM 2586 C CA . PHE A 1 19 ? 6.312 -9.329 -4.813 1.00 0.00 19 PHE A CA 3
ATOM 2587 C C . PHE A 1 19 ? 5.042 -9.562 -5.622 1.00 0.00 19 PHE A C 3
ATOM 2588 O O . PHE A 1 19 ? 4.194 -10.367 -5.235 1.00 0.00 19 PHE A O 3
ATOM 2605 N N . ASP A 1 20 ? 4.921 -8.872 -6.756 1.00 0.00 20 ASP A N 3
ATOM 2606 C CA . ASP 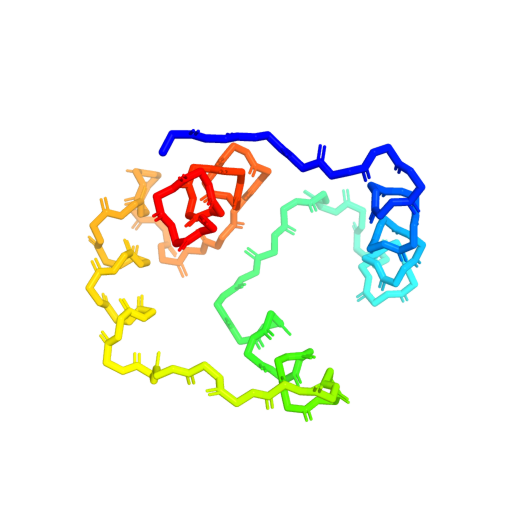A 1 20 ? 3.752 -9.030 -7.625 1.00 0.00 20 ASP A CA 3
ATOM 2607 C C . ASP A 1 20 ? 4.163 -9.657 -8.953 1.00 0.00 20 ASP A C 3
ATOM 2608 O O . ASP A 1 20 ? 4.706 -8.979 -9.825 1.00 0.00 20 ASP A O 3
ATOM 2617 N N . LYS A 1 21 ? 3.905 -10.956 -9.103 1.00 0.00 21 LYS A N 3
ATOM 2618 C CA . LYS A 1 21 ? 4.259 -11.670 -10.334 1.00 0.00 21 LYS A CA 3
ATOM 2619 C C . LYS A 1 21 ? 3.004 -12.048 -11.111 1.00 0.00 21 LYS A C 3
ATOM 2620 O O . LYS A 1 21 ? 3.018 -12.113 -12.341 1.00 0.00 21 LYS A O 3
ATOM 2639 N N . ASP A 1 22 ? 1.918 -12.298 -10.382 1.00 0.00 22 ASP A N 3
ATOM 2640 C CA . ASP A 1 22 ? 0.654 -12.672 -11.010 1.00 0.00 22 ASP A CA 3
ATOM 2641 C C . ASP A 1 22 ? 0.363 -11.771 -12.208 1.00 0.00 22 ASP A C 3
ATOM 2642 O O . ASP A 1 22 ? -0.485 -12.085 -13.042 1.00 0.00 22 ASP A O 3
ATOM 2651 N N . GLY A 1 23 ? 1.078 -10.652 -12.284 1.00 0.00 23 GLY A N 3
ATOM 2652 C CA . GLY A 1 23 ? 0.896 -9.711 -13.380 1.00 0.00 23 GLY A CA 3
ATOM 2653 C C . GLY A 1 23 ? -0.460 -9.021 -13.286 1.00 0.00 23 GLY A C 3
ATOM 2654 O O . GLY A 1 23 ? -0.732 -8.064 -14.012 1.00 0.00 23 GLY A O 3
ATOM 2658 N N . ASP A 1 24 ? -1.305 -9.512 -12.386 1.00 0.00 24 ASP A N 3
ATOM 2659 C CA . ASP A 1 24 ? -2.631 -8.934 -12.204 1.00 0.00 24 ASP A CA 3
ATOM 2660 C C . ASP A 1 24 ? -2.534 -7.424 -12.012 1.00 0.00 24 ASP A C 3
ATOM 2661 O O . ASP A 1 24 ? -3.539 -6.716 -12.061 1.00 0.00 24 ASP A O 3
ATOM 2670 N N . GLY A 1 25 ? -1.316 -6.940 -11.795 1.00 0.00 25 GLY A N 3
ATOM 2671 C CA . GLY A 1 25 ? -1.097 -5.512 -11.600 1.00 0.00 25 GLY A CA 3
ATOM 2672 C C . GLY A 1 25 ? -1.532 -5.083 -10.205 1.00 0.00 25 GLY A C 3
ATOM 2673 O O . GLY A 1 25 ? -0.700 -4.757 -9.358 1.00 0.00 25 GLY A O 3
ATOM 2677 N N . CYS A 1 26 ? -2.840 -5.079 -9.972 1.00 0.00 26 CYS A N 3
ATOM 2678 C CA . CYS A 1 26 ? -3.369 -4.683 -8.674 1.00 0.00 26 CYS A CA 3
ATOM 2679 C C . CYS A 1 26 ? -3.033 -5.727 -7.613 1.00 0.00 26 CYS A C 3
ATOM 2680 O O . CYS A 1 26 ? -2.558 -6.826 -7.925 1.00 0.00 26 CYS A O 3
ATOM 2688 N N . ILE A 1 27 ? -3.277 -5.380 -6.351 1.00 0.00 27 ILE A N 3
ATOM 2689 C CA . ILE A 1 27 ? -2.998 -6.290 -5.242 1.00 0.00 27 ILE A CA 3
ATOM 2690 C C . ILE A 1 27 ? -4.133 -6.244 -4.220 1.00 0.00 27 ILE A C 3
ATOM 2691 O O . ILE A 1 27 ? -4.968 -5.340 -4.243 1.00 0.00 27 ILE A O 3
ATOM 2707 N N . THR A 1 28 ? -4.154 -7.225 -3.326 1.00 0.00 28 THR A N 3
ATOM 2708 C CA . THR A 1 28 ? -5.181 -7.303 -2.293 1.00 0.00 28 THR A CA 3
ATOM 2709 C C . THR A 1 28 ? -4.752 -6.502 -1.066 1.00 0.00 28 THR A C 3
ATOM 2710 O O . THR A 1 28 ? -3.763 -5.769 -1.103 1.00 0.00 28 THR A O 3
ATOM 2721 N N . VAL A 1 29 ? -5.502 -6.650 0.019 1.00 0.00 29 VAL A N 3
ATOM 2722 C CA . VAL A 1 29 ? -5.190 -5.941 1.252 1.00 0.00 29 VAL A CA 3
ATOM 2723 C C . VAL A 1 29 ? -4.065 -6.648 2.006 1.00 0.00 29 VAL A C 3
ATOM 2724 O O . VAL A 1 29 ? -3.220 -6.007 2.627 1.00 0.00 29 VAL A O 3
ATOM 2737 N N . GLU A 1 30 ? -4.071 -7.979 1.946 1.00 0.00 30 GLU A N 3
ATOM 2738 C CA . GLU A 1 30 ? -3.053 -8.772 2.631 1.00 0.00 30 GLU A CA 3
ATOM 2739 C C . GLU A 1 30 ? -1.676 -8.514 2.029 1.00 0.00 30 GLU A C 3
ATOM 2740 O O . GLU A 1 30 ? -0.717 -8.239 2.749 1.00 0.00 30 GLU A O 3
ATOM 2752 N N . GLU A 1 31 ? -1.581 -8.609 0.705 1.00 0.00 31 GLU A N 3
ATOM 2753 C CA . GLU A 1 31 ? -0.307 -8.386 0.026 1.00 0.00 31 GLU A CA 3
ATOM 2754 C C . GLU A 1 31 ? 0.418 -7.187 0.630 1.00 0.00 31 GLU A C 3
ATOM 2755 O O . GLU A 1 31 ? 1.519 -7.326 1.176 1.00 0.00 31 GLU A O 3
ATOM 2767 N N . LEU A 1 32 ? -0.184 -6.009 0.531 1.00 0.00 32 LEU A N 3
ATOM 2768 C CA . LEU A 1 32 ? 0.439 -4.811 1.067 1.00 0.00 32 LEU A CA 3
ATOM 2769 C C . LEU A 1 32 ? 0.667 -4.955 2.572 1.00 0.00 32 LEU A C 3
ATOM 2770 O O . LEU A 1 32 ? 1.698 -4.532 3.091 1.00 0.00 32 LEU A O 3
ATOM 2786 N N . ALA A 1 33 ? -0.296 -5.548 3.268 1.00 0.00 33 ALA A N 3
ATOM 2787 C CA . ALA A 1 33 ? -0.172 -5.727 4.711 1.00 0.00 33 ALA A CA 3
ATOM 2788 C C . ALA A 1 33 ? 1.233 -6.214 5.070 1.00 0.00 33 ALA A C 3
ATOM 2789 O O . ALA A 1 33 ? 2.020 -5.488 5.679 1.00 0.00 33 ALA A O 3
ATOM 2796 N N . THR A 1 34 ? 1.547 -7.442 4.681 1.00 0.00 34 THR A N 3
ATOM 2797 C CA . THR A 1 34 ? 2.860 -8.004 4.965 1.00 0.00 34 THR A CA 3
ATOM 2798 C C . THR A 1 34 ? 3.964 -7.031 4.562 1.00 0.00 34 THR A C 3
ATOM 2799 O O . THR A 1 34 ? 4.857 -6.728 5.353 1.00 0.00 34 THR A O 3
ATOM 2810 N N . VAL A 1 35 ? 3.899 -6.546 3.325 1.00 0.00 35 VAL A N 3
ATOM 2811 C CA . VAL A 1 35 ? 4.906 -5.611 2.829 1.00 0.00 35 VAL A CA 3
ATOM 2812 C C . VAL A 1 35 ? 5.097 -4.455 3.811 1.00 0.00 35 VAL A C 3
ATOM 2813 O O . VAL A 1 35 ? 6.191 -3.902 3.925 1.00 0.00 35 VAL A O 3
ATOM 2826 N N . ILE A 1 36 ? 4.028 -4.106 4.523 1.00 0.00 36 ILE A N 3
ATOM 2827 C CA . ILE A 1 36 ? 4.090 -3.023 5.502 1.00 0.00 36 ILE A CA 3
ATOM 2828 C C . ILE A 1 36 ? 4.956 -3.451 6.686 1.00 0.00 36 ILE A C 3
ATOM 2829 O O . ILE A 1 36 ? 5.654 -2.633 7.285 1.00 0.00 36 ILE A O 3
ATOM 2845 N N . ARG A 1 37 ? 4.894 -4.731 7.021 1.00 0.00 37 ARG A N 3
ATOM 2846 C CA . ARG A 1 37 ? 5.678 -5.243 8.139 1.00 0.00 37 ARG A CA 3
ATOM 2847 C C . ARG A 1 37 ? 7.170 -5.227 7.810 1.00 0.00 37 ARG A C 3
ATOM 2848 O O . ARG A 1 37 ? 7.992 -4.851 8.646 1.00 0.00 37 ARG A O 3
ATOM 2869 N N . SER A 1 38 ? 7.513 -5.634 6.595 1.00 0.00 38 SER A N 3
ATOM 2870 C CA . SER A 1 38 ? 8.911 -5.661 6.174 1.00 0.00 38 SER A CA 3
ATOM 2871 C C . SER A 1 38 ? 9.468 -4.247 6.062 1.00 0.00 38 SER A C 3
ATOM 2872 O O . SER A 1 38 ? 10.612 -3.990 6.440 1.00 0.00 38 SER A O 3
ATOM 2880 N N . LEU A 1 39 ? 8.657 -3.333 5.548 1.00 0.00 39 LEU A N 3
ATOM 2881 C CA . LEU A 1 39 ? 9.088 -1.950 5.402 1.00 0.00 39 LEU A CA 3
ATOM 2882 C C . LEU A 1 39 ? 9.437 -1.363 6.764 1.00 0.00 39 LEU A C 3
ATOM 2883 O O . LEU A 1 39 ? 8.626 -1.389 7.691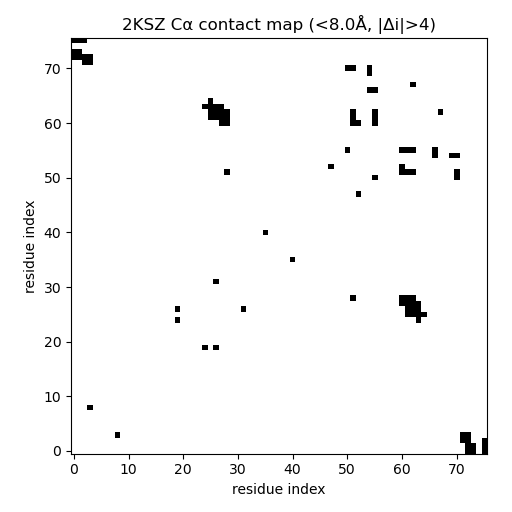 1.00 0.00 39 LEU A O 3
ATOM 2899 N N . ASP A 1 40 ? 10.654 -0.842 6.878 1.00 0.00 40 ASP A N 3
ATOM 2900 C CA . ASP A 1 40 ? 11.114 -0.256 8.129 1.00 0.00 40 ASP A CA 3
ATOM 2901 C C . ASP A 1 40 ? 10.299 0.983 8.478 1.00 0.00 40 ASP A C 3
ATOM 2902 O O . ASP A 1 40 ? 10.819 2.098 8.481 1.00 0.00 40 ASP A O 3
ATOM 2911 N N . GLN A 1 41 ? 9.012 0.782 8.766 1.00 0.00 41 GLN A N 3
ATOM 2912 C CA . GLN A 1 41 ? 8.125 1.894 9.111 1.00 0.00 41 GLN A CA 3
ATOM 2913 C C . GLN A 1 41 ? 7.187 1.489 10.243 1.00 0.00 41 GLN A C 3
ATOM 2914 O O . GLN A 1 41 ? 7.155 0.326 10.647 1.00 0.00 41 GLN A O 3
ATOM 2928 N N . ASN A 1 42 ? 6.425 2.452 10.756 1.00 0.00 42 ASN A N 3
ATOM 2929 C CA . ASN A 1 42 ? 5.487 2.186 11.844 1.00 0.00 42 ASN A CA 3
ATOM 2930 C C . ASN A 1 42 ? 4.209 3.001 11.659 1.00 0.00 42 ASN A C 3
ATOM 2931 O O . ASN A 1 42 ? 3.920 3.908 12.439 1.00 0.00 42 ASN A O 3
ATOM 2942 N N . PRO A 1 43 ? 3.445 2.692 10.642 1.00 0.00 43 PRO A N 3
ATOM 2943 C CA . PRO A 1 43 ? 2.174 3.406 10.344 1.00 0.00 43 PRO A CA 3
ATOM 2944 C C . PRO A 1 43 ? 1.006 2.863 11.169 1.00 0.00 43 PRO A C 3
ATOM 2945 O O . PRO A 1 43 ? 0.914 1.661 11.416 1.00 0.00 43 PRO A O 3
ATOM 2956 N N . THR A 1 44 ? 0.118 3.759 11.588 1.00 0.00 44 THR A N 3
ATOM 2957 C CA . THR A 1 44 ? -1.037 3.359 12.381 1.00 0.00 44 THR A CA 3
ATOM 2958 C C . THR A 1 44 ? -1.950 2.452 11.564 1.00 0.00 44 THR A C 3
ATOM 2959 O O . THR A 1 44 ? -2.297 2.767 10.428 1.00 0.00 44 THR A O 3
ATOM 2970 N N . GLU A 1 45 ? -2.332 1.323 12.152 1.00 0.00 45 GLU A N 3
ATOM 2971 C CA . GLU A 1 45 ? -3.199 0.374 11.464 1.00 0.00 45 GLU A CA 3
ATOM 2972 C C . GLU A 1 45 ? -4.616 0.925 11.346 1.00 0.00 45 GLU A C 3
ATOM 2973 O O . GLU A 1 45 ? -5.292 0.717 10.338 1.00 0.00 45 GLU A O 3
ATOM 2985 N N . GLU A 1 46 ? -5.058 1.627 12.383 1.00 0.00 46 GLU A N 3
ATOM 2986 C CA . GLU A 1 46 ? -6.398 2.201 12.384 1.00 0.00 46 GLU A CA 3
ATOM 2987 C C . GLU A 1 46 ? -6.647 2.968 11.090 1.00 0.00 46 GLU A C 3
ATOM 2988 O O . GLU A 1 46 ? -7.726 2.878 10.503 1.00 0.00 46 GLU A O 3
ATOM 3000 N N . GLU A 1 47 ? -5.647 3.726 10.653 1.00 0.00 47 GLU A N 3
ATOM 3001 C CA . GLU A 1 47 ? -5.780 4.506 9.430 1.00 0.00 47 GLU A CA 3
ATOM 3002 C C . GLU A 1 47 ? -6.097 3.597 8.247 1.00 0.00 47 GLU A C 3
ATOM 3003 O O . GLU A 1 47 ? -7.122 3.758 7.589 1.00 0.00 47 GLU A O 3
ATOM 3015 N N . LEU A 1 48 ? -5.210 2.642 7.984 1.00 0.00 48 LEU A N 3
ATOM 3016 C CA . LEU A 1 48 ? -5.405 1.713 6.872 1.00 0.00 48 LEU A CA 3
ATOM 3017 C C . LEU A 1 48 ? -6.857 1.237 6.817 1.00 0.00 48 LEU A C 3
ATOM 3018 O O . LEU A 1 48 ? -7.471 1.219 5.755 1.00 0.00 48 LEU A O 3
ATOM 3034 N N . GLN A 1 49 ? -7.401 0.861 7.965 1.00 0.00 49 GLN A N 3
ATOM 3035 C CA . GLN A 1 49 ? -8.782 0.397 8.019 1.00 0.00 49 GLN A CA 3
ATOM 3036 C C . GLN A 1 49 ? -9.723 1.472 7.484 1.00 0.00 49 GLN A C 3
ATOM 3037 O O . GLN A 1 49 ? -10.587 1.192 6.653 1.00 0.00 49 GLN A O 3
ATOM 3051 N N . ASP A 1 50 ? -9.551 2.701 7.958 1.00 0.00 50 ASP A N 3
ATOM 3052 C CA . ASP A 1 50 ? -10.390 3.808 7.512 1.00 0.00 50 ASP A CA 3
ATOM 3053 C C . ASP A 1 50 ? -10.179 4.093 6.027 1.00 0.00 50 ASP A C 3
ATOM 3054 O O . ASP A 1 50 ? -11.139 4.192 5.269 1.00 0.00 50 ASP A O 3
ATOM 3063 N N . MET A 1 51 ? -8.923 4.241 5.624 1.00 0.00 51 MET A N 3
ATOM 3064 C CA . MET A 1 51 ? -8.605 4.537 4.230 1.00 0.00 51 MET A CA 3
ATOM 3065 C C . MET A 1 51 ? -9.046 3.402 3.312 1.00 0.00 51 MET A C 3
ATOM 3066 O O . MET A 1 51 ? -9.936 3.575 2.483 1.00 0.00 51 MET A O 3
ATOM 3080 N N . ILE A 1 52 ? -8.418 2.246 3.460 1.00 0.00 52 ILE A N 3
ATOM 3081 C CA . ILE A 1 52 ? -8.754 1.094 2.624 1.00 0.00 52 ILE A CA 3
ATOM 3082 C C . ILE A 1 52 ? -10.269 0.956 2.487 1.00 0.00 52 ILE A C 3
ATOM 3083 O O . ILE A 1 52 ? -10.787 0.762 1.388 1.00 0.00 52 ILE A O 3
ATOM 3099 N N . SER A 1 53 ? -10.975 1.061 3.606 1.00 0.00 53 SER A N 3
ATOM 3100 C CA . SER A 1 53 ? -12.429 0.948 3.590 1.00 0.00 53 SER A CA 3
ATOM 3101 C C . SER A 1 53 ? -13.061 2.217 3.018 1.00 0.00 53 SER A C 3
ATOM 3102 O O . SER A 1 53 ? -14.209 2.198 2.570 1.00 0.00 53 SER A O 3
ATOM 3110 N N . GLU A 1 54 ? -12.310 3.318 3.035 1.00 0.00 54 GLU A N 3
ATOM 3111 C CA . GLU A 1 54 ? -12.807 4.601 2.514 1.00 0.00 54 GLU A CA 3
ATOM 3112 C C . GLU A 1 54 ? -12.149 4.930 1.177 1.00 0.00 54 GLU A C 3
ATOM 3113 O O . GLU A 1 54 ? -12.321 6.025 0.643 1.00 0.00 54 GLU A O 3
ATOM 3125 N N . VAL A 1 55 ? -11.394 3.977 0.632 1.00 0.00 55 VAL A N 3
ATOM 3126 C CA . VAL A 1 55 ? -10.710 4.176 -0.648 1.00 0.00 55 VAL A CA 3
ATOM 3127 C C . VAL A 1 55 ? -11.109 3.090 -1.641 1.00 0.00 55 VAL A C 3
ATOM 3128 O O . VAL A 1 55 ? -11.208 3.339 -2.842 1.00 0.00 55 VAL A O 3
ATOM 3141 N N . ASP A 1 56 ? -11.339 1.885 -1.131 1.00 0.00 56 ASP A N 3
ATOM 3142 C CA . ASP A 1 56 ? -11.725 0.770 -1.987 1.00 0.00 56 ASP A CA 3
ATOM 3143 C C . ASP A 1 56 ? -12.967 1.122 -2.799 1.00 0.00 56 ASP A C 3
ATOM 3144 O O . ASP A 1 56 ? -14.091 0.820 -2.396 1.00 0.00 56 ASP A O 3
ATOM 3153 N N . ALA A 1 57 ? -12.756 1.764 -3.943 1.00 0.00 57 ALA A N 3
ATOM 3154 C CA . ALA A 1 57 ? -13.866 2.155 -4.806 1.00 0.00 57 ALA A CA 3
ATOM 3155 C C . ALA A 1 57 ? -14.468 0.931 -5.486 1.00 0.00 57 ALA A C 3
ATOM 3156 O O . ALA A 1 57 ? -15.680 0.722 -5.448 1.00 0.00 57 ALA A O 3
ATOM 3163 N N . ASP A 1 58 ? -13.613 0.125 -6.105 1.00 0.00 58 ASP A N 3
ATOM 3164 C CA . ASP A 1 58 ? -14.070 -1.080 -6.790 1.00 0.00 58 ASP A CA 3
ATOM 3165 C C . ASP A 1 58 ? -15.057 -1.848 -5.918 1.00 0.00 58 ASP A C 3
ATOM 3166 O O . ASP A 1 58 ? -15.920 -2.566 -6.424 1.00 0.00 58 ASP A O 3
ATOM 3175 N N . GLY A 1 59 ? -14.927 -1.689 -4.606 1.00 0.00 59 GLY A N 3
ATOM 3176 C CA . GLY A 1 59 ? -15.815 -2.369 -3.671 1.00 0.00 59 GLY A CA 3
ATOM 3177 C C . GLY A 1 59 ? -15.443 -3.842 -3.539 1.00 0.00 59 GLY A C 3
ATOM 3178 O O . GLY A 1 59 ? -16.178 -4.626 -2.940 1.00 0.00 59 GLY A O 3
ATOM 3182 N N . ASN A 1 60 ? -14.293 -4.209 -4.103 1.00 0.00 60 ASN A N 3
ATOM 3183 C CA . ASN A 1 60 ? -13.825 -5.594 -4.044 1.00 0.00 60 ASN A CA 3
ATOM 3184 C C . ASN A 1 60 ? -12.952 -5.811 -2.813 1.00 0.00 60 ASN A C 3
ATOM 3185 O O . ASN A 1 60 ? -12.470 -6.917 -2.569 1.00 0.00 60 ASN A O 3
ATOM 3196 N N . GLY A 1 61 ? -12.753 -4.748 -2.038 1.00 0.00 61 GLY A N 3
ATOM 3197 C CA . GLY A 1 61 ? -11.938 -4.837 -0.833 1.00 0.00 61 GLY A CA 3
ATOM 3198 C C . GLY A 1 61 ? -10.494 -5.185 -1.176 1.00 0.00 61 GLY A C 3
ATOM 3199 O O . GLY A 1 61 ? -9.892 -6.060 -0.555 1.00 0.00 61 GLY A O 3
ATOM 3203 N N . THR A 1 62 ? -9.943 -4.492 -2.172 1.00 0.00 62 THR A N 3
ATOM 3204 C CA . THR A 1 62 ? -8.563 -4.731 -2.601 1.00 0.00 62 THR A CA 3
ATOM 3205 C C . THR A 1 62 ? -7.861 -3.408 -2.890 1.00 0.00 62 THR A C 3
ATOM 3206 O O . THR A 1 62 ? -8.506 -2.391 -3.136 1.00 0.00 62 THR A O 3
ATOM 3217 N N . ILE A 1 63 ? -6.531 -3.433 -2.858 1.00 0.00 63 ILE A N 3
ATOM 3218 C CA . ILE A 1 63 ? -5.738 -2.233 -3.119 1.00 0.00 63 ILE A CA 3
ATOM 3219 C C . ILE A 1 63 ? -5.332 -2.177 -4.588 1.00 0.00 63 ILE A C 3
ATOM 3220 O O . ILE A 1 63 ? -5.107 -3.208 -5.221 1.00 0.00 63 ILE A O 3
ATOM 3236 N N . GLU A 1 64 ? -5.243 -0.965 -5.130 1.00 0.00 64 GLU A N 3
ATOM 3237 C CA . GLU A 1 64 ? -4.869 -0.780 -6.530 1.00 0.00 64 GLU A CA 3
ATOM 3238 C C . GLU A 1 64 ? -3.940 0.421 -6.676 1.00 0.00 64 GLU A C 3
ATOM 3239 O O . GLU A 1 64 ? -3.612 1.088 -5.694 1.00 0.00 64 GLU A O 3
ATOM 3251 N N . PHE A 1 65 ? -3.528 0.699 -7.909 1.00 0.00 65 PHE A N 3
ATOM 3252 C CA . PHE A 1 65 ? -2.648 1.830 -8.177 1.00 0.00 65 PHE A CA 3
ATOM 3253 C C . PHE A 1 65 ? -3.232 3.111 -7.597 1.00 0.00 65 PHE A C 3
ATOM 3254 O O . PHE A 1 65 ? -2.830 3.555 -6.521 1.00 0.00 65 PHE A O 3
ATOM 3271 N N . ASP A 1 66 ? -4.188 3.703 -8.307 1.00 0.00 66 ASP A N 3
ATOM 3272 C CA . ASP A 1 66 ? -4.818 4.933 -7.838 1.00 0.00 66 ASP A CA 3
ATOM 3273 C C . ASP A 1 66 ? -5.139 4.835 -6.350 1.00 0.00 66 ASP A C 3
ATOM 3274 O O . ASP A 1 66 ? -4.742 5.693 -5.568 1.00 0.00 66 ASP A O 3
ATOM 3283 N N . GLU A 1 67 ? -5.850 3.786 -5.965 1.00 0.00 67 GLU A N 3
ATOM 3284 C CA . GLU A 1 67 ? -6.202 3.591 -4.563 1.00 0.00 67 GLU A CA 3
ATOM 3285 C C . GLU A 1 67 ? -4.968 3.739 -3.673 1.00 0.00 67 GLU A C 3
ATOM 3286 O O . GLU A 1 67 ? -5.045 4.306 -2.581 1.00 0.00 67 GLU A O 3
ATOM 3298 N N . PHE A 1 68 ? -3.836 3.232 -4.143 1.00 0.00 68 PHE A N 3
ATOM 3299 C CA . PHE A 1 68 ? -2.599 3.318 -3.374 1.00 0.00 68 PHE A CA 3
ATOM 3300 C C . PHE A 1 68 ? -2.059 4.747 -3.374 1.00 0.00 68 PHE A C 3
ATOM 3301 O O . PHE A 1 68 ? -1.587 5.246 -2.350 1.00 0.00 68 PHE A O 3
ATOM 3318 N N . LEU A 1 69 ? -2.133 5.402 -4.527 1.00 0.00 69 LEU A N 3
ATOM 3319 C CA . LEU A 1 69 ? -1.649 6.772 -4.650 1.00 0.00 69 LEU A CA 3
ATOM 3320 C C . LEU A 1 69 ? -2.496 7.715 -3.801 1.00 0.00 69 LEU A C 3
ATOM 3321 O O . LEU A 1 69 ? -1.975 8.632 -3.164 1.00 0.00 69 LEU A O 3
ATOM 3337 N N . SER A 1 70 ? -3.803 7.485 -3.798 1.00 0.00 70 SER A N 3
ATOM 3338 C CA . SER A 1 70 ? -4.715 8.316 -3.028 1.00 0.00 70 SER A CA 3
ATOM 3339 C C . SER A 1 70 ? -4.398 8.219 -1.542 1.00 0.00 70 SER A C 3
ATOM 3340 O O . SER A 1 70 ? -4.387 9.222 -0.827 1.00 0.00 70 SER A O 3
ATOM 3348 N N . LEU A 1 71 ? -4.134 6.996 -1.087 1.00 0.00 71 LEU A N 3
ATOM 3349 C CA . LEU A 1 71 ? -3.814 6.764 0.314 1.00 0.00 71 LEU A CA 3
ATOM 3350 C C . LEU A 1 71 ? -2.579 7.556 0.723 1.00 0.00 71 LEU A C 3
ATOM 3351 O O . LEU A 1 71 ? -2.513 8.105 1.822 1.00 0.00 71 LEU A O 3
ATOM 3367 N N . MET A 1 72 ? -1.599 7.608 -0.175 1.00 0.00 72 MET A N 3
ATOM 3368 C CA . MET A 1 72 ? -0.363 8.330 0.101 1.00 0.00 72 MET A CA 3
ATOM 3369 C C . MET A 1 72 ? -0.597 9.837 0.065 1.00 0.00 72 MET A C 3
ATOM 3370 O O . MET A 1 72 ? -0.124 10.568 0.931 1.00 0.00 72 MET A O 3
ATOM 3384 N N . ALA A 1 73 ? -1.325 10.292 -0.947 1.00 0.00 73 ALA A N 3
ATOM 3385 C CA . ALA A 1 73 ? -1.607 11.713 -1.094 1.00 0.00 73 ALA A CA 3
ATOM 3386 C C . ALA A 1 73 ? -2.116 12.305 0.217 1.00 0.00 73 ALA A C 3
ATOM 3387 O O . ALA A 1 73 ? -1.671 13.370 0.645 1.00 0.00 73 ALA A O 3
ATOM 3394 N N . LYS A 1 74 ? -3.056 11.606 0.847 1.00 0.00 74 LYS A N 3
ATOM 3395 C CA . LYS A 1 74 ? -3.624 12.072 2.108 1.00 0.00 74 LYS A CA 3
ATOM 3396 C C . LYS A 1 74 ? -2.702 11.729 3.274 1.00 0.00 74 LYS A C 3
ATOM 3397 O O . LYS A 1 74 ? -2.396 12.583 4.106 1.00 0.00 74 LYS A O 3
ATOM 3416 N N . LYS A 1 75 ? -2.264 10.476 3.334 1.00 0.00 75 LYS A N 3
ATOM 3417 C CA . LYS A 1 75 ? -1.381 10.040 4.411 1.00 0.00 75 LYS A CA 3
ATOM 3418 C C . LYS A 1 75 ? -0.106 10.875 4.433 1.00 0.00 75 LYS A C 3
ATOM 3419 O O . LYS A 1 75 ? 0.237 11.473 5.451 1.00 0.00 75 LYS A O 3
ATOM 3438 N N . VAL A 1 76 ? 0.591 10.915 3.304 1.00 0.00 76 VAL A N 3
ATOM 3439 C CA . VAL A 1 76 ? 1.827 11.684 3.208 1.00 0.00 76 VAL A CA 3
ATOM 3440 C C . VAL A 1 76 ? 1.549 13.170 3.419 1.00 0.00 76 VAL A C 3
ATOM 3441 O O . VAL A 1 76 ? 1.763 13.642 4.523 1.00 0.00 76 VAL A O 3
ATOM 3457 N N . ALA A 1 1 ? -1.113 17.977 0.921 1.00 0.00 1 ALA A N 4
ATOM 3458 C CA . ALA A 1 1 ? -1.036 18.329 -0.524 1.00 0.00 1 ALA A CA 4
ATOM 3459 C C . ALA A 1 1 ? 0.411 18.227 -0.990 1.00 0.00 1 ALA A C 4
ATOM 3460 O O . ALA A 1 1 ? 1.201 19.154 -0.805 1.00 0.00 1 ALA A O 4
ATOM 3469 N N . ASP A 1 2 ? 0.752 17.097 -1.598 1.00 0.00 2 ASP A N 4
ATOM 3470 C CA . ASP A 1 2 ? 2.108 16.882 -2.089 1.00 0.00 2 ASP A CA 4
ATOM 3471 C C . ASP A 1 2 ? 2.120 15.781 -3.142 1.00 0.00 2 ASP A C 4
ATOM 3472 O O . ASP A 1 2 ? 1.072 15.245 -3.504 1.00 0.00 2 ASP A O 4
ATOM 3481 N N . ILE A 1 3 ? 3.312 15.447 -3.632 1.00 0.00 3 ILE A N 4
ATOM 3482 C CA . ILE A 1 3 ? 3.460 14.406 -4.650 1.00 0.00 3 ILE A CA 4
ATOM 3483 C C . ILE A 1 3 ? 4.622 13.484 -4.302 1.00 0.00 3 ILE A C 4
ATOM 3484 O O . ILE A 1 3 ? 5.598 13.904 -3.680 1.00 0.00 3 ILE A O 4
ATOM 3500 N N . LEU A 1 4 ? 4.511 12.225 -4.710 1.00 0.00 4 LEU A N 4
ATOM 3501 C CA . LEU A 1 4 ? 5.559 11.248 -4.443 1.00 0.00 4 LEU A CA 4
ATOM 3502 C C . LEU A 1 4 ? 6.882 11.719 -5.028 1.00 0.00 4 LEU A C 4
ATOM 3503 O O . LEU A 1 4 ? 6.920 12.638 -5.846 1.00 0.00 4 LEU A O 4
ATOM 3519 N N . SER A 1 5 ? 7.968 11.080 -4.603 1.00 0.00 5 SER A N 4
ATOM 3520 C CA . SER A 1 5 ? 9.303 11.434 -5.087 1.00 0.00 5 SER A CA 4
ATOM 3521 C C . SER A 1 5 ? 9.720 10.507 -6.221 1.00 0.00 5 SER A C 4
ATOM 3522 O O . SER A 1 5 ? 9.708 9.288 -6.075 1.00 0.00 5 SER A O 4
ATOM 3530 N N . GLU A 1 6 ? 10.076 11.089 -7.359 1.00 0.00 6 GLU A N 4
ATOM 3531 C CA . GLU A 1 6 ? 10.487 10.301 -8.517 1.00 0.00 6 GLU A CA 4
ATOM 3532 C C . GLU A 1 6 ? 11.309 9.080 -8.102 1.00 0.00 6 GLU A C 4
ATOM 3533 O O . GLU A 1 6 ? 10.844 7.945 -8.165 1.00 0.00 6 GLU A O 4
ATOM 3545 N N . GLU A 1 7 ? 12.534 9.326 -7.659 1.00 0.00 7 GLU A N 4
ATOM 3546 C CA . GLU A 1 7 ? 13.408 8.243 -7.227 1.00 0.00 7 GLU A CA 4
ATOM 3547 C C . GLU A 1 7 ? 12.665 7.276 -6.306 1.00 0.00 7 GLU A C 4
ATOM 3548 O O . GLU A 1 7 ? 12.975 6.081 -6.262 1.00 0.00 7 GLU A O 4
ATOM 3560 N N . GLN A 1 8 ? 11.680 7.790 -5.577 1.00 0.00 8 GLN A N 4
ATOM 3561 C CA . GLN A 1 8 ? 10.906 6.953 -4.665 1.00 0.00 8 GLN A CA 4
ATOM 3562 C C . GLN A 1 8 ? 9.856 6.156 -5.430 1.00 0.00 8 GLN A C 4
ATOM 3563 O O . GLN A 1 8 ? 9.434 5.087 -4.988 1.00 0.00 8 GLN A O 4
ATOM 3577 N N . ILE A 1 9 ? 9.441 6.676 -6.578 1.00 0.00 9 ILE A N 4
ATOM 3578 C CA . ILE A 1 9 ? 8.441 5.991 -7.391 1.00 0.00 9 ILE A CA 4
ATOM 3579 C C . ILE A 1 9 ? 9.024 4.689 -7.935 1.00 0.00 9 ILE A C 4
ATOM 3580 O O . ILE A 1 9 ? 8.324 3.688 -8.065 1.00 0.00 9 ILE A O 4
ATOM 3596 N N . VAL A 1 10 ? 10.310 4.725 -8.270 1.00 0.00 10 VAL A N 4
ATOM 3597 C CA . VAL A 1 10 ? 10.971 3.550 -8.823 1.00 0.00 10 VAL A CA 4
ATOM 3598 C C . VAL A 1 10 ? 11.280 2.543 -7.724 1.00 0.00 10 VAL A C 4
ATOM 3599 O O . VAL A 1 10 ? 11.055 1.342 -7.884 1.00 0.00 10 VAL A O 4
ATOM 3612 N N . ASP A 1 11 ? 11.795 3.040 -6.606 1.00 0.00 11 ASP A N 4
ATOM 3613 C CA . ASP A 1 11 ? 12.128 2.175 -5.485 1.00 0.00 11 ASP A CA 4
ATOM 3614 C C . ASP A 1 11 ? 10.926 1.321 -5.088 1.00 0.00 11 ASP A C 4
ATOM 3615 O O . ASP A 1 11 ? 11.030 0.098 -4.966 1.00 0.00 11 ASP A O 4
ATOM 3624 N N . PHE A 1 12 ? 9.785 1.974 -4.892 1.00 0.00 12 PHE A N 4
ATOM 3625 C CA . PHE A 1 12 ? 8.573 1.262 -4.507 1.00 0.00 12 PHE A CA 4
ATOM 3626 C C . PHE A 1 12 ? 8.117 0.344 -5.635 1.00 0.00 12 PHE A C 4
ATOM 3627 O O . PHE A 1 12 ? 7.754 -0.807 -5.398 1.00 0.00 12 PHE A O 4
ATOM 3644 N N . LYS A 1 13 ? 8.135 0.854 -6.860 1.00 0.00 13 LYS A N 4
ATOM 3645 C CA . LYS A 1 13 ? 7.719 0.060 -8.006 1.00 0.00 13 LYS A CA 4
ATOM 3646 C C . LYS A 1 13 ? 8.521 -1.234 -8.076 1.00 0.00 13 LYS A C 4
ATOM 3647 O O . LYS A 1 13 ? 7.968 -2.305 -8.320 1.00 0.00 13 LYS A O 4
ATOM 3666 N N . GLU A 1 14 ? 9.828 -1.125 -7.862 1.00 0.00 14 GLU A N 4
ATOM 3667 C CA . GLU A 1 14 ? 10.695 -2.296 -7.904 1.00 0.00 14 GLU A CA 4
ATOM 3668 C C . GLU A 1 14 ? 10.230 -3.339 -6.895 1.00 0.00 14 GLU A C 4
ATOM 3669 O O . GLU A 1 14 ? 10.145 -4.526 -7.209 1.00 0.00 14 GLU A O 4
ATOM 3681 N N . ALA A 1 15 ? 9.919 -2.886 -5.686 1.00 0.00 15 ALA A N 4
ATOM 3682 C CA . ALA A 1 15 ? 9.450 -3.789 -4.642 1.00 0.00 15 ALA A CA 4
ATOM 3683 C C . ALA A 1 15 ? 8.059 -4.318 -4.979 1.00 0.00 15 ALA A C 4
ATOM 3684 O O . ALA A 1 15 ? 7.699 -5.435 -4.603 1.00 0.00 15 ALA A O 4
ATOM 3691 N N . PHE A 1 16 ? 7.279 -3.508 -5.690 1.00 0.00 16 PHE A N 4
ATOM 3692 C CA . PHE A 1 16 ? 5.928 -3.902 -6.073 1.00 0.00 16 PHE A CA 4
ATOM 3693 C C . PHE A 1 16 ? 5.965 -5.014 -7.115 1.00 0.00 16 PHE A C 4
ATOM 3694 O O . PHE A 1 16 ? 5.303 -6.042 -6.965 1.00 0.00 16 PHE A O 4
ATOM 3711 N N . GLY A 1 17 ? 6.740 -4.803 -8.176 1.00 0.00 17 GLY A N 4
ATOM 3712 C CA . GLY A 1 17 ? 6.852 -5.795 -9.238 1.00 0.00 17 GLY A CA 4
ATOM 3713 C C . GLY A 1 17 ? 7.457 -7.089 -8.710 1.00 0.00 17 GLY A C 4
ATOM 3714 O O . GLY A 1 17 ? 7.120 -8.176 -9.181 1.00 0.00 17 GLY A O 4
ATOM 3718 N N . LEU A 1 18 ? 8.346 -6.973 -7.733 1.00 0.00 18 LEU A N 4
ATOM 3719 C CA . LEU A 1 18 ? 8.983 -8.153 -7.158 1.00 0.00 18 LEU A CA 4
ATOM 3720 C C . LEU A 1 18 ? 7.976 -8.962 -6.350 1.00 0.00 18 LEU A C 4
ATOM 3721 O O . LEU A 1 18 ? 7.974 -10.192 -6.397 1.00 0.00 18 LEU A O 4
ATOM 3737 N N . PHE A 1 19 ? 7.121 -8.267 -5.611 1.00 0.00 19 PHE A N 4
ATOM 3738 C CA . PHE A 1 19 ? 6.110 -8.933 -4.798 1.00 0.00 19 PHE A CA 4
ATOM 3739 C C . PHE A 1 19 ? 4.861 -9.207 -5.623 1.00 0.00 19 PHE A C 4
ATOM 3740 O O . PHE A 1 19 ? 3.998 -9.982 -5.210 1.00 0.00 19 PHE A O 4
ATOM 3757 N N . ASP A 1 20 ? 4.772 -8.584 -6.799 1.00 0.00 20 ASP A N 4
ATOM 3758 C CA . ASP A 1 20 ? 3.623 -8.787 -7.685 1.00 0.00 20 ASP A CA 4
ATOM 3759 C C . ASP A 1 20 ? 4.070 -9.434 -8.990 1.00 0.00 20 ASP A C 4
ATOM 3760 O O . ASP A 1 20 ? 4.622 -8.765 -9.864 1.00 0.00 20 ASP A O 4
ATOM 3769 N N . LYS A 1 21 ? 3.838 -10.740 -9.119 1.00 0.00 21 LYS A N 4
ATOM 3770 C CA . LYS A 1 21 ? 4.227 -11.473 -10.328 1.00 0.00 21 LYS A CA 4
ATOM 3771 C C . LYS A 1 21 ? 2.994 -11.885 -11.124 1.00 0.00 21 LYS A C 4
ATOM 3772 O O . LYS A 1 21 ? 3.030 -11.955 -12.353 1.00 0.00 21 LYS A O 4
ATOM 3791 N N . ASP A 1 22 ? 1.903 -12.157 -10.414 1.00 0.00 22 ASP A N 4
ATOM 3792 C CA . ASP A 1 22 ? 0.661 -12.563 -11.064 1.00 0.00 22 ASP A CA 4
ATOM 3793 C C . ASP A 1 22 ? 0.349 -11.646 -12.244 1.00 0.00 22 ASP A C 4
ATOM 3794 O O . ASP A 1 22 ? -0.506 -11.955 -13.073 1.00 0.00 22 ASP A O 4
ATOM 3803 N N . GLY A 1 23 ? 1.051 -10.519 -12.312 1.00 0.00 23 GLY A N 4
ATOM 3804 C CA . GLY A 1 23 ? 0.845 -9.564 -13.394 1.00 0.00 23 GLY A CA 4
ATOM 3805 C C . GLY A 1 23 ? -0.543 -8.941 -13.312 1.00 0.00 23 GLY A C 4
ATOM 3806 O O . GLY A 1 23 ? -0.870 -8.028 -14.071 1.00 0.00 23 GLY A O 4
ATOM 3810 N N . ASP A 1 24 ? -1.353 -9.437 -12.382 1.00 0.00 24 ASP A N 4
ATOM 3811 C CA . ASP A 1 24 ? -2.705 -8.919 -12.204 1.00 0.00 24 ASP A CA 4
ATOM 3812 C C . ASP A 1 24 ? -2.677 -7.409 -12.000 1.00 0.00 24 ASP A C 4
ATOM 3813 O O . ASP A 1 24 ? -3.718 -6.752 -12.012 1.00 0.00 24 ASP A O 4
ATOM 3822 N N . GLY A 1 25 ? -1.480 -6.866 -11.809 1.00 0.00 25 GLY A N 4
ATOM 3823 C CA . GLY A 1 25 ? -1.328 -5.431 -11.601 1.00 0.00 25 GLY A CA 4
ATOM 3824 C C . GLY A 1 25 ? -1.752 -5.043 -10.191 1.00 0.00 25 GLY A C 4
ATOM 3825 O O . GLY A 1 25 ? -0.915 -4.712 -9.352 1.00 0.00 25 GLY A O 4
ATOM 3829 N N . CYS A 1 26 ? -3.053 -5.084 -9.936 1.00 0.00 26 CYS A N 4
ATOM 3830 C CA . CYS A 1 26 ? -3.570 -4.727 -8.622 1.00 0.00 26 CYS A CA 4
ATOM 3831 C C . CYS A 1 26 ? -3.143 -5.759 -7.583 1.00 0.00 26 CYS A C 4
ATOM 3832 O O . CYS A 1 26 ? -2.630 -6.835 -7.917 1.00 0.00 26 CYS A O 4
ATOM 3840 N N . ILE A 1 27 ? -3.350 -5.429 -6.309 1.00 0.00 27 ILE A N 4
ATOM 3841 C CA . ILE A 1 27 ? -2.979 -6.332 -5.222 1.00 0.00 27 ILE A CA 4
ATOM 3842 C C . ILE A 1 27 ? -4.081 -6.378 -4.171 1.00 0.00 27 ILE A C 4
ATOM 3843 O O . ILE A 1 27 ? -4.972 -5.528 -4.149 1.00 0.00 27 ILE A O 4
ATOM 3859 N N . THR A 1 28 ? -4.012 -7.380 -3.302 1.00 0.00 28 THR A N 4
ATOM 3860 C CA . THR A 1 28 ? -5.007 -7.541 -2.246 1.00 0.00 28 THR A CA 4
ATOM 3861 C C . THR A 1 28 ? -4.617 -6.729 -1.018 1.00 0.00 28 THR A C 4
ATOM 3862 O O . THR A 1 28 ? -3.571 -6.082 -0.996 1.00 0.00 28 THR A O 4
ATOM 3873 N N . VAL A 1 29 ? -5.465 -6.772 0.002 1.00 0.00 29 VAL A N 4
ATOM 3874 C CA . VAL A 1 29 ? -5.198 -6.038 1.231 1.00 0.00 29 VAL A CA 4
ATOM 3875 C C . VAL A 1 29 ? -4.073 -6.708 2.016 1.00 0.00 29 VAL A C 4
ATOM 3876 O O . VAL A 1 29 ? -3.177 -6.039 2.530 1.00 0.00 29 VAL A O 4
ATOM 3889 N N . GLU A 1 30 ? -4.133 -8.036 2.102 1.00 0.00 30 GLU A N 4
ATOM 3890 C CA . GLU A 1 30 ? -3.121 -8.797 2.828 1.00 0.00 30 GLU A CA 4
ATOM 3891 C C . GLU A 1 30 ? -1.751 -8.589 2.199 1.00 0.00 30 GLU A C 4
ATOM 3892 O O . GLU A 1 30 ? -0.773 -8.313 2.893 1.00 0.00 30 GLU A O 4
ATOM 3904 N N . GLU A 1 31 ? -1.684 -8.721 0.877 1.00 0.00 31 GLU A N 4
ATOM 3905 C CA . GLU A 1 31 ? -0.419 -8.543 0.167 1.00 0.00 31 GLU A CA 4
ATOM 3906 C C . GLU A 1 31 ? 0.336 -7.343 0.729 1.00 0.00 31 GLU A C 4
ATOM 3907 O O . GLU A 1 31 ? 1.442 -7.486 1.263 1.00 0.00 31 GLU A O 4
ATOM 3919 N N . LEU A 1 32 ? -0.250 -6.160 0.611 1.00 0.00 32 LEU A N 4
ATOM 3920 C CA . LEU A 1 32 ? 0.401 -4.964 1.113 1.00 0.00 32 LEU A CA 4
ATOM 3921 C C . LEU A 1 32 ? 0.590 -5.054 2.622 1.00 0.00 32 LEU A C 4
ATOM 3922 O O . LEU A 1 32 ? 1.624 -4.658 3.151 1.00 0.00 32 LEU A O 4
ATOM 3938 N N . ALA A 1 33 ? -0.414 -5.574 3.316 1.00 0.00 33 ALA A N 4
ATOM 3939 C CA . ALA A 1 33 ? -0.329 -5.695 4.764 1.00 0.00 33 ALA A CA 4
ATOM 3940 C C . ALA A 1 33 ? 1.041 -6.229 5.178 1.00 0.00 33 ALA A C 4
ATOM 3941 O O . ALA A 1 33 ? 1.847 -5.520 5.781 1.00 0.00 33 ALA A O 4
ATOM 3948 N N . THR A 1 34 ? 1.307 -7.484 4.838 1.00 0.00 34 THR A N 4
ATOM 3949 C CA . THR A 1 34 ? 2.583 -8.092 5.175 1.00 0.00 34 THR A CA 4
ATOM 3950 C C . THR A 1 34 ? 3.737 -7.174 4.785 1.00 0.00 34 THR A C 4
ATOM 3951 O O . THR A 1 34 ? 4.618 -6.888 5.597 1.00 0.00 34 THR A O 4
ATOM 3962 N N . VAL A 1 35 ? 3.727 -6.717 3.534 1.00 0.00 35 VAL A N 4
ATOM 3963 C CA . VAL A 1 35 ? 4.784 -5.835 3.050 1.00 0.00 35 VAL A CA 4
ATOM 3964 C C . VAL A 1 35 ? 4.982 -4.657 4.001 1.00 0.00 35 VAL A C 4
ATOM 3965 O O . VAL A 1 35 ? 6.090 -4.140 4.141 1.00 0.00 35 VAL A O 4
ATOM 3978 N N . ILE A 1 36 ? 3.899 -4.245 4.654 1.00 0.00 36 ILE A N 4
ATOM 3979 C CA . ILE A 1 36 ? 3.963 -3.134 5.598 1.00 0.00 36 ILE A CA 4
ATOM 3980 C C . ILE A 1 36 ? 4.797 -3.533 6.809 1.00 0.00 36 ILE A C 4
ATOM 3981 O O . ILE A 1 36 ? 5.487 -2.703 7.402 1.00 0.00 36 ILE A O 4
ATOM 3997 N N . ARG A 1 37 ? 4.715 -4.801 7.177 1.00 0.00 37 ARG A N 4
ATOM 3998 C CA . ARG A 1 37 ? 5.462 -5.285 8.328 1.00 0.00 37 ARG A CA 4
ATOM 3999 C C . ARG A 1 37 ? 6.956 -5.313 8.026 1.00 0.00 37 ARG A C 4
ATOM 4000 O O . ARG A 1 37 ? 7.779 -4.947 8.867 1.00 0.00 37 ARG A O 4
ATOM 4021 N N . SER A 1 38 ? 7.303 -5.753 6.824 1.00 0.00 38 SER A N 4
ATOM 4022 C CA . SER A 1 38 ? 8.701 -5.826 6.420 1.00 0.00 38 SER A CA 4
ATOM 4023 C C . SER A 1 38 ? 9.291 -4.427 6.274 1.00 0.00 38 SER A C 4
ATOM 4024 O O . SER A 1 38 ? 10.436 -4.185 6.654 1.00 0.00 38 SER A O 4
ATOM 4032 N N . LEU A 1 39 ? 8.502 -3.511 5.729 1.00 0.00 39 LEU A N 4
ATOM 4033 C CA . LEU A 1 39 ? 8.963 -2.139 5.547 1.00 0.00 39 LEU A CA 4
ATOM 4034 C C . LEU A 1 39 ? 9.314 -1.518 6.893 1.00 0.00 39 LEU A C 4
ATOM 4035 O O . LEU A 1 39 ? 8.495 -1.494 7.811 1.00 0.00 39 LEU A O 4
ATOM 4051 N N . ASP A 1 40 ? 10.542 -1.023 6.998 1.00 0.00 40 ASP A N 4
ATOM 4052 C CA . ASP A 1 40 ? 11.005 -0.406 8.233 1.00 0.00 40 ASP A CA 4
ATOM 4053 C C . ASP A 1 40 ? 10.199 0.849 8.545 1.00 0.00 40 ASP A C 4
ATOM 4054 O O . ASP A 1 40 ? 10.726 1.960 8.505 1.00 0.00 40 ASP A O 4
ATOM 4063 N N . GLN A 1 41 ? 8.912 0.666 8.849 1.00 0.00 41 GLN A N 4
ATOM 4064 C CA . GLN A 1 41 ? 8.037 1.795 9.160 1.00 0.00 41 GLN A CA 4
ATOM 4065 C C . GLN A 1 41 ? 7.077 1.426 10.286 1.00 0.00 41 GLN A C 4
ATOM 4066 O O . GLN A 1 41 ? 7.026 0.273 10.715 1.00 0.00 41 GLN A O 4
ATOM 4080 N N . ASN A 1 42 ? 6.317 2.409 10.759 1.00 0.00 42 ASN A N 4
ATOM 4081 C CA . ASN A 1 42 ? 5.356 2.181 11.837 1.00 0.00 42 ASN A CA 4
ATOM 4082 C C . ASN A 1 42 ? 4.098 3.020 11.620 1.00 0.00 42 ASN A C 4
ATOM 4083 O O . ASN A 1 42 ? 3.822 3.949 12.381 1.00 0.00 42 ASN A O 4
ATOM 4094 N N . PRO A 1 43 ? 3.339 2.710 10.600 1.00 0.00 43 PRO A N 4
ATOM 4095 C CA . PRO A 1 43 ? 2.086 3.444 10.276 1.00 0.00 43 PRO A CA 4
ATOM 4096 C C . PRO A 1 43 ? 0.899 2.949 11.101 1.00 0.00 43 PRO A C 4
ATOM 4097 O O . PRO A 1 43 ? 0.784 1.757 11.389 1.00 0.00 43 PRO A O 4
ATOM 4108 N N . THR A 1 44 ? 0.022 3.873 11.477 1.00 0.00 44 THR A N 4
ATOM 4109 C CA . THR A 1 44 ? -1.151 3.520 12.264 1.00 0.00 44 THR A CA 4
ATOM 4110 C C . THR A 1 44 ? -2.092 2.639 11.449 1.00 0.00 44 THR A C 4
ATOM 4111 O O . THR A 1 44 ? -2.408 2.951 10.301 1.00 0.00 44 THR A O 4
ATOM 4122 N N . GLU A 1 45 ? -2.530 1.537 12.048 1.00 0.00 45 GLU A N 4
ATOM 4123 C CA . GLU A 1 45 ? -3.428 0.614 11.364 1.00 0.00 45 GLU A CA 4
ATOM 4124 C C . GLU A 1 45 ? -4.825 1.213 11.242 1.00 0.00 45 GLU A C 4
ATOM 4125 O O . GLU A 1 45 ? -5.519 0.995 10.248 1.00 0.00 45 GLU A O 4
ATOM 4137 N N . GLU A 1 46 ? -5.233 1.965 12.257 1.00 0.00 46 GLU A N 4
ATOM 4138 C CA . GLU A 1 46 ? -6.550 2.587 12.251 1.00 0.00 46 GLU A CA 4
ATOM 4139 C C . GLU A 1 46 ? -6.786 3.328 10.939 1.00 0.00 46 GLU A C 4
ATOM 4140 O O . GLU A 1 46 ? -7.864 3.241 10.353 1.00 0.00 46 GLU A O 4
ATOM 4152 N N . GLU A 1 47 ? -5.772 4.057 10.485 1.00 0.00 47 GLU A N 4
ATOM 4153 C CA . GLU A 1 47 ? -5.886 4.809 9.242 1.00 0.00 47 GLU A CA 4
ATOM 4154 C C . GLU A 1 47 ? -6.227 3.879 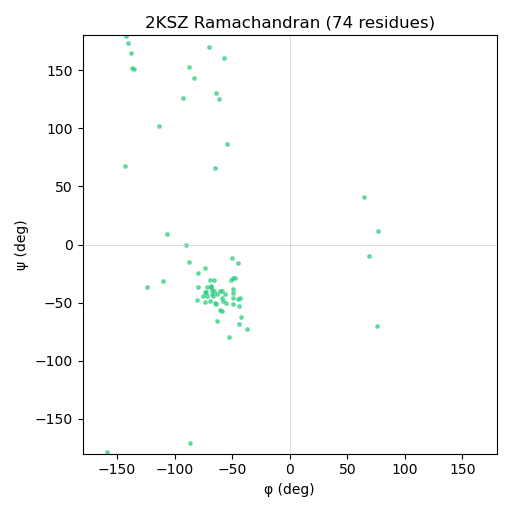8.082 1.00 0.00 47 GLU A C 4
ATOM 4155 O O . GLU A 1 47 ? -7.245 4.051 7.416 1.00 0.00 47 GLU A O 4
ATOM 4167 N N . LEU A 1 48 ? -5.364 2.895 7.846 1.00 0.00 48 LEU A N 4
ATOM 4168 C CA . LEU A 1 48 ? -5.581 1.943 6.759 1.00 0.00 48 LEU A CA 4
ATOM 4169 C C . LEU A 1 48 ? -7.037 1.482 6.735 1.00 0.00 48 LEU A C 4
ATOM 4170 O O . LEU A 1 48 ? -7.670 1.452 5.685 1.00 0.00 48 LEU A O 4
ATOM 4186 N N . GLN A 1 49 ? -7.565 1.135 7.899 1.00 0.00 49 GLN A N 4
ATOM 4187 C CA . GLN A 1 49 ? -8.948 0.687 7.986 1.00 0.00 49 GLN A CA 4
ATOM 4188 C C . GLN A 1 49 ? -9.892 1.758 7.447 1.00 0.00 49 GLN A C 4
ATOM 4189 O O . GLN A 1 49 ? -10.793 1.465 6.662 1.00 0.00 49 GLN A O 4
ATOM 4203 N N . ASP A 1 50 ? -9.680 2.999 7.870 1.00 0.00 50 ASP A N 4
ATOM 4204 C CA . ASP A 1 50 ? -10.517 4.104 7.416 1.00 0.00 50 ASP A CA 4
ATOM 4205 C C . ASP A 1 50 ? -10.358 4.331 5.916 1.00 0.00 50 ASP A C 4
ATOM 4206 O O . ASP A 1 50 ? -11.343 4.410 5.186 1.00 0.00 50 ASP A O 4
ATOM 4215 N N . MET A 1 51 ? -9.116 4.448 5.465 1.00 0.00 51 MET A N 4
ATOM 4216 C CA . MET A 1 51 ? -8.846 4.681 4.052 1.00 0.00 51 MET A CA 4
ATOM 4217 C C . MET A 1 51 ? -9.337 3.515 3.201 1.00 0.00 51 MET A C 4
ATOM 4218 O O . MET A 1 51 ? -10.231 3.675 2.377 1.00 0.00 51 MET A O 4
ATOM 4232 N N . ILE A 1 52 ? -8.745 2.348 3.400 1.00 0.00 52 ILE A N 4
ATOM 4233 C CA . ILE A 1 52 ? -9.132 1.169 2.628 1.00 0.00 52 ILE A CA 4
ATOM 4234 C C . ILE A 1 52 ? -10.650 1.084 2.500 1.00 0.00 52 ILE A C 4
ATOM 4235 O O . ILE A 1 52 ? -11.179 0.877 1.408 1.00 0.00 52 ILE A O 4
ATOM 4251 N N . SER A 1 53 ? -11.344 1.246 3.618 1.00 0.00 53 SER A N 4
ATOM 4252 C CA . SER A 1 53 ? -12.798 1.186 3.608 1.00 0.00 53 SER A CA 4
ATOM 4253 C C . SER A 1 53 ? -13.383 2.429 2.946 1.00 0.00 53 SER A C 4
ATOM 4254 O O . SER A 1 53 ? -14.523 2.414 2.481 1.00 0.00 53 SER A O 4
ATOM 4262 N N . GLU A 1 54 ? -12.598 3.508 2.904 1.00 0.00 54 GLU A N 4
ATOM 4263 C CA . GLU A 1 54 ? -13.052 4.763 2.289 1.00 0.00 54 GLU A CA 4
ATOM 4264 C C . GLU A 1 54 ? -12.356 4.985 0.949 1.00 0.00 54 GLU A C 4
ATOM 4265 O O . GLU A 1 54 ? -12.462 6.056 0.356 1.00 0.00 54 GLU A O 4
ATOM 4277 N N . VAL A 1 55 ? -11.642 3.970 0.471 1.00 0.00 55 VAL A N 4
ATOM 4278 C CA . VAL A 1 55 ? -10.929 4.066 -0.805 1.00 0.00 55 VAL A CA 4
ATOM 4279 C C . VAL A 1 55 ? -11.362 2.945 -1.744 1.00 0.00 55 VAL A C 4
ATOM 4280 O O . VAL A 1 55 ? -11.507 3.153 -2.948 1.00 0.00 55 VAL A O 4
ATOM 4293 N N . ASP A 1 56 ? -11.564 1.758 -1.186 1.00 0.00 56 ASP A N 4
ATOM 4294 C CA . ASP A 1 56 ? -11.977 0.614 -1.988 1.00 0.00 56 ASP A CA 4
ATOM 4295 C C . ASP A 1 56 ? -13.225 0.949 -2.801 1.00 0.00 56 ASP A C 4
ATOM 4296 O O . ASP A 1 56 ? -14.347 0.678 -2.373 1.00 0.00 56 ASP A O 4
ATOM 4305 N N . ALA A 1 57 ? -13.018 1.541 -3.973 1.00 0.00 57 ALA A N 4
ATOM 4306 C CA . ALA A 1 57 ? -14.133 1.911 -4.838 1.00 0.00 57 ALA A CA 4
ATOM 4307 C C . ALA A 1 57 ? -14.682 0.683 -5.555 1.00 0.00 57 ALA A C 4
ATOM 4308 O O . ALA A 1 57 ? -15.894 0.475 -5.614 1.00 0.00 57 ALA A O 4
ATOM 4315 N N . ASP A 1 58 ? -13.779 -0.129 -6.096 1.00 0.00 58 ASP A N 4
ATOM 4316 C CA . ASP A 1 58 ? -14.178 -1.338 -6.807 1.00 0.00 58 ASP A CA 4
ATOM 4317 C C . ASP A 1 58 ? -15.135 -2.167 -5.958 1.00 0.00 58 ASP A C 4
ATOM 4318 O O . ASP A 1 58 ? -16.020 -2.843 -6.484 1.00 0.00 58 ASP A O 4
ATOM 4327 N N . GLY A 1 59 ? -14.953 -2.108 -4.643 1.00 0.00 59 GLY A N 4
ATOM 4328 C CA . GLY A 1 59 ? -15.808 -2.857 -3.729 1.00 0.00 59 GLY A CA 4
ATOM 4329 C C . GLY A 1 59 ? -15.370 -4.314 -3.642 1.00 0.00 59 GLY A C 4
ATOM 4330 O O . GLY A 1 59 ? -16.056 -5.144 -3.048 1.00 0.00 59 GLY A O 4
ATOM 4334 N N . ASN A 1 60 ? -14.220 -4.618 -4.241 1.00 0.00 60 ASN A N 4
ATOM 4335 C CA . ASN A 1 60 ? -13.692 -5.979 -4.225 1.00 0.00 60 ASN A CA 4
ATOM 4336 C C . ASN A 1 60 ? -12.847 -6.211 -2.977 1.00 0.00 60 ASN A C 4
ATOM 4337 O O . ASN A 1 60 ? -12.361 -7.318 -2.742 1.00 0.00 60 ASN A O 4
ATOM 4348 N N . GLY A 1 61 ? -12.679 -5.163 -2.179 1.00 0.00 61 GLY A N 4
ATOM 4349 C CA . GLY A 1 61 ? -11.892 -5.267 -0.956 1.00 0.00 61 GLY A CA 4
ATOM 4350 C C . GLY A 1 61 ? -10.433 -5.573 -1.271 1.00 0.00 61 GLY A C 4
ATOM 4351 O O . GLY A 1 61 ? -9.829 -6.460 -0.668 1.00 0.00 61 GLY A O 4
ATOM 4355 N N . THR A 1 62 ? -9.869 -4.834 -2.225 1.00 0.00 62 THR A N 4
ATOM 4356 C CA . THR A 1 62 ? -8.474 -5.030 -2.621 1.00 0.00 62 THR A CA 4
ATOM 4357 C C . THR A 1 62 ? -7.816 -3.694 -2.938 1.00 0.00 62 THR A C 4
ATOM 4358 O O . THR A 1 62 ? -8.486 -2.735 -3.324 1.00 0.00 62 THR A O 4
ATOM 4369 N N . ILE A 1 63 ? -6.497 -3.636 -2.776 1.00 0.00 63 ILE A N 4
ATOM 4370 C CA . ILE A 1 63 ? -5.751 -2.411 -3.051 1.00 0.00 63 ILE A CA 4
ATOM 4371 C C . ILE A 1 63 ? -5.329 -2.369 -4.515 1.00 0.00 63 ILE A C 4
ATOM 4372 O O . ILE A 1 63 ? -5.213 -3.407 -5.168 1.00 0.00 63 ILE A O 4
ATOM 4388 N N . GLU A 1 64 ? -5.106 -1.161 -5.027 1.00 0.00 64 GLU A N 4
ATOM 4389 C CA . GLU A 1 64 ? -4.701 -0.985 -6.421 1.00 0.00 64 GLU A CA 4
ATOM 4390 C C . GLU A 1 64 ? -3.750 0.203 -6.554 1.00 0.00 64 GLU A C 4
ATOM 4391 O O . GLU A 1 64 ? -3.408 0.850 -5.565 1.00 0.00 64 GLU A O 4
ATOM 4403 N N . PHE A 1 65 ? -3.339 0.484 -7.786 1.00 0.00 65 PHE A N 4
ATOM 4404 C CA . PHE A 1 65 ? -2.439 1.602 -8.046 1.00 0.00 65 PHE A CA 4
ATOM 4405 C C . PHE A 1 65 ? -3.007 2.888 -7.459 1.00 0.00 65 PHE A C 4
ATOM 4406 O O . PHE A 1 65 ? -2.555 3.349 -6.413 1.00 0.00 65 PHE A O 4
ATOM 4423 N N . ASP A 1 66 ? -3.996 3.462 -8.131 1.00 0.00 66 ASP A N 4
ATOM 4424 C CA . ASP A 1 66 ? -4.612 4.695 -7.653 1.00 0.00 66 ASP A CA 4
ATOM 4425 C C . ASP A 1 66 ? -4.915 4.602 -6.162 1.00 0.00 66 ASP A C 4
ATOM 4426 O O . ASP A 1 66 ? -4.484 5.448 -5.382 1.00 0.00 66 ASP A O 4
ATOM 4435 N N . GLU A 1 67 ? -5.652 3.574 -5.769 1.00 0.00 67 GLU A N 4
ATOM 4436 C CA . GLU A 1 67 ? -5.997 3.389 -4.365 1.00 0.00 67 GLU A CA 4
ATOM 4437 C C . GLU A 1 67 ? -4.749 3.480 -3.487 1.00 0.00 67 GLU A C 4
ATOM 4438 O O . GLU A 1 67 ? -4.777 4.072 -2.407 1.00 0.00 67 GLU A O 4
ATOM 4450 N N . PHE A 1 68 ? -3.655 2.893 -3.960 1.00 0.00 68 PHE A N 4
ATOM 4451 C CA . PHE A 1 68 ? -2.405 2.916 -3.206 1.00 0.00 68 PHE A CA 4
ATOM 4452 C C . PHE A 1 68 ? -1.801 4.319 -3.200 1.00 0.00 68 PHE A C 4
ATOM 4453 O O . PHE A 1 68 ? -1.335 4.807 -2.167 1.00 0.00 68 PHE A O 4
ATOM 4470 N N . LEU A 1 69 ? -1.817 4.964 -4.357 1.00 0.00 69 LEU A N 4
ATOM 4471 C CA . LEU A 1 69 ? -1.274 6.310 -4.482 1.00 0.00 69 LEU A CA 4
ATOM 4472 C C . LEU A 1 69 ? -2.061 7.281 -3.611 1.00 0.00 69 LEU A C 4
ATOM 4473 O O . LEU A 1 69 ? -1.494 8.198 -3.016 1.00 0.00 69 LEU A O 4
ATOM 4489 N N . SER A 1 70 ? -3.367 7.072 -3.539 1.00 0.00 70 SER A N 4
ATOM 4490 C CA . SER A 1 70 ? -4.220 7.935 -2.736 1.00 0.00 70 SER A CA 4
ATOM 4491 C C . SER A 1 70 ? -3.828 7.850 -1.269 1.00 0.00 70 SER A C 4
ATOM 4492 O O . SER A 1 70 ? -3.748 8.863 -0.568 1.00 0.00 70 SER A O 4
ATOM 4500 N N . LEU A 1 71 ? -3.574 6.627 -0.812 1.00 0.00 71 LEU A N 4
ATOM 4501 C CA . LEU A 1 71 ? -3.184 6.408 0.571 1.00 0.00 71 LEU A CA 4
ATOM 4502 C C . LEU A 1 71 ? -1.935 7.205 0.908 1.00 0.00 71 LEU A C 4
ATOM 4503 O O . LEU A 1 71 ? -1.817 7.769 1.997 1.00 0.00 71 LEU A O 4
ATOM 4519 N N . MET A 1 72 ? -0.999 7.248 -0.036 1.00 0.00 72 MET A N 4
ATOM 4520 C CA . MET A 1 72 ? 0.243 7.980 0.170 1.00 0.00 72 MET A CA 4
ATOM 4521 C C . MET A 1 72 ? -0.011 9.485 0.153 1.00 0.00 72 MET A C 4
ATOM 4522 O O . MET A 1 72 ? 0.551 10.231 0.951 1.00 0.00 72 MET A O 4
ATOM 4536 N N . ALA A 1 73 ? -0.862 9.921 -0.770 1.00 0.00 73 ALA A N 4
ATOM 4537 C CA . ALA A 1 73 ? -1.183 11.337 -0.892 1.00 0.00 73 ALA A CA 4
ATOM 4538 C C . ALA A 1 73 ? -1.538 11.924 0.469 1.00 0.00 73 ALA A C 4
ATOM 4539 O O . ALA A 1 73 ? -1.094 13.017 0.821 1.00 0.00 73 ALA A O 4
ATOM 4546 N N . LYS A 1 74 ? -2.345 11.191 1.228 1.00 0.00 74 LYS A N 4
ATOM 4547 C CA . LYS A 1 74 ? -2.758 11.652 2.550 1.00 0.00 74 LYS A CA 4
ATOM 4548 C C . LYS A 1 74 ? -1.666 11.382 3.578 1.00 0.00 74 LYS A C 4
ATOM 4549 O O . LYS A 1 74 ? -1.280 12.274 4.334 1.00 0.00 74 LYS A O 4
ATOM 4568 N N . LYS A 1 75 ? -1.174 10.150 3.609 1.00 0.00 75 LYS A N 4
ATOM 4569 C CA . LYS A 1 75 ? -0.127 9.787 4.559 1.00 0.00 75 LYS A CA 4
ATOM 4570 C C . LYS A 1 75 ? 1.097 10.676 4.369 1.00 0.00 75 LYS A C 4
ATOM 4571 O O . LYS A 1 75 ? 1.548 11.336 5.306 1.00 0.00 75 LYS A O 4
ATOM 4590 N N . VAL A 1 76 ? 1.632 10.688 3.154 1.00 0.00 76 VAL A N 4
ATOM 4591 C CA . VAL A 1 76 ? 2.805 11.501 2.854 1.00 0.00 76 VAL A CA 4
ATOM 4592 C C . VAL A 1 76 ? 2.505 12.979 3.071 1.00 0.00 76 VAL A C 4
ATOM 4593 O O . VAL A 1 76 ? 2.813 13.475 4.143 1.00 0.00 76 VAL A O 4
ATOM 4609 N N . ALA A 1 1 ? -1.289 17.406 1.122 1.00 0.00 1 ALA A N 5
ATOM 4610 C CA . ALA A 1 1 ? -1.228 17.719 -0.333 1.00 0.00 1 ALA A CA 5
ATOM 4611 C C . ALA A 1 1 ? 0.220 17.647 -0.804 1.00 0.00 1 ALA A C 5
ATOM 4612 O O . ALA A 1 1 ? 0.985 18.595 -0.638 1.00 0.00 1 ALA A O 5
ATOM 4621 N N . ASP A 1 2 ? 0.587 16.513 -1.395 1.00 0.00 2 ASP A N 5
ATOM 4622 C CA . ASP A 1 2 ? 1.945 16.325 -1.890 1.00 0.00 2 ASP A CA 5
ATOM 4623 C C . ASP A 1 2 ? 1.974 15.230 -2.949 1.00 0.00 2 ASP A C 5
ATOM 4624 O O . ASP A 1 2 ? 0.940 14.657 -3.291 1.00 0.00 2 ASP A O 5
ATOM 4633 N N . ILE A 1 3 ? 3.167 14.945 -3.468 1.00 0.00 3 ILE A N 5
ATOM 4634 C CA . ILE A 1 3 ? 3.330 13.915 -4.496 1.00 0.00 3 ILE A CA 5
ATOM 4635 C C . ILE A 1 3 ? 4.535 13.035 -4.181 1.00 0.00 3 ILE A C 5
ATOM 4636 O O . ILE A 1 3 ? 5.512 13.491 -3.584 1.00 0.00 3 ILE A O 5
ATOM 4652 N N . LEU A 1 4 ? 4.458 11.774 -4.587 1.00 0.00 4 LEU A N 5
ATOM 4653 C CA . LEU A 1 4 ? 5.547 10.837 -4.349 1.00 0.00 4 LEU A CA 5
ATOM 4654 C C . LEU A 1 4 ? 6.845 11.380 -4.930 1.00 0.00 4 LEU A C 5
ATOM 4655 O O . LEU A 1 4 ? 6.840 12.346 -5.692 1.00 0.00 4 LEU A O 5
ATOM 4671 N N . SER A 1 5 ? 7.956 10.749 -4.562 1.00 0.00 5 SER A N 5
ATOM 4672 C CA . SER A 1 5 ? 9.272 11.166 -5.047 1.00 0.00 5 SER A CA 5
ATOM 4673 C C . SER A 1 5 ? 9.729 10.265 -6.189 1.00 0.00 5 SER A C 5
ATOM 4674 O O . SER A 1 5 ? 9.751 9.044 -6.054 1.00 0.00 5 SER A O 5
ATOM 4682 N N . GLU A 1 6 ? 10.081 10.869 -7.316 1.00 0.00 6 GLU A N 5
ATOM 4683 C CA . GLU A 1 6 ? 10.529 10.106 -8.477 1.00 0.00 6 GLU A CA 5
ATOM 4684 C C . GLU A 1 6 ? 11.363 8.892 -8.062 1.00 0.00 6 GLU A C 5
ATOM 4685 O O . GLU A 1 6 ? 10.911 7.752 -8.140 1.00 0.00 6 GLU A O 5
ATOM 4697 N N . GLU A 1 7 ? 12.579 9.149 -7.607 1.00 0.00 7 GLU A N 5
ATOM 4698 C CA . GLU A 1 7 ? 13.462 8.073 -7.175 1.00 0.00 7 GLU A CA 5
ATOM 4699 C C . GLU A 1 7 ? 12.722 7.093 -6.265 1.00 0.00 7 GLU A C 5
ATOM 4700 O O . GLU A 1 7 ? 13.050 5.905 -6.217 1.00 0.00 7 GLU A O 5
ATOM 4712 N N . GLN A 1 8 ? 11.720 7.592 -5.546 1.00 0.00 8 GLN A N 5
ATOM 4713 C CA . GLN A 1 8 ? 10.950 6.743 -4.643 1.00 0.00 8 GLN A CA 5
ATOM 4714 C C . GLN A 1 8 ? 9.911 5.938 -5.418 1.00 0.00 8 GLN A C 5
ATOM 4715 O O . GLN A 1 8 ? 9.508 4.855 -4.993 1.00 0.00 8 GLN A O 5
ATOM 4729 N N . ILE A 1 9 ? 9.487 6.467 -6.560 1.00 0.00 9 ILE A N 5
ATOM 4730 C CA . ILE A 1 9 ? 8.502 5.774 -7.379 1.00 0.00 9 ILE A CA 5
ATOM 4731 C C . ILE A 1 9 ? 9.105 4.488 -7.936 1.00 0.00 9 ILE A C 5
ATOM 4732 O O . ILE A 1 9 ? 8.414 3.479 -8.089 1.00 0.00 9 ILE A O 5
ATOM 4748 N N . VAL A 1 10 ? 10.393 4.540 -8.257 1.00 0.00 10 VAL A N 5
ATOM 4749 C CA . VAL A 1 10 ? 11.072 3.378 -8.818 1.00 0.00 10 VAL A CA 5
ATOM 4750 C C . VAL A 1 10 ? 11.395 2.368 -7.727 1.00 0.00 10 VAL A C 5
ATOM 4751 O O . VAL A 1 10 ? 11.193 1.166 -7.897 1.00 0.00 10 VAL A O 5
ATOM 4764 N N . ASP A 1 11 ? 11.899 2.865 -6.605 1.00 0.00 11 ASP A N 5
ATOM 4765 C CA . ASP A 1 11 ? 12.246 1.997 -5.490 1.00 0.00 11 ASP A CA 5
ATOM 4766 C C . ASP A 1 11 ? 11.057 1.132 -5.094 1.00 0.00 11 ASP A C 5
ATOM 4767 O O . ASP A 1 11 ? 11.176 -0.090 -4.969 1.00 0.00 11 ASP A O 5
ATOM 4776 N N . PHE A 1 12 ? 9.906 1.769 -4.898 1.00 0.00 12 PHE A N 5
ATOM 4777 C CA . PHE A 1 12 ? 8.703 1.044 -4.512 1.00 0.00 12 PHE A CA 5
ATOM 4778 C C . PHE A 1 12 ? 8.248 0.128 -5.644 1.00 0.00 12 PHE A C 5
ATOM 4779 O O . PHE A 1 12 ? 7.894 -1.025 -5.413 1.00 0.00 12 PHE A O 5
ATOM 4796 N N . LYS A 1 13 ? 8.258 0.647 -6.863 1.00 0.00 13 LYS A N 5
ATOM 4797 C CA . LYS A 1 13 ? 7.842 -0.145 -8.013 1.00 0.00 13 LYS A CA 5
ATOM 4798 C C . LYS A 1 13 ? 8.663 -1.424 -8.104 1.00 0.00 13 LYS A C 5
ATOM 4799 O O . LYS A 1 13 ? 8.126 -2.500 -8.367 1.00 0.00 13 LYS A O 5
ATOM 4818 N N . GLU A 1 14 ? 9.968 -1.302 -7.889 1.00 0.00 14 GLU A N 5
ATOM 4819 C CA . GLU A 1 14 ? 10.852 -2.460 -7.953 1.00 0.00 14 GLU A CA 5
ATOM 4820 C C . GLU A 1 14 ? 10.425 -3.512 -6.935 1.00 0.00 14 GLU A C 5
ATOM 4821 O O . GLU A 1 14 ? 10.343 -4.701 -7.252 1.00 0.00 14 GLU A O 5
ATOM 4833 N N . ALA A 1 15 ? 10.143 -3.067 -5.717 1.00 0.00 15 ALA A N 5
ATOM 4834 C CA . ALA A 1 15 ? 9.712 -3.975 -4.660 1.00 0.00 15 ALA A CA 5
ATOM 4835 C C . ALA A 1 15 ? 8.325 -4.532 -4.969 1.00 0.00 15 ALA A C 5
ATOM 4836 O O . ALA A 1 15 ? 8.008 -5.669 -4.620 1.00 0.00 15 ALA A O 5
ATOM 4843 N N . PHE A 1 16 ? 7.501 -3.720 -5.625 1.00 0.00 16 PHE A N 5
ATOM 4844 C CA . PHE A 1 16 ? 6.146 -4.137 -5.977 1.00 0.00 16 PHE A CA 5
ATOM 4845 C C . PHE A 1 16 ? 6.180 -5.232 -7.038 1.00 0.00 16 PHE A C 5
ATOM 4846 O O . PHE A 1 16 ? 5.513 -6.258 -6.907 1.00 0.00 16 PHE A O 5
ATOM 4863 N N . GLY A 1 17 ? 6.957 -5.007 -8.094 1.00 0.00 17 GLY A N 5
ATOM 4864 C CA . GLY A 1 17 ? 7.064 -5.982 -9.172 1.00 0.00 17 GLY A CA 5
ATOM 4865 C C . GLY A 1 17 ? 7.665 -7.286 -8.662 1.00 0.00 17 GLY A C 5
ATOM 4866 O O . GLY A 1 17 ? 7.328 -8.364 -9.150 1.00 0.00 17 GLY A O 5
ATOM 4870 N N . LEU A 1 18 ? 8.550 -7.187 -7.678 1.00 0.00 18 LEU A N 5
ATOM 4871 C CA . LEU A 1 18 ? 9.179 -8.378 -7.118 1.00 0.00 18 LEU A CA 5
ATOM 4872 C C . LEU A 1 18 ? 8.170 -9.189 -6.315 1.00 0.00 18 LEU A C 5
ATOM 4873 O O . LEU A 1 18 ? 8.171 -10.419 -6.361 1.00 0.00 18 LEU A O 5
ATOM 4889 N N . PHE A 1 19 ? 7.308 -8.494 -5.581 1.00 0.00 19 PHE A N 5
ATOM 4890 C CA . PHE A 1 19 ? 6.294 -9.160 -4.773 1.00 0.00 19 PHE A CA 5
ATOM 4891 C C . PHE A 1 19 ? 5.029 -9.392 -5.590 1.00 0.00 19 PHE A C 5
ATOM 4892 O O . PHE A 1 19 ? 4.169 -10.180 -5.196 1.00 0.00 19 PHE A O 5
ATOM 4909 N N . ASP A 1 20 ? 4.925 -8.716 -6.733 1.00 0.00 20 ASP A N 5
ATOM 4910 C CA . ASP A 1 20 ? 3.761 -8.870 -7.610 1.00 0.00 20 ASP A CA 5
ATOM 4911 C C . ASP A 1 20 ? 4.180 -9.479 -8.944 1.00 0.00 20 ASP A C 5
ATOM 4912 O O . ASP A 1 20 ? 4.729 -8.786 -9.801 1.00 0.00 20 ASP A O 5
ATOM 4921 N N . LYS A 1 21 ? 3.923 -10.775 -9.115 1.00 0.00 21 LYS A N 5
ATOM 4922 C CA . LYS A 1 21 ? 4.283 -11.471 -10.354 1.00 0.00 21 LYS A CA 5
ATOM 4923 C C . LYS A 1 21 ? 3.030 -11.889 -11.116 1.00 0.00 21 LYS A C 5
ATOM 4924 O O . LYS A 1 21 ? 3.035 -11.966 -12.344 1.00 0.00 21 LYS A O 5
ATOM 4943 N N . ASP A 1 22 ? 1.955 -12.154 -10.377 1.00 0.00 22 ASP A N 5
ATOM 4944 C CA . ASP A 1 22 ? 0.698 -12.564 -10.993 1.00 0.00 22 ASP A CA 5
ATOM 4945 C C . ASP A 1 22 ? 0.370 -11.671 -12.187 1.00 0.00 22 ASP A C 5
ATOM 4946 O O . ASP A 1 22 ? -0.486 -12.001 -13.006 1.00 0.00 22 ASP A O 5
ATOM 4955 N N . GLY A 1 23 ? 1.057 -10.536 -12.274 1.00 0.00 23 GLY A N 5
ATOM 4956 C CA . GLY A 1 23 ? 0.835 -9.599 -13.370 1.00 0.00 23 GLY A CA 5
ATOM 4957 C C . GLY A 1 23 ? -0.557 -8.984 -13.285 1.00 0.00 23 GLY A C 5
ATOM 4958 O O . GLY A 1 23 ? -0.892 -8.076 -14.047 1.00 0.00 23 GLY A O 5
ATOM 4962 N N . ASP A 1 24 ? -1.361 -9.482 -12.353 1.00 0.00 24 ASP A N 5
ATOM 4963 C CA . ASP A 1 24 ? -2.716 -8.974 -12.174 1.00 0.00 24 ASP A CA 5
ATOM 4964 C C . ASP A 1 24 ? -2.698 -7.461 -11.980 1.00 0.00 24 ASP A C 5
ATOM 4965 O O . ASP A 1 24 ? -3.741 -6.809 -12.009 1.00 0.00 24 ASP A O 5
ATOM 4974 N N . GLY A 1 25 ? -1.506 -6.910 -11.785 1.00 0.00 25 GLY A N 5
ATOM 4975 C CA . GLY A 1 25 ? -1.364 -5.473 -11.593 1.00 0.00 25 GLY A CA 5
ATOM 4976 C C . GLY A 1 25 ? -1.808 -5.067 -10.193 1.00 0.00 25 GLY A C 5
ATOM 4977 O O . GLY A 1 25 ? -0.985 -4.721 -9.347 1.00 0.00 25 GLY A O 5
ATOM 4981 N N . CYS A 1 26 ? -3.114 -5.109 -9.956 1.00 0.00 26 CYS A N 5
ATOM 4982 C CA . CYS A 1 26 ? -3.651 -4.738 -8.654 1.00 0.00 26 CYS A CA 5
ATOM 4983 C C . CYS A 1 26 ? -3.237 -5.756 -7.596 1.00 0.00 26 CYS A C 5
ATOM 4984 O O . CYS A 1 26 ? -2.721 -6.834 -7.913 1.00 0.00 26 CYS A O 5
ATOM 4992 N N . ILE A 1 27 ? -3.461 -5.409 -6.330 1.00 0.00 27 ILE A N 5
ATOM 4993 C CA . ILE A 1 27 ? -3.106 -6.298 -5.225 1.00 0.00 27 ILE A CA 5
ATOM 4994 C C . ILE A 1 27 ? -4.222 -6.322 -4.188 1.00 0.00 27 ILE A C 5
ATOM 4995 O O . ILE A 1 27 ? -5.109 -5.469 -4.194 1.00 0.00 27 ILE A O 5
ATOM 5011 N N . THR A 1 28 ? -4.169 -7.310 -3.303 1.00 0.00 2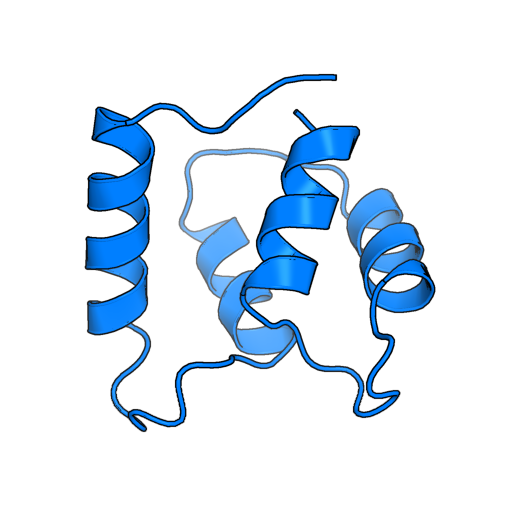8 THR A N 5
ATOM 5012 C CA . THR A 1 28 ? -5.176 -7.455 -2.256 1.00 0.00 28 THR A CA 5
ATOM 5013 C C . THR A 1 28 ? -4.769 -6.661 -1.018 1.00 0.00 28 THR A C 5
ATOM 5014 O O . THR A 1 28 ? -3.773 -5.938 -1.031 1.00 0.00 28 THR A O 5
ATOM 5025 N N . VAL A 1 29 ? -5.548 -6.805 0.047 1.00 0.00 29 VAL A N 5
ATOM 5026 C CA . VAL A 1 29 ? -5.263 -6.099 1.286 1.00 0.00 29 VAL A CA 5
ATOM 5027 C C . VAL A 1 29 ? -4.140 -6.797 2.048 1.00 0.00 29 VAL A C 5
ATOM 5028 O O . VAL A 1 29 ? -3.297 -6.147 2.669 1.00 0.00 29 VAL A O 5
ATOM 5041 N N . GLU A 1 30 ? -4.141 -8.130 1.998 1.00 0.00 30 GLU A N 5
ATOM 5042 C CA . GLU A 1 30 ? -3.122 -8.916 2.689 1.00 0.00 30 GLU A CA 5
ATOM 5043 C C . GLU A 1 30 ? -1.751 -8.670 2.078 1.00 0.00 30 GLU A C 5
ATOM 5044 O O . GLU A 1 30 ? -0.790 -8.377 2.788 1.00 0.00 30 GLU A O 5
ATOM 5056 N N . GLU A 1 31 ? -1.660 -8.794 0.757 1.00 0.00 31 GLU A N 5
ATOM 5057 C CA . GLU A 1 31 ? -0.390 -8.581 0.068 1.00 0.00 31 GLU A CA 5
ATOM 5058 C C . GLU A 1 31 ? 0.334 -7.370 0.649 1.00 0.00 31 GLU A C 5
ATOM 5059 O O . GLU A 1 31 ? 1.445 -7.490 1.173 1.00 0.00 31 GLU A O 5
ATOM 5071 N N . LEU A 1 32 ? -0.288 -6.203 0.553 1.00 0.00 32 LEU A N 5
ATOM 5072 C CA . LEU A 1 32 ? 0.332 -4.998 1.070 1.00 0.00 32 LEU A CA 5
ATOM 5073 C C . LEU A 1 32 ? 0.568 -5.118 2.570 1.00 0.00 32 LEU A C 5
ATOM 5074 O O . LEU A 1 32 ? 1.601 -4.685 3.079 1.00 0.00 32 LEU A O 5
ATOM 5090 N N . ALA A 1 33 ? -0.390 -5.700 3.278 1.00 0.00 33 ALA A N 5
ATOM 5091 C CA . ALA A 1 33 ? -0.257 -5.855 4.718 1.00 0.00 33 ALA A CA 5
ATOM 5092 C C . ALA A 1 33 ? 1.151 -6.329 5.081 1.00 0.00 33 ALA A C 5
ATOM 5093 O O . ALA A 1 33 ? 1.938 -5.591 5.673 1.00 0.00 33 ALA A O 5
ATOM 5100 N N . THR A 1 34 ? 1.466 -7.562 4.709 1.00 0.00 34 THR A N 5
ATOM 5101 C CA . THR A 1 34 ? 2.780 -8.114 4.997 1.00 0.00 34 THR A CA 5
ATOM 5102 C C . THR A 1 34 ? 3.876 -7.136 4.588 1.00 0.00 34 THR A C 5
ATOM 5103 O O . THR A 1 34 ? 4.766 -6.820 5.379 1.00 0.00 34 THR A O 5
ATOM 5114 N N . VAL A 1 35 ? 3.810 -6.663 3.346 1.00 0.00 35 VAL A N 5
ATOM 5115 C CA . VAL A 1 35 ? 4.811 -5.726 2.846 1.00 0.00 35 VAL A CA 5
ATOM 5116 C C . VAL A 1 35 ? 4.992 -4.561 3.815 1.00 0.00 35 VAL A C 5
ATOM 5117 O O . VAL A 1 35 ? 6.085 -4.007 3.939 1.00 0.00 35 VAL A O 5
ATOM 5130 N N . ILE A 1 36 ? 3.914 -4.202 4.507 1.00 0.00 36 ILE A N 5
ATOM 5131 C CA . ILE A 1 36 ? 3.964 -3.108 5.473 1.00 0.00 36 ILE A CA 5
ATOM 5132 C C . ILE A 1 36 ? 4.836 -3.506 6.654 1.00 0.00 36 ILE A C 5
ATOM 5133 O O . ILE A 1 36 ? 5.504 -2.665 7.257 1.00 0.00 36 ILE A O 5
ATOM 5149 N N . ARG A 1 37 ? 4.810 -4.785 6.991 1.00 0.00 37 ARG A N 5
ATOM 5150 C CA . ARG A 1 37 ? 5.594 -5.267 8.117 1.00 0.00 37 ARG A CA 5
ATOM 5151 C C . ARG A 1 37 ? 7.083 -5.236 7.788 1.00 0.00 37 ARG A C 5
ATOM 5152 O O . ARG A 1 37 ? 7.903 -4.844 8.617 1.00 0.00 37 ARG A O 5
ATOM 5173 N N . SER A 1 38 ? 7.423 -5.648 6.577 1.00 0.00 38 SER A N 5
ATOM 5174 C CA . SER A 1 38 ? 8.814 -5.665 6.146 1.00 0.00 38 SER A CA 5
ATOM 5175 C C . SER A 1 38 ? 9.352 -4.244 6.021 1.00 0.00 38 SER A C 5
ATOM 5176 O O . SER A 1 38 ? 10.494 -3.970 6.386 1.00 0.00 38 SER A O 5
ATOM 5184 N N . LEU A 1 39 ? 8.521 -3.343 5.514 1.00 0.00 39 LEU A N 5
ATOM 5185 C CA . LEU A 1 39 ? 8.930 -1.953 5.357 1.00 0.00 39 LEU A CA 5
ATOM 5186 C C . LEU A 1 39 ? 9.274 -1.349 6.712 1.00 0.00 39 LEU A C 5
ATOM 5187 O O . LEU A 1 39 ? 8.458 -1.353 7.633 1.00 0.00 39 LEU A O 5
ATOM 5203 N N . ASP A 1 40 ? 10.495 -0.838 6.825 1.00 0.00 40 ASP A N 5
ATOM 5204 C CA . ASP A 1 40 ? 10.950 -0.236 8.070 1.00 0.00 40 ASP A CA 5
ATOM 5205 C C . ASP A 1 40 ? 10.129 1.003 8.401 1.00 0.00 40 ASP A C 5
ATOM 5206 O O . ASP A 1 40 ? 10.642 2.123 8.374 1.00 0.00 40 ASP A O 5
ATOM 5215 N N . GLN A 1 41 ? 8.847 0.801 8.706 1.00 0.00 41 GLN A N 5
ATOM 5216 C CA . GLN A 1 41 ? 7.957 1.915 9.035 1.00 0.00 41 GLN A CA 5
ATOM 5217 C C . GLN A 1 41 ? 7.020 1.524 10.173 1.00 0.00 41 GLN A C 5
ATOM 5218 O O . GLN A 1 41 ? 6.991 0.368 10.595 1.00 0.00 41 GLN A O 5
ATOM 5232 N N . ASN A 1 42 ? 6.252 2.493 10.664 1.00 0.00 42 ASN A N 5
ATOM 5233 C CA . ASN A 1 42 ? 5.311 2.244 11.755 1.00 0.00 42 ASN A CA 5
ATOM 5234 C C . ASN A 1 42 ? 4.038 3.066 11.559 1.00 0.00 42 ASN A C 5
ATOM 5235 O O . ASN A 1 42 ? 3.758 3.985 12.327 1.00 0.00 42 ASN A O 5
ATOM 5246 N N . PRO A 1 43 ? 3.269 2.746 10.550 1.00 0.00 43 PRO A N 5
ATOM 5247 C CA . PRO A 1 43 ? 1.999 3.460 10.245 1.00 0.00 43 PRO A CA 5
ATOM 5248 C C . PRO A 1 43 ? 0.832 2.940 11.084 1.00 0.00 43 PRO A C 5
ATOM 5249 O O . PRO A 1 43 ? 0.738 1.745 11.362 1.00 0.00 43 PRO A O 5
ATOM 5260 N N . THR A 1 44 ? -0.054 3.847 11.478 1.00 0.00 44 THR A N 5
ATOM 5261 C CA . THR A 1 44 ? -1.211 3.470 12.281 1.00 0.00 44 THR A CA 5
ATOM 5262 C C . THR A 1 44 ? -2.146 2.580 11.471 1.00 0.00 44 THR A C 5
ATOM 5263 O O . THR A 1 44 ? -2.470 2.886 10.325 1.00 0.00 44 THR A O 5
ATOM 5274 N N . GLU A 1 45 ? -2.573 1.476 12.075 1.00 0.00 45 GLU A N 5
ATOM 5275 C CA . GLU A 1 45 ? -3.467 0.544 11.397 1.00 0.00 45 GLU A CA 5
ATOM 5276 C C . GLU A 1 45 ? -4.869 1.131 11.283 1.00 0.00 45 GLU A C 5
ATOM 5277 O O . GLU A 1 45 ? -5.577 0.885 10.304 1.00 0.00 45 GLU A O 5
ATOM 5289 N N . GLU A 1 46 ? -5.265 1.904 12.287 1.00 0.00 46 GLU A N 5
ATOM 5290 C CA . GLU A 1 46 ? -6.588 2.517 12.288 1.00 0.00 46 GLU A CA 5
ATOM 5291 C C . GLU A 1 46 ? -6.826 3.270 10.984 1.00 0.00 46 GLU A C 5
ATOM 5292 O O . GLU A 1 46 ? -7.895 3.166 10.383 1.00 0.00 46 GLU A O 5
ATOM 5304 N N . GLU A 1 47 ? -5.827 4.033 10.553 1.00 0.00 47 GLU A N 5
ATOM 5305 C CA . GLU A 1 47 ? -5.950 4.800 9.320 1.00 0.00 47 GLU A CA 5
ATOM 5306 C C . GLU A 1 47 ? -6.262 3.881 8.145 1.00 0.00 47 GLU A C 5
ATOM 5307 O O . GLU A 1 47 ? -7.290 4.029 7.488 1.00 0.00 47 GLU A O 5
ATOM 5319 N N . LEU A 1 48 ? -5.365 2.934 7.885 1.00 0.00 48 LEU A N 5
ATOM 5320 C CA . LEU A 1 48 ? -5.551 1.995 6.782 1.00 0.00 48 LEU A CA 5
ATOM 5321 C C . LEU A 1 48 ? -6.992 1.484 6.754 1.00 0.00 48 LEU A C 5
ATOM 5322 O O . LEU A 1 48 ? -7.624 1.446 5.703 1.00 0.00 48 LEU A O 5
ATOM 5338 N N . GLN A 1 49 ? -7.507 1.104 7.912 1.00 0.00 49 GLN A N 5
ATOM 5339 C CA . GLN A 1 49 ? -8.875 0.607 7.990 1.00 0.00 49 GLN A CA 5
ATOM 5340 C C . GLN A 1 49 ? -9.855 1.655 7.465 1.00 0.00 49 GLN A C 5
ATOM 5341 O O . GLN A 1 49 ? -10.738 1.342 6.669 1.00 0.00 49 GLN A O 5
ATOM 5355 N N . ASP A 1 50 ? -9.690 2.895 7.908 1.00 0.00 50 ASP A N 5
ATOM 5356 C CA . ASP A 1 50 ? -10.563 3.978 7.468 1.00 0.00 50 ASP A CA 5
ATOM 5357 C C . ASP A 1 50 ? -10.399 4.243 5.974 1.00 0.00 50 ASP A C 5
ATOM 5358 O O . ASP A 1 50 ? -11.379 4.300 5.235 1.00 0.00 50 ASP A O 5
ATOM 5367 N N . MET A 1 51 ? -9.157 4.412 5.539 1.00 0.00 51 MET A N 5
ATOM 5368 C CA . MET A 1 51 ? -8.881 4.683 4.134 1.00 0.00 51 MET A CA 5
ATOM 5369 C C . MET A 1 51 ? -9.318 3.520 3.254 1.00 0.00 51 MET A C 5
ATOM 5370 O O . MET A 1 51 ? -10.207 3.664 2.422 1.00 0.00 51 MET A O 5
ATOM 5384 N N . ILE A 1 52 ? -8.687 2.368 3.437 1.00 0.00 52 ILE A N 5
ATOM 5385 C CA . ILE A 1 52 ? -9.023 1.194 2.638 1.00 0.00 52 ILE A CA 5
ATOM 5386 C C . ILE A 1 52 ? -10.537 1.057 2.489 1.00 0.00 52 ILE A C 5
ATOM 5387 O O . ILE A 1 52 ? -11.045 0.849 1.388 1.00 0.00 52 ILE A O 5
ATOM 5403 N N . SER A 1 53 ? -11.249 1.176 3.601 1.00 0.00 53 SER A N 5
ATOM 5404 C CA . SER A 1 53 ? -12.701 1.066 3.572 1.00 0.00 53 SER A CA 5
ATOM 5405 C C . SER A 1 53 ? -13.320 2.302 2.926 1.00 0.00 53 SER A C 5
ATOM 5406 O O . SER A 1 53 ? -14.454 2.256 2.449 1.00 0.00 53 SER A O 5
ATOM 5414 N N . GLU A 1 54 ? -12.570 3.405 2.912 1.00 0.00 54 GLU A N 5
ATOM 5415 C CA . GLU A 1 54 ? -13.060 4.657 2.317 1.00 0.00 54 GLU A CA 5
ATOM 5416 C C . GLU A 1 54 ? -12.354 4.935 0.990 1.00 0.00 54 GLU A C 5
ATOM 5417 O O . GLU A 1 54 ? -12.497 6.010 0.416 1.00 0.00 54 GLU A O 5
ATOM 5429 N N . VAL A 1 55 ? -11.592 3.956 0.506 1.00 0.00 55 VAL A N 5
ATOM 5430 C CA . VAL A 1 55 ? -10.864 4.107 -0.758 1.00 0.00 55 VAL A CA 5
ATOM 5431 C C . VAL A 1 55 ? -11.248 2.994 -1.727 1.00 0.00 55 VAL A C 5
ATOM 5432 O O . VAL A 1 55 ? -11.360 3.220 -2.933 1.00 0.00 55 VAL A O 5
ATOM 5445 N N . ASP A 1 56 ? -11.444 1.794 -1.198 1.00 0.00 56 ASP A N 5
ATOM 5446 C CA . ASP A 1 56 ? -11.810 0.658 -2.032 1.00 0.00 56 ASP A CA 5
ATOM 5447 C C . ASP A 1 56 ? -13.053 0.975 -2.853 1.00 0.00 56 ASP A C 5
ATOM 5448 O O . ASP A 1 56 ? -14.173 0.658 -2.453 1.00 0.00 56 ASP A O 5
ATOM 5457 N N . ALA A 1 57 ? -12.848 1.605 -4.007 1.00 0.00 57 ALA A N 5
ATOM 5458 C CA . ALA A 1 57 ? -13.960 1.962 -4.880 1.00 0.00 57 ALA A CA 5
ATOM 5459 C C . ALA A 1 57 ? -14.538 0.718 -5.545 1.00 0.00 57 ALA A C 5
ATOM 5460 O O . ALA A 1 57 ? -15.748 0.495 -5.524 1.00 0.00 57 ALA A O 5
ATOM 5467 N N . ASP A 1 58 ? -13.661 -0.090 -6.132 1.00 0.00 58 ASP A N 5
ATOM 5468 C CA . ASP A 1 58 ? -14.091 -1.312 -6.802 1.00 0.00 58 ASP A CA 5
ATOM 5469 C C . ASP A 1 58 ? -15.065 -2.088 -5.921 1.00 0.00 58 ASP A C 5
ATOM 5470 O O . ASP A 1 58 ? -15.930 -2.807 -6.420 1.00 0.00 58 ASP A O 5
ATOM 5479 N N . GLY A 1 59 ? -14.919 -1.934 -4.609 1.00 0.00 59 GLY A N 5
ATOM 5480 C CA . GLY A 1 59 ? -15.793 -2.622 -3.667 1.00 0.00 59 GLY A CA 5
ATOM 5481 C C . GLY A 1 59 ? -15.401 -4.088 -3.531 1.00 0.00 59 GLY A C 5
ATOM 5482 O O . GLY A 1 59 ? -16.120 -4.879 -2.922 1.00 0.00 59 GLY A O 5
ATOM 5486 N N . ASN A 1 60 ? -14.252 -4.445 -4.102 1.00 0.00 60 ASN A N 5
ATOM 5487 C CA . ASN A 1 60 ? -13.764 -5.821 -4.040 1.00 0.00 60 ASN A CA 5
ATOM 5488 C C . ASN A 1 60 ? -12.862 -6.015 -2.825 1.00 0.00 60 ASN A C 5
ATOM 5489 O O . ASN A 1 60 ? -12.353 -7.109 -2.586 1.00 0.00 60 ASN A O 5
ATOM 5500 N N . GLY A 1 61 ? -12.669 -4.945 -2.061 1.00 0.00 61 GLY A N 5
ATOM 5501 C CA . GLY A 1 61 ? -11.828 -5.011 -0.872 1.00 0.00 61 GLY A CA 5
ATOM 5502 C C . GLY A 1 61 ? -10.392 -5.368 -1.240 1.00 0.00 61 GLY A C 5
ATOM 5503 O O . GLY A 1 61 ? -9.824 -6.323 -0.711 1.00 0.00 61 GLY A O 5
ATOM 5507 N N . THR A 1 62 ? -9.811 -4.595 -2.155 1.00 0.00 62 THR A N 5
ATOM 5508 C CA . THR A 1 62 ? -8.436 -4.834 -2.595 1.00 0.00 62 THR A CA 5
ATOM 5509 C C . THR A 1 62 ? -7.737 -3.514 -2.899 1.00 0.00 62 THR A C 5
ATOM 5510 O O . THR A 1 62 ? -8.379 -2.527 -3.254 1.00 0.00 62 THR A O 5
ATOM 5521 N N . ILE A 1 63 ? -6.414 -3.508 -2.760 1.00 0.00 63 ILE A N 5
ATOM 5522 C CA . ILE A 1 63 ? -5.626 -2.308 -3.028 1.00 0.00 63 ILE A CA 5
ATOM 5523 C C . ILE A 1 63 ? -5.221 -2.260 -4.498 1.00 0.00 63 ILE A C 5
ATOM 5524 O O . ILE A 1 63 ? -5.082 -3.296 -5.148 1.00 0.00 63 ILE A O 5
ATOM 5540 N N . GLU A 1 64 ? -5.036 -1.048 -5.014 1.00 0.00 64 GLU A N 5
ATOM 5541 C CA . GLU A 1 64 ? -4.648 -0.862 -6.410 1.00 0.00 64 GLU A CA 5
ATOM 5542 C C . GLU A 1 64 ? -3.737 0.354 -6.553 1.00 0.00 64 GLU A C 5
ATOM 5543 O O . GLU A 1 64 ? -3.409 1.016 -5.568 1.00 0.00 64 GLU A O 5
ATOM 5555 N N . PHE A 1 65 ? -3.341 0.645 -7.788 1.00 0.00 65 PHE A N 5
ATOM 5556 C CA . PHE A 1 65 ? -2.479 1.791 -8.058 1.00 0.00 65 PHE A CA 5
ATOM 5557 C C . PHE A 1 65 ? -3.078 3.061 -7.465 1.00 0.00 65 PHE A C 5
ATOM 5558 O O . PHE A 1 65 ? -2.643 3.526 -6.413 1.00 0.00 65 PHE A O 5
ATOM 5575 N N . ASP A 1 66 ? -4.075 3.616 -8.139 1.00 0.00 66 ASP A N 5
ATOM 5576 C CA . ASP A 1 66 ? -4.720 4.833 -7.656 1.00 0.00 66 ASP A CA 5
ATOM 5577 C C . ASP A 1 66 ? -5.025 4.723 -6.166 1.00 0.00 66 ASP A C 5
ATOM 5578 O O . ASP A 1 66 ? -4.624 5.578 -5.380 1.00 0.00 66 ASP A O 5
ATOM 5587 N N . GLU A 1 67 ? -5.727 3.666 -5.782 1.00 0.00 67 GLU A N 5
ATOM 5588 C CA . GLU A 1 67 ? -6.067 3.460 -4.380 1.00 0.00 67 GLU A CA 5
ATOM 5589 C C . GLU A 1 67 ? -4.826 3.590 -3.500 1.00 0.00 67 GLU A C 5
ATOM 5590 O O . GLU A 1 67 ? -4.876 4.172 -2.414 1.00 0.00 67 GLU A O 5
ATOM 5602 N N . PHE A 1 68 ? -3.708 3.050 -3.974 1.00 0.00 68 PHE A N 5
ATOM 5603 C CA . PHE A 1 68 ? -2.464 3.115 -3.217 1.00 0.00 68 PHE A CA 5
ATOM 5604 C C . PHE A 1 68 ? -1.919 4.542 -3.197 1.00 0.00 68 PHE A C 5
ATOM 5605 O O . PHE A 1 68 ? -1.467 5.035 -2.160 1.00 0.00 68 PHE A O 5
ATOM 5622 N N . LEU A 1 69 ? -1.965 5.200 -4.347 1.00 0.00 69 LEU A N 5
ATOM 5623 C CA . LEU A 1 69 ? -1.477 6.568 -4.457 1.00 0.00 69 LEU A CA 5
ATOM 5624 C C . LEU A 1 69 ? -2.291 7.494 -3.561 1.00 0.00 69 LEU A C 5
ATOM 5625 O O . LEU A 1 69 ? -1.755 8.419 -2.952 1.00 0.00 69 LEU A O 5
ATOM 5641 N N . SER A 1 70 ? -3.590 7.236 -3.482 1.00 0.00 70 SER A N 5
ATOM 5642 C CA . SER A 1 70 ? -4.467 8.050 -2.655 1.00 0.00 70 SER A CA 5
ATOM 5643 C C . SER A 1 70 ? -4.065 7.946 -1.190 1.00 0.00 70 SER A C 5
ATOM 5644 O O . SER A 1 70 ? -4.020 8.945 -0.468 1.00 0.00 70 SER A O 5
ATOM 5652 N N . LEU A 1 71 ? -3.767 6.724 -0.762 1.00 0.00 71 LEU A N 5
ATOM 5653 C CA . LEU A 1 71 ? -3.366 6.487 0.614 1.00 0.00 71 LEU A CA 5
ATOM 5654 C C . LEU A 1 71 ? -2.148 7.326 0.969 1.00 0.00 71 LEU A C 5
ATOM 5655 O O . LEU A 1 71 ? -2.060 7.881 2.065 1.00 0.00 71 LEU A O 5
ATOM 5671 N N . MET A 1 72 ? -1.210 7.416 0.033 1.00 0.00 72 MET A N 5
ATOM 5672 C CA . MET A 1 72 ? 0.002 8.191 0.258 1.00 0.00 72 MET A CA 5
ATOM 5673 C C . MET A 1 72 ? -0.311 9.684 0.266 1.00 0.00 72 MET A C 5
ATOM 5674 O O . MET A 1 72 ? 0.217 10.438 1.081 1.00 0.00 72 MET A O 5
ATOM 5688 N N . ALA A 1 73 ? -1.172 10.103 -0.654 1.00 0.00 73 ALA A N 5
ATOM 5689 C CA . ALA A 1 73 ? -1.547 11.508 -0.753 1.00 0.00 73 ALA A CA 5
ATOM 5690 C C . ALA A 1 73 ? -1.910 12.065 0.619 1.00 0.00 73 ALA A C 5
ATOM 5691 O O . ALA A 1 73 ? -1.492 13.162 0.987 1.00 0.00 73 ALA A O 5
ATOM 5698 N N . LYS A 1 74 ? -2.693 11.298 1.370 1.00 0.00 74 LYS A N 5
ATOM 5699 C CA . LYS A 1 74 ? -3.112 11.728 2.701 1.00 0.00 74 LYS A CA 5
ATOM 5700 C C . LYS A 1 74 ? -2.013 11.461 3.723 1.00 0.00 74 LYS A C 5
ATOM 5701 O O . LYS A 1 74 ? -1.641 12.348 4.492 1.00 0.00 74 LYS A O 5
ATOM 5720 N N . LYS A 1 75 ? -1.497 10.237 3.734 1.00 0.00 75 LYS A N 5
ATOM 5721 C CA . LYS A 1 75 ? -0.446 9.879 4.677 1.00 0.00 75 LYS A CA 5
ATOM 5722 C C . LYS A 1 75 ? 0.760 10.798 4.506 1.00 0.00 75 LYS A C 5
ATOM 5723 O O . LYS A 1 75 ? 1.195 11.449 5.455 1.00 0.00 75 LYS A O 5
ATOM 5742 N N . VAL A 1 76 ? 1.295 10.846 3.291 1.00 0.00 76 VAL A N 5
ATOM 5743 C CA . VAL A 1 76 ? 2.451 11.689 3.010 1.00 0.00 76 VAL A CA 5
ATOM 5744 C C . VAL A 1 76 ? 2.110 13.159 3.240 1.00 0.00 76 VAL A C 5
ATOM 5745 O O . VAL A 1 76 ? 2.813 13.795 4.009 1.00 0.00 76 VAL A O 5
#

Nearest PDB structures (foldseek):
  2ksz-assembly1_A  TM=1.013E+00  e=3.846E-14  Glycine max
  7yv9-assembly1_N  TM=7.617E-01  e=9.171E-08  Mus musculus
  1niw-assembly3_E  TM=6.370E-01  e=3.915E-08  Rattus norvegicus
  1npq-assembly1_A  TM=6.770E-01  e=2.762E-06  Gallus gallus
  1j1e-assembly1_A  TM=5.830E-01  e=1.273E-04  Homo sapiens

Secondary structure (DSSP, 8-state):
-----HHHHHHHHHHHHHH--S---SEEHHHHHHHHHHSS----HHHHHHHHHHH--SSSSEE-HHHHHHHHHHH-

Organism: Glycine max (NCBI:txid3847)

Solvent-accessible surface area: 5773 Å² total; per-residue (Å²): 142,85,150,40,54,141,147,68,77,88,89,64,145,106,51,60,42,127,115,16,179,94,61,83,19,38,10,58,57,136,37,23,36,78,34,46,198,91,60,147,109,137,33,76,118,132,74,37,109,91,25,28,95,130,27,32,91,84,59,81,38,29,12,40,124,100,17,49,85,37,19,24,41,135,69,94

Radius of gyration: 12.09 Å; Cα contacts (8 Å, |Δi|>4): 48; chains: 1; bounding box: 29×30×26 Å

Foldseek 3Di:
DDADDPVRVVVVVVVCCVLDPVVPQWFAPVSVVVVVVVPPDDDDVVLCVVLLVVQVPVPPRTGHDVSVRVSVVVVD

Sequence (76 aa):
ADILSEEQIVDFKEAFGLFDKDGDGCITVEELATVIRSLDQNPTEEELQDMISEVDADGNGTIEFDEFLSLMAKKVADILSEEQIVDFKEAFGLFDKDGDGCITVEELATVIRSLDQNPTEEELQDMISEVDADGNGTIEFDEFLSLMAKKVADILSEEQIVDFKEAFGLFDKDGDGCITVEELATVIRSLDQNPTEEELQDMISEVDADGNGTIEFDEFLSLMAKKVADILSEEQIVDFKEAFGLFDKDGDGCITVEELATVIRSLDQNPTEEELQDMISEVDADGNGTIEFDEFLSLMAKKVADILSEEQIVDFKEAFGLFDKDGDGCITVEELATVIRSLDQNPTEEELQDMISEVDADGNGTIEFDEFLSLMAKKV

InterPro domains:
  IPR002048 EF-hand domain [PF13499] (13-73)
  IPR002048 EF-hand domain [PF13499] (83-147)
  IPR002048 EF-hand domain [PS50222] (8-43)
  IPR002048 EF-hand domain [PS50222] (44-79)
  IPR002048 EF-hand domain [PS50222] (81-116)
  IPR002048 EF-hand domain [PS50222] (117-150)
  IPR002048 EF-hand domain [SM00054] (12-40)
  IPR002048 EF-hand domain [SM00054] (48-76)
  IPR002048 EF-hand domain [SM00054] (85-113)
  IPR002048 EF-hand domain [SM00054] (121-149)
  IPR002048 EF-hand domain [cd00051] (85-147)
  IPR011992 EF-hand domain pair [SSF47473] (2-148)
  IPR018247 EF-Hand 1, calcium-binding site [PS00018] (21-33)
  IPR018247 EF-Hand 1, calcium-binding site [PS00018] (57-69)
  IPR018247 EF-Hand 1, calcium-binding site [PS00018] (94-106)
  IPR018247 EF-Hand 1, calcium-binding site [PS00018] (130-142)
  IPR050230 Calmodulin/Myosin light chain/Troponin C-like [PTHR23048] (3-147)